Protein AF-A0A7S3D111-F1 (afdb_monomer)

Sequence (370 aa):
FILSTRIRVGRNLKGMPLAPLISKAQRKEVESKVTESLSTFEGDLSGKYYSLESLSEDERSQLIADHFLFKEGDRFLAAAGANRDWPSGRGIFHNDEKTFLVWVNEEDQLRIISMEKGGDIKSVFSRLCRAIEEMERRMEFAFNSHLGNISSCPTNLGTAMRASVHIKLPLLGSHKEEFQSIADAHQVQIRGIHGEHSSTDGGIFDISNRRRLGLSEVECVESMYRGVAAMIARERELRDQSASSGEVEGSSSGEAKEAEKVEAAPEVSGQPEVNESAMEGEGAGAGKGAEEGVSKGEDESTAPREAKPEPEKEAEAEKAVLEVEKTTTEPEAEVATEEEENKKVENETTAAESTAVEEGKAGLDEQKEA

Radius of gyration: 28.61 Å; Cα contacts (8 Å, |Δi|>4): 466; chains: 1; bounding box: 79×84×81 Å

Solvent-accessible surface area (backbone atoms only — not comparable to full-atom values): 22147 Å² total; per-residue (Å²): 96,55,57,25,28,37,36,33,32,50,43,27,53,53,96,56,65,50,39,59,69,44,48,75,68,57,35,36,50,51,40,52,57,50,52,58,46,55,70,70,39,57,79,89,55,24,59,53,77,45,48,56,75,75,58,48,71,67,57,49,52,50,29,51,77,70,70,67,61,80,73,84,59,55,76,64,38,45,74,51,37,33,47,63,68,69,53,60,40,24,33,41,33,35,18,76,82,70,40,36,38,34,40,32,47,60,66,35,51,27,41,43,35,15,33,48,75,29,71,62,55,64,61,34,48,53,54,42,50,54,53,51,57,59,38,54,78,78,46,60,64,31,68,42,96,88,50,30,33,48,50,69,49,78,90,35,24,16,44,19,45,42,46,37,33,37,31,52,38,55,68,39,60,72,39,54,69,63,45,50,49,50,26,59,76,31,47,32,42,84,32,17,75,80,41,96,83,34,70,58,72,89,25,33,32,31,39,27,37,64,61,28,59,96,57,52,65,66,57,38,51,49,32,40,53,54,30,53,51,53,52,53,53,49,32,50,52,52,51,52,48,57,65,72,67,58,84,79,80,78,82,86,87,82,85,91,79,85,90,87,83,89,81,87,84,79,87,85,81,85,81,80,90,79,86,84,79,87,84,88,82,88,83,88,86,88,88,89,82,89,83,90,88,90,85,91,85,88,83,88,87,79,88,82,90,82,82,87,85,81,94,76,69,70,73,63,58,65,60,61,65,71,66,63,83,77,74,88,87,84,76,91,72,69,67,64,60,57,60,56,52,53,56,51,54,54,54,54,52,56,53,55,53,53,53,54,54,53,57,56,52,58,61,57,57,63,66,72,78,114

InterPro domains:
  IPR000749 ATP:guanido phosphotransferase [PTHR11547] (1-241)
  IPR014746 Glutamine synthetase/guanido kinase, catalytic domain [SSF55931] (1-241)
  IPR022414 ATP:guanido phosphotransferase, catalytic domain [PF00217] (29-237)
  IPR022414 ATP:guanido phosphotransferase, catalytic domain [PS51510] (1-238)
  IPR022415 ATP:guanido phosphotransferase active site [PS00112] (153-159)

Mean predicted aligned error: 16.35 Å

pLDDT: mean 76.15, std 28.47, range [24.72, 98.81]

Structure (mmCIF, N/CA/C/O backbone):
data_AF-A0A7S3D111-F1
#
_entry.id   AF-A0A7S3D111-F1
#
loop_
_atom_site.group_PDB
_atom_site.id
_atom_site.type_symbol
_atom_site.label_atom_id
_atom_site.label_alt_id
_atom_site.label_comp_id
_atom_site.label_asym_id
_atom_site.label_entity_id
_atom_site.label_seq_id
_atom_site.pdbx_PDB_ins_code
_atom_site.Cartn_x
_atom_site.Cartn_y
_atom_site.Cartn_z
_atom_site.occupancy
_atom_site.B_iso_or_equiv
_atom_site.auth_seq_id
_atom_site.auth_comp_id
_atom_site.auth_asym_id
_atom_site.auth_atom_id
_atom_site.pdbx_PDB_model_num
ATOM 1 N N . PHE A 1 1 ? 17.320 -2.242 -13.806 1.00 94.75 1 PHE A N 1
ATOM 2 C CA . PHE A 1 1 ? 16.222 -1.310 -14.129 1.00 94.75 1 PHE A CA 1
ATOM 3 C C . PHE A 1 1 ? 15.362 -1.063 -12.900 1.00 94.75 1 PHE A C 1
ATOM 5 O O . PHE A 1 1 ? 15.381 0.054 -12.404 1.00 94.75 1 PHE A O 1
ATOM 12 N N . ILE A 1 2 ? 14.647 -2.074 -12.389 1.00 98.00 2 ILE A N 1
ATOM 13 C CA . ILE A 1 2 ? 13.764 -1.929 -11.218 1.00 98.00 2 ILE A CA 1
ATOM 14 C C . ILE A 1 2 ? 14.588 -1.789 -9.931 1.00 98.00 2 ILE A C 1
ATOM 16 O O . ILE A 1 2 ? 15.533 -2.548 -9.722 1.00 98.00 2 ILE A O 1
ATOM 20 N N . LEU A 1 3 ? 14.222 -0.818 -9.096 1.00 97.12 3 LEU A N 1
ATOM 21 C CA . LEU A 1 3 ? 14.843 -0.497 -7.809 1.00 97.12 3 LEU A CA 1
ATOM 22 C C . LEU A 1 3 ? 14.049 -1.086 -6.637 1.00 97.12 3 LEU A C 1
ATOM 24 O O . LEU A 1 3 ? 14.632 -1.612 -5.688 1.00 97.12 3 LEU A O 1
ATOM 28 N N . SER A 1 4 ? 12.722 -1.013 -6.705 1.00 97.56 4 SER A N 1
ATOM 29 C CA . SER A 1 4 ? 11.819 -1.547 -5.685 1.00 97.56 4 SER A CA 1
ATOM 30 C C . SER A 1 4 ? 10.440 -1.821 -6.257 1.00 97.56 4 SER A C 1
ATOM 32 O O . SER A 1 4 ? 10.005 -1.140 -7.189 1.00 97.56 4 SER A O 1
ATOM 34 N N . THR A 1 5 ? 9.739 -2.758 -5.631 1.00 98.50 5 THR A N 1
ATOM 35 C CA . THR A 1 5 ? 8.357 -3.120 -5.938 1.00 98.50 5 THR A CA 1
ATOM 36 C C . THR A 1 5 ? 7.509 -2.959 -4.687 1.00 98.50 5 THR A C 1
ATOM 38 O O . THR A 1 5 ? 7.940 -3.290 -3.584 1.00 98.50 5 THR A O 1
ATOM 41 N N . ARG A 1 6 ? 6.302 -2.421 -4.850 1.00 98.44 6 ARG A N 1
ATOM 42 C CA . ARG A 1 6 ? 5.378 -2.141 -3.752 1.00 98.44 6 ARG A CA 1
ATOM 43 C C . ARG A 1 6 ? 3.946 -2.347 -4.210 1.00 98.44 6 ARG A C 1
ATOM 45 O O . ARG A 1 6 ? 3.541 -1.762 -5.210 1.00 98.44 6 ARG A O 1
ATOM 52 N N . ILE A 1 7 ? 3.163 -3.096 -3.446 1.00 98.69 7 ILE A N 1
ATOM 53 C CA . ILE A 1 7 ? 1.724 -3.257 -3.658 1.00 98.69 7 ILE A CA 1
ATOM 54 C C . ILE A 1 7 ? 1.010 -2.811 -2.391 1.00 98.69 7 ILE A C 1
ATOM 56 O O . ILE A 1 7 ? 1.346 -3.257 -1.297 1.00 98.69 7 ILE A O 1
ATOM 60 N N . ARG A 1 8 ? 0.032 -1.915 -2.537 1.00 98.31 8 ARG A N 1
ATOM 61 C CA . ARG A 1 8 ? -0.889 -1.55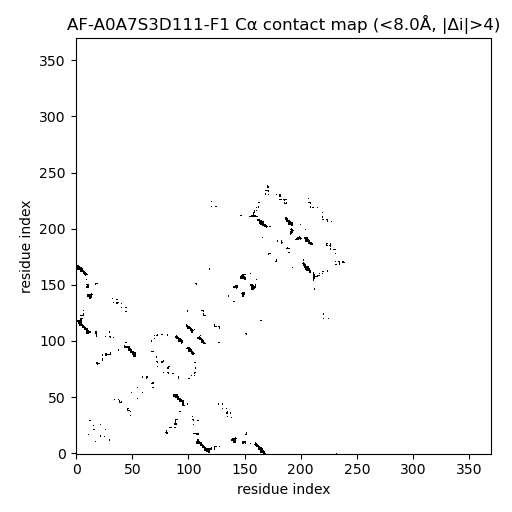1 -1.456 1.00 98.31 8 ARG A CA 1
ATOM 62 C C . ARG A 1 8 ? -2.326 -1.877 -1.817 1.00 98.31 8 ARG A C 1
ATOM 64 O O . ARG A 1 8 ? -2.687 -1.736 -2.985 1.00 98.31 8 ARG A O 1
ATOM 71 N N . VAL A 1 9 ? -3.135 -2.193 -0.814 1.00 98.69 9 VAL A N 1
ATOM 72 C CA . VAL A 1 9 ? -4.599 -2.242 -0.906 1.00 98.69 9 VAL A CA 1
ATOM 73 C C . VAL A 1 9 ? -5.243 -1.480 0.250 1.00 98.69 9 VAL A C 1
ATOM 75 O O . VAL A 1 9 ? -4.666 -1.382 1.335 1.00 98.69 9 VAL A O 1
ATOM 78 N N . GLY A 1 10 ? -6.432 -0.932 0.007 1.00 98.38 10 GLY A N 1
ATOM 79 C CA . GLY A 1 10 ? -7.334 -0.444 1.050 1.00 98.38 10 GLY A CA 1
ATOM 80 C C . GLY A 1 10 ? -8.340 -1.523 1.452 1.00 98.38 10 GLY A C 1
ATOM 81 O O . GLY A 1 10 ? -8.834 -2.259 0.591 1.00 98.38 10 GLY A O 1
ATOM 82 N N . ARG A 1 11 ? -8.650 -1.630 2.745 1.00 98.44 11 ARG A N 1
ATOM 83 C CA . ARG A 1 11 ? -9.751 -2.455 3.262 1.00 98.44 11 ARG A CA 1
ATOM 84 C C . ARG A 1 11 ? -10.478 -1.711 4.381 1.00 98.44 11 ARG A C 1
ATOM 86 O O . ARG A 1 11 ? -9.869 -0.991 5.167 1.00 98.44 11 ARG A O 1
ATOM 93 N N . ASN A 1 12 ? -11.788 -1.912 4.460 1.00 98.62 12 ASN A N 1
ATOM 94 C CA . ASN A 1 12 ? -12.620 -1.445 5.564 1.00 98.62 12 ASN A CA 1
ATOM 95 C C . ASN A 1 12 ? -13.425 -2.618 6.108 1.00 98.62 12 ASN A C 1
ATOM 97 O O . ASN A 1 12 ? -13.803 -3.507 5.351 1.00 98.62 12 ASN A O 1
ATOM 101 N N . LEU A 1 13 ? -13.678 -2.639 7.409 1.00 98.44 13 LEU A N 1
ATOM 102 C CA . LEU A 1 13 ? -14.443 -3.678 8.079 1.00 98.44 13 LEU A CA 1
ATOM 103 C C . LEU A 1 13 ? -15.929 -3.559 7.745 1.00 98.44 13 LEU A C 1
ATOM 105 O O . LEU A 1 13 ? -16.519 -2.474 7.761 1.00 98.44 13 LEU A O 1
ATOM 109 N N . LYS A 1 14 ? -16.560 -4.702 7.493 1.00 98.19 14 LYS A N 1
ATOM 110 C CA . LYS A 1 14 ? -18.008 -4.794 7.318 1.00 98.19 14 LYS A CA 1
ATOM 111 C C . LYS A 1 14 ? -18.723 -4.369 8.603 1.00 98.19 14 LYS A C 1
ATOM 113 O O . LYS A 1 14 ? -18.342 -4.763 9.701 1.00 98.19 14 LYS A O 1
ATOM 118 N N . GLY A 1 15 ? -19.783 -3.575 8.452 1.00 96.38 15 GLY A N 1
ATOM 119 C CA . GLY A 1 15 ? -20.589 -3.084 9.575 1.00 96.38 15 GLY A CA 1
ATOM 120 C C . GLY A 1 15 ? -20.005 -1.872 10.308 1.00 96.38 15 GLY A C 1
ATOM 121 O O . GLY A 1 15 ? -20.654 -1.362 11.218 1.00 96.38 15 GLY A O 1
ATOM 122 N N . MET A 1 16 ? -18.836 -1.370 9.898 1.00 97.19 16 MET A N 1
ATOM 123 C CA . MET A 1 16 ? -18.241 -0.154 10.453 1.00 97.19 16 MET A CA 1
ATOM 124 C C . MET A 1 16 ? -18.435 1.043 9.512 1.00 97.19 16 MET A C 1
ATOM 126 O O . MET A 1 16 ? -18.254 0.895 8.301 1.00 97.19 16 MET A O 1
ATOM 130 N N . PRO A 1 17 ? -18.753 2.247 10.027 1.00 97.69 17 PRO A N 1
ATOM 131 C CA . PRO A 1 17 ? -18.721 3.457 9.214 1.00 97.69 17 PRO A CA 1
ATOM 132 C C . PRO A 1 17 ? -17.311 3.735 8.671 1.00 97.69 17 PRO A C 1
ATOM 134 O O . PRO A 1 17 ? -16.310 3.484 9.346 1.00 97.69 17 PRO A O 1
ATOM 137 N N . LEU A 1 18 ? -17.234 4.306 7.467 1.00 97.62 18 LEU A N 1
ATOM 138 C CA . LEU A 1 18 ? -15.974 4.781 6.884 1.00 97.62 18 LEU A CA 1
ATOM 139 C C . LEU A 1 18 ? -15.404 5.961 7.689 1.00 97.62 18 LEU A C 1
ATOM 141 O O . LEU A 1 18 ? -16.107 6.570 8.505 1.00 97.62 18 LEU A O 1
ATOM 145 N N . ALA A 1 19 ? -14.140 6.314 7.439 1.00 93.12 19 ALA A N 1
ATOM 146 C CA . ALA A 1 19 ? -13.416 7.333 8.206 1.00 93.12 19 ALA A CA 1
ATOM 147 C C . ALA A 1 19 ? -14.183 8.664 8.401 1.00 93.12 19 ALA A C 1
ATOM 149 O O . ALA A 1 19 ? -14.168 9.181 9.524 1.00 93.12 19 ALA A O 1
ATOM 150 N N . PRO A 1 20 ? -14.940 9.186 7.407 1.00 92.12 20 PRO A N 1
ATOM 151 C CA . PRO A 1 20 ? -15.740 10.401 7.570 1.00 92.12 20 PRO A CA 1
ATOM 152 C C . PRO A 1 20 ? -16.840 10.334 8.629 1.00 92.12 20 PRO A C 1
ATOM 154 O O . PRO A 1 20 ? -17.248 11.371 9.141 1.00 92.12 20 PRO A O 1
ATOM 157 N N . LEU A 1 21 ? -17.350 9.155 8.994 1.00 95.69 21 LEU A N 1
ATOM 158 C CA . LEU A 1 21 ? -18.511 9.009 9.891 1.00 95.69 21 LEU A CA 1
ATOM 159 C C . LEU A 1 21 ? -18.251 8.112 11.101 1.00 95.69 21 LEU A C 1
ATOM 161 O O . LEU A 1 21 ? -19.094 8.037 11.992 1.00 95.69 21 LEU A O 1
ATOM 165 N N . ILE A 1 22 ? -17.085 7.472 11.177 1.00 97.69 22 ILE A N 1
ATOM 166 C CA . ILE A 1 22 ? -16.731 6.646 12.327 1.00 97.69 22 ILE A CA 1
ATOM 167 C C . ILE A 1 22 ? -16.651 7.496 13.605 1.00 97.69 22 ILE A C 1
ATOM 169 O O . ILE A 1 22 ? -16.104 8.610 13.608 1.00 97.69 22 ILE A O 1
ATOM 173 N N . SER A 1 23 ? -17.226 6.981 14.692 1.00 98.00 23 SER A N 1
ATOM 174 C CA . SER A 1 23 ? -17.088 7.569 16.028 1.00 98.00 23 SER A CA 1
ATOM 175 C C . SER A 1 23 ? -15.739 7.207 16.655 1.00 98.00 23 SER A C 1
ATOM 177 O O . SER A 1 23 ? -15.098 6.233 16.261 1.00 98.00 23 SER A O 1
ATOM 179 N N . LYS A 1 24 ? -15.316 7.947 17.688 1.00 97.81 24 LYS A N 1
ATOM 180 C CA . LYS A 1 24 ? -14.082 7.642 18.431 1.00 97.81 24 LYS A CA 1
ATOM 181 C C . LYS A 1 24 ? -14.070 6.218 19.005 1.00 97.81 24 LYS A C 1
ATOM 183 O O . LYS A 1 24 ? -13.053 5.539 18.919 1.00 97.81 24 LYS A O 1
ATOM 188 N N . ALA A 1 25 ? -15.198 5.767 19.561 1.00 98.38 25 ALA A N 1
ATOM 189 C CA . ALA A 1 25 ? -15.327 4.428 20.136 1.00 98.38 25 ALA A CA 1
ATOM 190 C C . ALA A 1 25 ? -15.201 3.335 19.064 1.00 98.38 25 ALA A C 1
ATOM 192 O O . ALA A 1 25 ? -14.386 2.432 19.215 1.00 98.38 25 ALA A O 1
ATOM 193 N N . GLN A 1 26 ? -15.918 3.474 17.944 1.00 98.44 26 GLN A N 1
ATOM 194 C CA . GLN A 1 26 ? -15.814 2.539 16.816 1.00 98.44 26 GLN A CA 1
ATOM 195 C C . GLN A 1 26 ? -14.412 2.538 16.200 1.00 98.44 26 GLN A C 1
ATOM 197 O O . GLN A 1 26 ? -13.913 1.488 15.817 1.00 98.44 26 GLN A O 1
ATOM 202 N N . ARG A 1 27 ? -13.732 3.691 16.138 1.00 98.44 27 ARG A N 1
ATOM 203 C CA . ARG A 1 27 ? -12.347 3.760 15.648 1.00 98.44 27 ARG A CA 1
ATOM 204 C C . ARG A 1 27 ? -11.396 2.946 16.530 1.00 98.44 27 ARG A C 1
ATOM 206 O O . ARG A 1 27 ? -10.564 2.216 16.000 1.00 98.44 27 ARG A O 1
ATOM 213 N N . LYS A 1 28 ? -11.549 3.020 17.858 1.00 98.38 28 LYS A N 1
ATOM 214 C CA . LYS A 1 28 ? -10.797 2.169 18.798 1.00 98.38 28 LYS A CA 1
ATOM 215 C C . LYS A 1 28 ? -11.187 0.692 18.701 1.00 98.38 28 LYS A C 1
ATOM 217 O O . LYS A 1 28 ? -10.330 -0.166 18.861 1.00 98.38 28 LYS A O 1
ATOM 222 N N . GLU A 1 29 ? -12.447 0.386 18.406 1.00 98.44 29 GLU A N 1
ATOM 223 C CA . GLU A 1 29 ? -12.891 -0.990 18.155 1.00 98.44 29 GLU A CA 1
ATOM 224 C C . GLU A 1 29 ? -12.233 -1.577 16.896 1.00 98.44 29 GLU A C 1
ATOM 226 O O . GLU A 1 29 ? -11.720 -2.694 16.937 1.00 98.44 29 GLU A O 1
ATOM 231 N N . VAL A 1 30 ? -12.167 -0.800 15.806 1.00 98.50 30 VAL A N 1
ATOM 232 C CA . VAL A 1 30 ? -11.415 -1.163 14.594 1.00 98.50 30 VAL A CA 1
ATOM 233 C C . VAL A 1 30 ? -9.946 -1.408 14.934 1.00 98.50 30 VAL A C 1
ATOM 235 O O . VAL A 1 30 ? -9.418 -2.454 14.571 1.00 98.50 30 VAL A O 1
ATOM 238 N N . GLU A 1 31 ? -9.296 -0.487 15.655 1.00 98.56 31 GLU A N 1
ATOM 239 C CA . GLU A 1 31 ? -7.902 -0.654 16.091 1.00 98.56 31 GLU A CA 1
ATOM 240 C C . GLU A 1 31 ? -7.716 -1.960 16.876 1.00 98.56 31 GLU A C 1
ATOM 242 O O . GLU A 1 31 ? -6.851 -2.765 16.535 1.00 98.56 31 GLU A O 1
ATOM 247 N N . SER A 1 32 ? -8.557 -2.214 17.880 1.00 98.25 32 SER A N 1
ATOM 248 C CA . SER A 1 32 ? -8.489 -3.422 18.710 1.00 98.25 32 SER A CA 1
ATOM 249 C C . SER A 1 32 ? -8.645 -4.704 17.891 1.00 98.25 32 SER A C 1
ATOM 251 O O . SER A 1 32 ? -7.851 -5.627 18.043 1.00 98.25 32 SER A O 1
ATOM 253 N N . LYS A 1 33 ? -9.636 -4.771 16.997 1.00 98.19 33 LYS A N 1
ATOM 254 C CA . LYS A 1 33 ? -9.876 -5.966 16.174 1.00 98.19 33 LYS A CA 1
ATOM 255 C C . LYS A 1 33 ? -8.745 -6.217 15.177 1.00 98.19 33 LYS A C 1
ATOM 257 O O . LYS A 1 33 ? -8.351 -7.358 14.938 1.00 98.19 33 LYS A O 1
ATOM 262 N N . VAL A 1 34 ? -8.217 -5.146 14.588 1.00 98.44 34 VAL A N 1
ATOM 263 C CA . VAL A 1 34 ? -7.092 -5.221 13.652 1.00 98.44 34 VAL A CA 1
ATOM 264 C C . VAL A 1 34 ? -5.837 -5.692 14.376 1.00 98.44 34 VAL A C 1
ATOM 266 O O . VAL A 1 34 ? -5.193 -6.631 13.925 1.00 98.44 34 VAL A O 1
ATOM 269 N N . THR A 1 35 ? -5.509 -5.085 15.513 1.00 98.00 35 THR A N 1
ATOM 270 C CA . THR A 1 35 ? -4.325 -5.443 16.310 1.00 98.00 35 THR A CA 1
ATOM 271 C C . THR A 1 35 ? -4.378 -6.864 16.856 1.00 98.00 35 THR A C 1
ATOM 273 O O . THR A 1 35 ? -3.366 -7.559 16.793 1.00 98.00 35 THR A O 1
ATOM 276 N N . GLU A 1 36 ? -5.545 -7.336 17.299 1.00 98.00 36 GLU A N 1
ATOM 277 C CA . GLU A 1 36 ? -5.750 -8.739 17.670 1.00 98.00 36 GLU A CA 1
ATOM 278 C C . GLU A 1 36 ? -5.412 -9.670 16.501 1.00 98.00 36 GLU A C 1
ATOM 280 O O . GLU A 1 36 ? -4.637 -10.609 16.664 1.00 98.00 36 GLU A O 1
ATOM 285 N N . SER A 1 37 ? -5.903 -9.375 15.296 1.00 98.19 37 SER A N 1
ATOM 286 C CA . SER A 1 37 ? -5.576 -10.178 14.117 1.00 98.19 37 SER A CA 1
ATOM 287 C C . SER A 1 37 ? -4.103 -10.100 13.716 1.00 98.19 37 SER A C 1
ATOM 289 O O . SER A 1 37 ? -3.540 -11.105 13.301 1.00 98.19 37 SER A O 1
ATOM 291 N N . LEU A 1 38 ? -3.472 -8.930 13.814 1.00 98.31 38 LEU A N 1
ATOM 292 C CA . LEU A 1 38 ? -2.053 -8.767 13.486 1.00 98.31 38 LEU A CA 1
ATOM 293 C C . LEU A 1 38 ? -1.155 -9.506 14.485 1.00 98.31 38 LEU A C 1
ATOM 295 O O . LEU A 1 38 ? -0.093 -9.990 14.111 1.00 98.31 38 LEU A O 1
ATOM 299 N N . SER A 1 39 ? -1.592 -9.644 15.740 1.00 97.88 39 SER A N 1
ATOM 300 C CA . SER A 1 39 ? -0.854 -10.387 16.767 1.00 97.88 39 SER A CA 1
ATOM 301 C C . SER A 1 39 ? -0.755 -11.892 16.493 1.00 97.88 39 SER A C 1
ATOM 303 O O . SER A 1 39 ? 0.083 -12.561 17.093 1.00 97.88 39 SER A O 1
ATOM 305 N N . THR A 1 40 ? -1.579 -12.430 15.584 1.00 97.38 40 THR A N 1
ATOM 306 C CA . THR A 1 40 ? -1.538 -13.847 15.194 1.00 97.38 40 THR A CA 1
ATOM 307 C C . THR A 1 40 ? -0.674 -14.102 13.966 1.00 97.38 40 THR A C 1
ATOM 309 O O . THR A 1 40 ? -0.637 -15.229 13.479 1.00 97.38 40 THR A O 1
ATOM 312 N N . PHE A 1 41 ? -0.022 -13.073 13.422 1.00 98.38 41 PHE A N 1
ATOM 313 C CA . PHE A 1 41 ? 0.872 -13.236 12.285 1.00 98.38 41 PHE A CA 1
ATOM 314 C C . PHE A 1 41 ? 2.143 -13.975 12.708 1.00 98.38 41 PHE A C 1
ATOM 316 O O . PHE A 1 41 ? 2.808 -13.610 13.674 1.00 98.38 41 PHE A O 1
ATOM 323 N N . GLU A 1 42 ? 2.490 -15.005 11.943 1.00 97.44 42 GLU A N 1
ATOM 324 C CA . GLU A 1 42 ? 3.661 -15.851 12.168 1.00 97.44 42 GLU A CA 1
ATOM 325 C C . GLU A 1 42 ? 4.634 -15.768 10.981 1.00 97.44 42 GLU A C 1
ATOM 327 O O . GLU A 1 42 ? 4.322 -15.224 9.917 1.00 97.44 42 GLU A O 1
ATOM 332 N N . GLY A 1 43 ? 5.831 -16.337 11.151 1.00 97.69 43 GLY A N 1
ATOM 333 C CA . GLY A 1 43 ? 6.830 -16.427 10.087 1.00 97.69 43 GLY A CA 1
ATOM 334 C C . GLY A 1 43 ? 7.247 -15.054 9.561 1.00 97.69 43 GLY A C 1
ATOM 335 O O . GLY A 1 43 ? 7.540 -14.152 10.341 1.00 97.69 43 GLY A O 1
ATOM 336 N N . ASP A 1 44 ? 7.251 -14.886 8.238 1.00 97.62 44 ASP A N 1
ATOM 337 C CA . ASP A 1 44 ? 7.657 -13.636 7.585 1.00 97.62 44 ASP A CA 1
ATOM 338 C C . ASP A 1 44 ? 6.652 -12.484 7.759 1.00 97.62 44 ASP A C 1
ATOM 340 O O . ASP A 1 44 ? 6.945 -11.352 7.377 1.00 97.62 44 ASP A O 1
ATOM 344 N N . LEU A 1 45 ? 5.479 -12.738 8.347 1.00 98.50 45 LEU A N 1
ATOM 345 C CA . LEU A 1 45 ? 4.495 -11.707 8.686 1.00 98.50 45 LEU A CA 1
ATOM 346 C C . LEU A 1 45 ? 4.568 -11.259 10.154 1.00 98.50 45 LEU A C 1
ATOM 348 O O . LEU A 1 45 ? 3.956 -10.243 10.484 1.00 98.50 45 LEU A O 1
ATOM 352 N N . SER A 1 46 ? 5.307 -11.975 11.012 1.00 98.56 46 SER A N 1
ATOM 353 C CA . SER A 1 46 ? 5.519 -11.606 12.420 1.00 98.56 46 SER A CA 1
ATOM 354 C C . SER A 1 46 ? 6.067 -10.186 12.536 1.00 98.56 46 SER A C 1
ATOM 356 O O . SER A 1 46 ? 6.924 -9.776 11.749 1.00 98.56 46 SER A O 1
ATOM 358 N N . GLY A 1 47 ? 5.568 -9.426 13.507 1.00 98.06 47 GLY A N 1
ATOM 359 C CA . GLY A 1 47 ? 5.931 -8.026 13.651 1.00 98.06 47 GLY A CA 1
ATOM 360 C C . GLY A 1 47 ? 5.377 -7.355 14.892 1.00 98.06 47 GLY A C 1
ATOM 361 O O . GLY A 1 47 ? 4.857 -7.994 15.809 1.00 98.06 47 GLY A O 1
ATOM 362 N N . LYS A 1 48 ? 5.463 -6.025 14.897 1.00 98.25 48 LYS A N 1
ATOM 363 C CA . LYS A 1 48 ? 5.044 -5.182 16.017 1.00 98.25 48 LYS A CA 1
ATOM 364 C C . LYS A 1 48 ? 4.064 -4.105 15.565 1.00 98.25 48 LYS A C 1
ATOM 366 O O . LYS A 1 48 ? 4.251 -3.466 14.531 1.00 98.25 48 LYS A O 1
ATOM 371 N N . TYR A 1 49 ? 3.037 -3.887 16.386 1.00 98.56 49 TYR A N 1
ATOM 372 C CA . TYR A 1 49 ? 2.128 -2.748 16.278 1.00 98.56 49 TYR A CA 1
ATOM 373 C C . TYR A 1 49 ? 2.579 -1.585 17.170 1.00 98.56 49 TYR A C 1
ATOM 375 O O . TYR A 1 49 ? 3.031 -1.779 18.299 1.00 98.56 49 TYR A O 1
ATOM 383 N N . TYR A 1 50 ? 2.395 -0.374 16.661 1.00 98.38 50 TYR A N 1
ATOM 384 C CA . TYR A 1 50 ? 2.747 0.897 17.271 1.00 98.38 50 TYR A CA 1
ATOM 385 C C . TYR A 1 50 ? 1.517 1.809 17.230 1.00 98.38 50 TYR A C 1
ATOM 387 O O . TYR A 1 50 ? 1.153 2.322 16.169 1.00 98.38 50 TYR A O 1
ATOM 395 N N . SER A 1 51 ? 0.867 2.019 18.377 1.00 97.94 51 SER A N 1
ATOM 396 C CA . SER A 1 51 ? -0.225 2.994 18.476 1.00 97.94 51 SER A CA 1
ATOM 397 C C . SER A 1 51 ? 0.340 4.412 18.439 1.00 97.94 51 SER A C 1
ATOM 399 O O . SER A 1 51 ? 1.300 4.720 19.147 1.00 97.94 51 SER A O 1
ATOM 401 N N . LEU A 1 52 ? -0.272 5.299 17.653 1.00 97.62 52 LEU A N 1
ATOM 402 C CA . LEU A 1 52 ? 0.127 6.706 17.592 1.00 97.62 52 LEU A CA 1
ATOM 403 C C . LEU A 1 52 ? -0.212 7.468 18.884 1.00 97.62 52 LEU A C 1
ATOM 405 O O . LEU A 1 52 ? 0.402 8.503 19.136 1.00 97.62 52 LEU A O 1
ATOM 409 N N . GLU A 1 53 ? -1.157 6.979 19.702 1.00 95.31 53 GLU A N 1
ATOM 410 C CA . GLU A 1 53 ? -1.481 7.579 21.011 1.00 95.31 53 GLU A CA 1
ATOM 411 C C . GLU A 1 53 ? -0.340 7.426 22.026 1.00 95.31 53 GLU A C 1
ATOM 413 O O . GLU A 1 53 ? -0.173 8.286 22.888 1.00 95.31 53 GLU A O 1
ATOM 418 N N . SER A 1 54 ? 0.426 6.337 21.941 1.00 95.62 54 SER A N 1
ATOM 419 C CA . SER A 1 54 ? 1.436 5.956 22.935 1.00 95.62 54 SER A CA 1
ATOM 420 C C . SER A 1 54 ? 2.831 5.776 22.334 1.00 95.62 54 SER A C 1
ATOM 422 O O . SER A 1 54 ? 3.655 5.061 22.902 1.00 95.62 54 SER A O 1
ATOM 424 N N . LEU A 1 55 ? 3.080 6.374 21.166 1.00 94.94 55 LEU A N 1
ATOM 425 C CA . LEU A 1 55 ? 4.345 6.254 20.450 1.00 94.94 55 LEU A CA 1
ATOM 426 C C . LEU A 1 55 ? 5.448 7.015 21.192 1.00 94.94 55 LEU A C 1
ATOM 428 O O . LEU A 1 55 ? 5.316 8.221 21.412 1.00 94.94 55 LEU A O 1
ATOM 432 N N . SER A 1 56 ? 6.536 6.335 21.555 1.00 96.25 56 SER A N 1
ATOM 433 C CA . SER A 1 56 ? 7.707 7.017 22.121 1.00 96.25 56 SER A CA 1
ATOM 434 C C . SER A 1 56 ? 8.434 7.858 21.064 1.00 96.25 56 SER A C 1
ATOM 436 O O . SER A 1 56 ? 8.309 7.612 19.864 1.00 96.25 56 SER A O 1
ATOM 438 N N . GLU A 1 57 ? 9.223 8.844 21.493 1.00 95.00 57 GLU A N 1
ATOM 439 C CA . GLU A 1 57 ? 9.990 9.693 20.566 1.00 95.00 57 GLU A CA 1
ATOM 440 C C . GLU A 1 57 ? 11.056 8.911 19.781 1.00 95.00 57 GLU A C 1
ATOM 442 O O . GLU A 1 57 ? 11.285 9.192 18.602 1.00 95.00 57 GLU A O 1
ATOM 447 N N . ASP A 1 58 ? 11.643 7.873 20.383 1.00 96.25 58 ASP A N 1
ATOM 448 C CA . ASP A 1 58 ? 12.595 6.988 19.704 1.00 96.25 58 ASP A CA 1
ATOM 449 C C . ASP A 1 58 ? 11.895 6.153 18.621 1.00 96.25 58 ASP A C 1
ATOM 451 O O . ASP A 1 58 ? 12.351 6.097 17.478 1.00 96.25 58 ASP A O 1
ATOM 455 N N . GLU A 1 59 ? 10.739 5.557 18.939 1.00 96.12 59 GLU A N 1
ATOM 456 C CA . GLU A 1 59 ? 9.935 4.816 17.958 1.00 96.12 59 GLU A CA 1
ATOM 457 C C . GLU A 1 59 ? 9.431 5.731 16.841 1.00 96.12 59 GLU A C 1
ATOM 459 O O . GLU A 1 59 ? 9.471 5.357 15.669 1.00 96.12 59 GLU A O 1
ATOM 464 N N . ARG A 1 60 ? 9.003 6.951 17.180 1.00 94.75 60 ARG A N 1
ATOM 465 C CA . ARG A 1 60 ? 8.608 7.972 16.206 1.00 94.75 60 ARG A CA 1
ATOM 466 C C . ARG A 1 60 ? 9.754 8.285 15.254 1.00 94.75 60 ARG A C 1
ATOM 468 O O . ARG A 1 60 ? 9.555 8.248 14.041 1.00 94.75 60 ARG A O 1
ATOM 475 N N . SER A 1 61 ? 10.934 8.575 15.792 1.00 94.94 61 SER A N 1
ATOM 476 C CA . SER A 1 61 ? 12.123 8.912 15.005 1.00 94.94 61 SER A CA 1
ATOM 477 C C . SER A 1 61 ? 12.517 7.764 14.078 1.00 94.94 61 SER A C 1
ATOM 479 O O . SER A 1 61 ? 12.768 7.987 12.893 1.00 94.94 61 SER A O 1
ATOM 481 N N . GLN A 1 62 ? 12.477 6.528 14.579 1.00 95.12 62 GLN A N 1
ATOM 482 C CA . GLN A 1 62 ? 12.763 5.335 13.786 1.00 95.12 62 GLN A CA 1
ATOM 483 C C . GLN A 1 62 ? 11.743 5.135 12.655 1.00 95.12 62 GLN A C 1
ATOM 485 O O . GLN A 1 62 ? 12.133 4.945 11.505 1.00 95.12 62 GLN A O 1
ATOM 490 N N . LEU A 1 63 ? 10.441 5.246 12.939 1.00 95.69 63 LEU A N 1
ATOM 491 C CA . LEU A 1 63 ? 9.392 5.102 11.922 1.00 95.69 63 LEU A CA 1
ATOM 492 C C . LEU A 1 63 ? 9.434 6.218 10.866 1.00 95.69 63 LEU A C 1
ATOM 494 O O . LEU A 1 63 ? 9.033 5.986 9.725 1.00 95.69 63 LEU A O 1
ATOM 498 N N . ILE A 1 64 ? 9.904 7.419 11.215 1.00 93.00 64 ILE A N 1
ATOM 499 C CA . ILE A 1 64 ? 10.162 8.493 10.243 1.00 93.00 64 ILE A CA 1
ATOM 500 C C . ILE A 1 64 ? 11.346 8.121 9.349 1.00 93.00 64 ILE A C 1
ATOM 502 O O . ILE A 1 64 ? 11.227 8.230 8.129 1.00 93.00 64 ILE A O 1
ATOM 506 N N . ALA A 1 65 ? 12.455 7.665 9.937 1.00 92.50 65 ALA A N 1
ATOM 507 C CA . ALA A 1 65 ? 13.652 7.266 9.197 1.00 92.50 65 ALA A CA 1
ATOM 508 C C . ALA A 1 65 ? 13.379 6.099 8.233 1.00 92.50 65 ALA A C 1
ATOM 510 O O . ALA A 1 65 ? 13.884 6.084 7.114 1.00 92.50 65 ALA A O 1
ATOM 511 N N . ASP A 1 66 ? 12.515 5.164 8.631 1.00 92.19 66 ASP A N 1
ATOM 512 C CA . ASP A 1 66 ? 12.070 4.051 7.786 1.00 92.19 66 ASP A CA 1
ATOM 513 C C . ASP A 1 66 ? 11.003 4.453 6.749 1.00 92.19 66 ASP A C 1
ATOM 515 O O . ASP A 1 66 ? 10.592 3.632 5.930 1.00 92.19 66 ASP A O 1
ATOM 519 N N . HIS A 1 67 ? 10.538 5.709 6.767 1.00 91.19 67 HIS A N 1
ATOM 520 C CA . HIS A 1 67 ? 9.429 6.220 5.952 1.00 91.19 67 HIS A CA 1
ATOM 521 C C . HIS A 1 67 ? 8.095 5.475 6.166 1.00 91.19 67 HIS A C 1
ATOM 523 O O . HIS A 1 67 ? 7.275 5.357 5.252 1.00 91.19 67 HIS A O 1
ATOM 529 N N . PHE A 1 68 ? 7.866 4.962 7.376 1.00 94.38 68 PHE A N 1
ATOM 530 C CA . PHE A 1 68 ? 6.666 4.206 7.751 1.00 94.38 68 PHE A CA 1
ATOM 531 C C . PHE A 1 68 ? 5.614 5.058 8.450 1.00 94.38 68 PHE A C 1
ATOM 533 O O . PHE A 1 68 ? 4.425 4.746 8.345 1.00 94.38 68 PHE A O 1
ATOM 540 N N . LEU A 1 69 ? 6.031 6.123 9.143 1.00 93.81 69 LEU A N 1
ATOM 541 C CA . LEU A 1 69 ? 5.122 7.001 9.873 1.00 93.81 69 LEU A CA 1
ATOM 542 C C . LEU A 1 69 ? 4.270 7.850 8.924 1.00 93.81 69 LEU A C 1
ATOM 544 O O . LEU A 1 69 ? 4.799 8.648 8.150 1.00 93.81 69 LEU A O 1
ATOM 548 N N . PHE A 1 70 ? 2.946 7.735 9.040 1.00 93.75 70 PHE A N 1
ATOM 549 C CA . PHE A 1 70 ? 2.023 8.709 8.464 1.00 93.75 70 PHE A CA 1
ATOM 550 C C . PHE A 1 70 ? 1.740 9.843 9.455 1.00 93.75 70 PHE A C 1
ATOM 552 O O . PHE A 1 70 ? 1.818 9.675 10.674 1.00 93.75 70 PHE A O 1
ATOM 559 N N . LYS A 1 71 ? 1.435 11.022 8.913 1.00 91.62 71 LYS A N 1
ATOM 560 C CA . LYS A 1 71 ? 1.091 12.224 9.682 1.00 91.62 71 LYS A CA 1
ATOM 561 C C . LYS A 1 71 ? -0.423 12.410 9.700 1.00 91.62 71 LYS A C 1
ATOM 563 O O . LYS A 1 71 ? -1.148 11.660 9.050 1.00 91.62 71 LYS A O 1
ATOM 568 N N . GLU A 1 72 ? -0.884 13.410 10.446 1.00 92.31 72 GLU A N 1
ATOM 569 C CA . GLU A 1 72 ? -2.275 13.844 10.351 1.00 92.31 72 GLU A CA 1
ATOM 570 C C . GLU A 1 72 ? -2.627 14.139 8.884 1.00 92.31 72 GLU A C 1
ATOM 572 O O . GLU A 1 72 ? -1.797 14.661 8.132 1.00 92.31 72 GLU A O 1
ATOM 577 N N . GLY A 1 73 ? -3.833 13.737 8.476 1.00 91.19 73 GLY A N 1
ATOM 578 C CA . GLY A 1 73 ? -4.262 13.818 7.088 1.00 91.19 73 GLY A CA 1
ATOM 579 C C . GLY A 1 73 ? -4.257 15.249 6.558 1.00 91.19 73 GLY A C 1
ATOM 580 O O . GLY A 1 73 ? -4.378 16.215 7.313 1.00 91.19 73 GLY A O 1
ATOM 581 N N . ASP A 1 74 ? -4.137 15.388 5.242 1.00 94.31 74 ASP A N 1
ATOM 582 C CA . ASP A 1 74 ? -4.099 16.690 4.584 1.00 94.31 74 ASP A CA 1
ATOM 583 C C . ASP A 1 74 ? -5.423 17.477 4.705 1.00 94.31 74 ASP A C 1
ATOM 585 O O . ASP A 1 74 ? -6.405 17.051 5.319 1.00 94.31 74 ASP A O 1
ATOM 589 N N . ARG A 1 75 ? -5.477 18.655 4.072 1.00 96.50 75 ARG A N 1
ATOM 590 C CA . ARG A 1 75 ? -6.672 19.513 4.079 1.00 96.50 75 ARG A CA 1
ATOM 591 C C .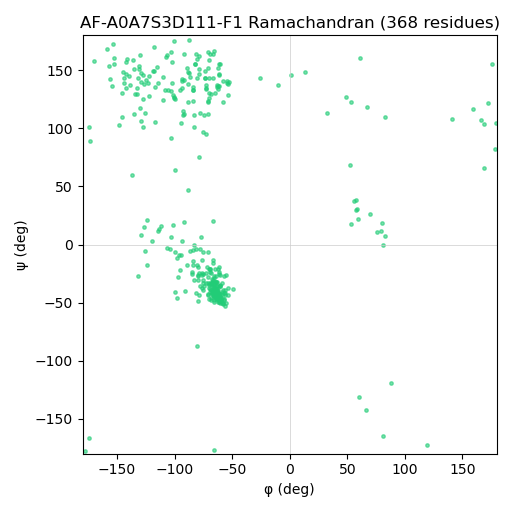 ARG A 1 75 ? -7.937 18.832 3.536 1.00 96.50 75 ARG A C 1
ATOM 593 O O . ARG A 1 75 ? -9.034 19.235 3.918 1.00 96.50 75 ARG A O 1
ATOM 600 N N . PHE A 1 76 ? -7.814 17.850 2.642 1.00 96.12 76 PHE A N 1
ATOM 601 C CA . PHE A 1 76 ? -8.956 17.129 2.081 1.00 96.12 76 PHE A CA 1
ATOM 602 C C . PHE A 1 76 ? -9.464 16.082 3.070 1.00 96.12 76 PHE A C 1
ATOM 604 O O . PHE A 1 76 ? -10.668 16.016 3.317 1.00 96.12 76 PHE A O 1
ATOM 611 N N . LEU A 1 77 ? -8.556 15.335 3.701 1.00 95.75 77 LEU A N 1
ATOM 612 C CA . LEU A 1 77 ? -8.890 14.393 4.773 1.00 95.75 77 LEU A CA 1
ATOM 613 C C . LEU A 1 77 ? -9.491 15.111 5.989 1.00 95.75 77 LEU A C 1
ATOM 615 O O . LEU A 1 77 ? -10.486 14.649 6.557 1.00 95.75 77 LEU A O 1
ATOM 619 N N . ALA A 1 78 ? -8.962 16.285 6.338 1.00 95.62 78 ALA A N 1
ATOM 620 C CA . ALA A 1 78 ? -9.521 17.146 7.373 1.00 95.62 78 ALA A CA 1
ATOM 621 C C . ALA A 1 78 ? -10.955 17.585 7.034 1.00 95.62 78 ALA A C 1
ATOM 623 O O . ALA A 1 78 ? -11.861 17.405 7.849 1.00 95.62 78 ALA A O 1
ATOM 624 N N . ALA A 1 79 ? -11.183 18.098 5.819 1.00 97.25 79 ALA A N 1
ATOM 625 C CA . ALA A 1 79 ? -12.503 18.538 5.364 1.00 97.25 79 ALA A CA 1
ATOM 626 C C . ALA A 1 79 ? -13.519 17.385 5.267 1.00 97.25 79 ALA A C 1
ATOM 628 O O . ALA A 1 79 ? -14.700 17.583 5.545 1.00 97.25 79 ALA A O 1
ATOM 629 N N . ALA A 1 80 ? -13.063 16.174 4.934 1.00 96.38 80 ALA A N 1
ATOM 630 C CA . ALA A 1 80 ? -13.880 14.962 4.940 1.00 96.38 80 ALA A CA 1
ATOM 631 C C . ALA A 1 80 ? -14.164 14.425 6.358 1.00 96.38 80 ALA A C 1
ATOM 633 O O . ALA A 1 80 ? -14.932 13.480 6.519 1.00 96.38 80 ALA A O 1
ATOM 634 N N . GLY A 1 81 ? -13.554 14.997 7.402 1.00 95.38 81 GLY A N 1
ATOM 635 C CA . GLY A 1 81 ? -13.722 14.555 8.786 1.00 95.38 81 GLY A CA 1
ATOM 636 C C . GLY A 1 81 ? -12.907 13.313 9.163 1.00 95.38 81 GLY A C 1
ATOM 637 O O . GLY A 1 81 ? -13.121 12.763 10.244 1.00 95.38 81 GLY A O 1
ATOM 638 N N . ALA A 1 82 ? -11.958 12.884 8.326 1.00 95.62 82 ALA A N 1
ATOM 639 C CA . ALA A 1 82 ? -11.098 11.731 8.602 1.00 95.62 82 ALA A CA 1
ATOM 640 C C . ALA A 1 82 ? -10.098 11.999 9.745 1.00 95.62 82 ALA A C 1
ATOM 642 O O . ALA A 1 82 ? -9.710 11.067 10.445 1.00 95.62 82 ALA A O 1
ATOM 643 N N . ASN A 1 83 ? -9.758 13.266 10.017 1.00 96.56 83 ASN A N 1
ATOM 644 C CA . ASN A 1 83 ? -8.818 13.654 11.083 1.00 96.56 83 ASN A CA 1
ATOM 645 C C . ASN A 1 83 ? -9.446 13.751 12.485 1.00 96.56 83 ASN A C 1
ATOM 647 O O . ASN A 1 83 ? -8.749 14.031 13.458 1.00 96.56 83 ASN A O 1
ATOM 651 N N . ARG A 1 84 ? -10.755 13.501 12.644 1.00 96.19 84 ARG A N 1
ATOM 652 C CA . ARG A 1 84 ? -11.403 13.608 13.963 1.00 96.19 84 ARG A CA 1
ATOM 653 C C . ARG A 1 84 ? -10.703 12.748 15.018 1.00 96.19 84 ARG A C 1
ATOM 655 O O . ARG A 1 84 ? -10.299 11.614 14.749 1.00 96.19 84 ARG A O 1
ATOM 662 N N . ASP A 1 85 ? -10.601 13.294 16.226 1.00 96.56 85 ASP A N 1
ATOM 663 C CA . ASP A 1 85 ? -9.992 12.660 17.400 1.00 96.56 85 ASP A CA 1
ATOM 664 C C . ASP A 1 85 ? -8.514 12.270 17.231 1.00 96.56 85 ASP A C 1
ATOM 666 O O . ASP A 1 85 ? -8.061 11.363 17.920 1.00 96.56 85 ASP A O 1
ATOM 670 N N . TRP A 1 86 ? -7.763 12.876 16.307 1.00 96.62 86 TRP A N 1
ATOM 671 C CA . TRP A 1 86 ? -6.338 12.573 16.124 1.00 96.62 86 TRP A CA 1
ATOM 672 C C . TRP A 1 86 ? -5.530 12.700 17.438 1.00 96.62 86 TRP A C 1
ATOM 674 O O . TRP A 1 86 ? -5.769 13.649 18.188 1.00 96.62 86 TRP A O 1
ATOM 684 N N . PRO A 1 87 ? -4.589 11.777 17.755 1.00 96.88 87 PRO A N 1
ATOM 685 C CA . PRO A 1 87 ? -4.181 10.567 17.019 1.00 96.88 87 PRO A CA 1
ATOM 686 C C . PRO A 1 87 ? -4.946 9.293 17.439 1.00 96.88 87 PRO A C 1
ATOM 688 O O . PRO A 1 87 ? -4.497 8.178 17.197 1.00 96.88 87 PRO A O 1
ATOM 691 N N . SER A 1 88 ? -6.105 9.430 18.080 1.00 97.50 88 SER A N 1
ATOM 692 C CA . SER A 1 88 ? -6.832 8.319 18.693 1.00 97.50 88 SER A CA 1
ATOM 693 C C . SER A 1 88 ? -7.260 7.243 17.707 1.00 97.50 88 SER A C 1
ATOM 695 O O . SER A 1 88 ? -7.786 7.570 16.638 1.00 97.50 88 SER A O 1
ATOM 697 N N . GLY A 1 89 ? -7.084 5.974 18.086 1.00 97.88 89 GLY A N 1
ATOM 698 C CA . GLY A 1 89 ? -7.498 4.831 17.275 1.00 97.88 89 GLY A CA 1
ATOM 699 C C . GLY A 1 89 ? -6.583 4.536 16.086 1.00 97.88 89 GLY A C 1
ATOM 700 O O . GLY A 1 89 ? -7.006 3.816 15.189 1.00 97.88 89 GLY A O 1
ATOM 701 N N . ARG A 1 90 ? -5.400 5.155 16.000 1.00 98.62 90 ARG A N 1
ATOM 702 C CA . ARG A 1 90 ? -4.504 5.069 14.839 1.00 98.62 90 ARG A CA 1
ATOM 703 C C . ARG A 1 90 ? -3.180 4.445 15.214 1.00 98.62 90 ARG A C 1
ATOM 705 O O . ARG A 1 90 ? -2.669 4.668 16.309 1.00 98.62 90 ARG A O 1
ATOM 712 N N . GLY A 1 91 ? -2.582 3.760 14.255 1.00 98.38 91 GLY A N 1
ATOM 713 C CA . GLY A 1 91 ? -1.280 3.152 14.451 1.00 98.38 91 GLY A CA 1
ATOM 714 C C . GLY A 1 91 ? -0.753 2.463 13.219 1.00 98.38 91 GLY A C 1
ATOM 715 O O . GLY A 1 91 ? -1.337 2.506 12.132 1.00 98.38 91 GLY A O 1
ATOM 716 N N . ILE A 1 92 ? 0.411 1.869 13.411 1.00 98.56 92 ILE A N 1
ATOM 717 C CA . ILE A 1 92 ? 1.216 1.277 12.360 1.00 98.56 92 ILE A CA 1
ATOM 718 C C . ILE A 1 92 ? 1.653 -0.096 12.826 1.00 98.56 92 ILE A C 1
ATOM 720 O O . ILE A 1 92 ? 2.123 -0.250 13.945 1.00 98.56 92 ILE A O 1
ATOM 724 N N . PHE A 1 93 ? 1.546 -1.084 11.956 1.00 98.75 93 PHE A N 1
ATOM 725 C CA . PHE A 1 93 ? 2.206 -2.368 12.126 1.00 98.75 93 PHE A CA 1
ATOM 726 C C . PHE A 1 93 ? 3.243 -2.546 11.038 1.00 98.75 93 PHE A C 1
ATOM 728 O O . PHE A 1 93 ? 2.934 -2.264 9.884 1.00 98.75 93 PHE A O 1
ATOM 735 N N . HIS A 1 94 ? 4.414 -3.077 11.363 1.00 98.69 94 HIS A N 1
ATOM 736 C CA . HIS A 1 94 ? 5.297 -3.641 10.349 1.00 98.69 94 HIS A CA 1
ATOM 737 C C . HIS A 1 94 ? 5.859 -4.983 10.807 1.00 98.69 94 HIS A C 1
ATOM 739 O O . HIS A 1 94 ? 6.032 -5.212 12.007 1.00 98.69 94 HIS A O 1
ATOM 745 N N . ASN A 1 95 ? 6.152 -5.853 9.841 1.00 98.62 95 ASN A N 1
ATOM 746 C CA . ASN A 1 95 ? 6.852 -7.103 10.111 1.00 98.62 95 ASN A CA 1
ATOM 747 C C . ASN A 1 95 ? 8.327 -6.855 10.473 1.00 98.62 95 ASN A C 1
ATOM 749 O O . ASN A 1 95 ? 8.870 -5.767 10.237 1.00 98.62 95 ASN A O 1
ATOM 753 N N . ASP A 1 96 ? 8.981 -7.873 11.022 1.00 98.19 96 ASP A N 1
ATOM 754 C CA . ASP A 1 96 ? 10.373 -7.798 11.479 1.00 98.19 96 ASP A CA 1
ATOM 755 C C . ASP A 1 96 ? 11.347 -7.461 10.333 1.00 98.19 96 ASP A C 1
ATOM 757 O O . ASP A 1 96 ? 12.297 -6.699 10.511 1.00 98.19 96 ASP A O 1
ATOM 761 N N . GLU A 1 97 ? 11.067 -7.955 9.122 1.00 97.81 97 GLU A N 1
ATOM 762 C CA . GLU A 1 97 ? 11.879 -7.700 7.924 1.00 97.81 97 GLU A CA 1
ATOM 763 C C . GLU A 1 97 ? 11.594 -6.351 7.245 1.00 97.81 97 GLU A C 1
ATOM 765 O O . GLU A 1 97 ? 12.259 -6.005 6.267 1.00 97.81 97 GLU A O 1
ATOM 770 N N . LYS A 1 98 ? 10.616 -5.574 7.733 1.00 97.88 98 LYS A N 1
ATOM 771 C CA . LYS A 1 98 ? 10.204 -4.287 7.142 1.00 97.88 98 LYS A CA 1
ATOM 772 C C . LYS A 1 98 ? 9.771 -4.396 5.665 1.00 97.88 98 LYS A C 1
ATOM 774 O O . LYS A 1 98 ? 9.890 -3.444 4.892 1.00 97.88 98 LYS A O 1
ATOM 779 N N . THR A 1 99 ? 9.239 -5.551 5.273 1.00 98.38 99 THR A N 1
ATOM 780 C CA . THR A 1 99 ? 8.728 -5.875 3.927 1.00 98.38 99 THR A CA 1
ATOM 781 C C . THR A 1 99 ? 7.197 -5.932 3.855 1.00 98.38 99 THR A C 1
ATOM 783 O O . THR A 1 99 ? 6.622 -6.115 2.774 1.00 98.38 99 THR A O 1
ATOM 786 N N . PHE A 1 100 ? 6.525 -5.758 4.993 1.00 98.81 100 PHE A N 1
ATOM 787 C CA . PHE A 1 100 ? 5.077 -5.692 5.134 1.00 98.81 100 PHE A CA 1
ATOM 788 C C . PHE A 1 100 ? 4.692 -4.653 6.196 1.00 98.81 10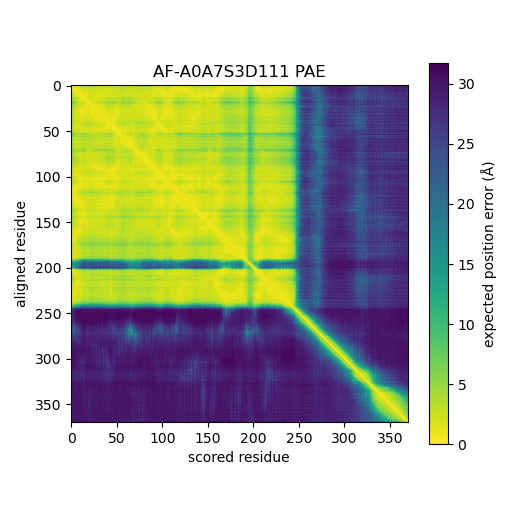0 PHE A C 1
ATOM 790 O O . PHE A 1 100 ? 5.294 -4.597 7.267 1.00 98.81 100 PHE A O 1
ATOM 797 N N . LEU A 1 101 ? 3.701 -3.818 5.889 1.00 98.50 101 LEU A N 1
ATOM 798 C CA . LEU A 1 101 ? 3.297 -2.651 6.673 1.00 98.50 101 LEU A CA 1
ATOM 799 C C . LEU A 1 101 ? 1.774 -2.488 6.613 1.00 98.50 101 LEU A C 1
ATOM 801 O O . LEU A 1 101 ? 1.173 -2.605 5.545 1.00 98.50 101 LEU A O 1
ATOM 805 N N . VAL A 1 102 ? 1.146 -2.155 7.736 1.00 98.75 102 VAL A N 1
ATOM 806 C CA . VAL A 1 102 ? -0.281 -1.821 7.814 1.00 98.75 102 VAL A CA 1
ATOM 807 C C . VAL A 1 102 ? -0.435 -0.480 8.505 1.00 98.75 102 VAL A C 1
ATOM 809 O O . VAL A 1 102 ? 0.040 -0.297 9.624 1.00 98.75 102 VAL A O 1
ATOM 812 N N . TRP A 1 103 ? -1.115 0.458 7.853 1.00 98.75 103 TRP A N 1
ATOM 813 C CA . TRP A 1 103 ? -1.613 1.662 8.513 1.00 98.75 103 TRP A CA 1
ATOM 814 C C . TRP A 1 103 ? -3.054 1.446 8.941 1.00 98.75 103 TRP A C 1
ATOM 816 O O . TRP A 1 103 ? -3.876 0.975 8.149 1.00 98.75 103 TRP A O 1
ATOM 826 N N . VAL A 1 104 ? -3.341 1.810 10.186 1.00 98.69 104 VAL A N 1
ATOM 827 C CA . VAL A 1 104 ? -4.647 1.639 10.817 1.00 98.69 104 VAL A CA 1
ATOM 828 C C . VAL A 1 104 ? -5.295 3.007 11.014 1.00 98.69 104 VAL A C 1
ATOM 830 O O . VAL A 1 104 ? -4.715 3.884 11.660 1.00 98.69 104 VAL A O 1
ATOM 833 N N . ASN A 1 105 ? -6.508 3.167 10.478 1.00 98.38 105 ASN A N 1
ATOM 834 C CA . ASN A 1 105 ? -7.370 4.351 10.608 1.00 98.38 105 ASN A CA 1
ATOM 835 C C . ASN A 1 105 ? -6.762 5.688 10.122 1.00 98.38 105 ASN A C 1
ATOM 837 O O . ASN A 1 105 ? -7.004 6.739 10.725 1.00 98.38 105 ASN A O 1
ATOM 841 N N . GLU A 1 106 ? -5.998 5.663 9.027 1.00 96.25 106 GLU A N 1
ATOM 842 C CA . GLU A 1 106 ? -5.478 6.873 8.370 1.00 96.25 106 GLU A CA 1
ATOM 843 C C . GLU A 1 106 ? -6.556 7.525 7.476 1.00 96.25 106 GLU A C 1
ATOM 845 O O . GLU A 1 106 ? -7.307 8.373 7.954 1.00 96.25 106 GLU A O 1
ATOM 850 N N . GLU A 1 107 ? -6.679 7.113 6.211 1.00 96.12 107 GLU A N 1
ATOM 851 C CA . GLU A 1 107 ? -7.771 7.496 5.290 1.00 96.12 107 GLU A CA 1
ATOM 852 C C . GLU A 1 107 ? -8.871 6.420 5.214 1.00 96.12 107 GLU A C 1
ATOM 854 O O . GLU A 1 107 ? -10.071 6.705 5.281 1.00 96.12 107 GLU A O 1
ATOM 859 N N . ASP A 1 108 ? -8.446 5.165 5.078 1.00 97.88 108 ASP A N 1
ATOM 860 C CA . ASP A 1 108 ? -9.264 3.968 5.256 1.00 97.88 108 ASP A CA 1
ATOM 861 C C . ASP A 1 108 ? -8.941 3.342 6.619 1.00 97.88 108 ASP A C 1
ATOM 863 O O . ASP A 1 108 ? -7.920 3.649 7.244 1.00 97.88 108 ASP A O 1
ATOM 867 N N . GLN A 1 109 ? -9.790 2.426 7.078 1.00 98.50 109 GLN A N 1
ATOM 868 C CA . GLN A 1 109 ? -9.527 1.669 8.303 1.00 98.50 109 GLN A CA 1
ATOM 869 C C . GLN A 1 109 ? -8.238 0.848 8.192 1.00 98.50 109 GLN A C 1
ATOM 871 O O . GLN A 1 109 ? -7.498 0.749 9.170 1.00 98.50 109 GLN A O 1
ATOM 876 N N . LEU A 1 110 ? -7.943 0.311 7.004 1.00 98.69 110 LEU A N 1
ATOM 877 C CA . LEU A 1 110 ? -6.713 -0.412 6.709 1.00 98.69 110 LEU A CA 1
ATOM 878 C C . LEU A 1 110 ? -6.115 0.036 5.381 1.00 98.69 110 LEU A C 1
ATOM 880 O O . LEU A 1 110 ? -6.761 -0.029 4.333 1.00 98.69 110 LEU A O 1
ATOM 884 N N . ARG A 1 111 ? -4.827 0.370 5.412 1.00 98.69 111 ARG A N 1
ATOM 885 C CA . ARG A 1 111 ? -3.968 0.413 4.227 1.00 98.69 111 ARG A CA 1
ATOM 886 C C . ARG A 1 111 ? -2.864 -0.619 4.410 1.00 98.69 111 ARG A C 1
ATOM 888 O O . ARG A 1 111 ? -1.943 -0.414 5.195 1.00 98.69 111 ARG A O 1
ATOM 895 N N . ILE A 1 112 ? -2.982 -1.723 3.683 1.00 98.81 112 ILE A N 1
ATOM 896 C CA . ILE A 1 112 ? -2.114 -2.899 3.788 1.00 98.81 112 ILE A CA 1
ATOM 897 C C . ILE A 1 112 ? -1.101 -2.836 2.654 1.00 98.81 112 ILE A C 1
ATOM 899 O O . ILE A 1 112 ? -1.474 -2.641 1.495 1.00 98.81 112 ILE A O 1
ATOM 903 N N . ILE A 1 113 ? 0.180 -2.942 2.978 1.00 98.81 113 ILE A N 1
ATOM 904 C CA . ILE A 1 113 ? 1.282 -2.668 2.066 1.00 98.81 113 ILE A CA 1
ATOM 905 C C . ILE A 1 113 ? 2.285 -3.814 2.157 1.00 98.81 113 ILE A C 1
ATOM 907 O O . ILE A 1 113 ? 2.751 -4.163 3.234 1.00 98.81 113 ILE A O 1
ATOM 911 N N . SER A 1 114 ? 2.661 -4.355 1.007 1.00 98.81 114 SER A N 1
ATOM 912 C CA . SER A 1 114 ? 3.797 -5.257 0.854 1.00 98.81 114 SER A CA 1
ATOM 913 C C . SER A 1 114 ? 4.816 -4.594 -0.066 1.00 98.81 114 SER A C 1
ATOM 915 O O . SER A 1 114 ? 4.445 -4.007 -1.090 1.00 98.81 114 SER A O 1
ATOM 917 N N . MET A 1 115 ? 6.096 -4.644 0.289 1.00 98.44 115 MET A N 1
ATOM 918 C CA . MET A 1 115 ? 7.167 -4.064 -0.521 1.00 98.44 115 MET A CA 1
ATOM 919 C C . MET A 1 115 ? 8.504 -4.765 -0.323 1.00 98.44 115 MET A C 1
ATOM 921 O O . MET A 1 115 ? 8.764 -5.326 0.735 1.00 98.44 115 MET A O 1
ATOM 925 N N . GLU A 1 116 ? 9.369 -4.681 -1.330 1.00 97.94 116 GLU A N 1
ATOM 926 C CA . GLU A 1 116 ? 10.779 -5.065 -1.230 1.00 97.94 116 GLU A CA 1
ATOM 927 C C . GLU A 1 116 ? 11.625 -4.385 -2.318 1.00 97.94 116 GLU A C 1
ATOM 929 O O . GLU A 1 116 ? 11.114 -3.758 -3.256 1.00 97.94 116 GLU A O 1
ATOM 934 N N . LYS A 1 117 ? 12.950 -4.476 -2.179 1.00 97.44 117 LYS A N 1
ATOM 935 C CA . LYS A 1 117 ? 13.888 -4.044 -3.222 1.00 97.44 117 LYS A CA 1
ATOM 936 C C . LYS A 1 117 ? 13.837 -5.007 -4.411 1.00 97.44 117 LYS A C 1
ATOM 938 O O . LYS A 1 117 ? 13.571 -6.191 -4.257 1.00 97.44 117 LYS A O 1
ATOM 943 N N . GLY A 1 118 ? 14.147 -4.504 -5.602 1.00 97.69 118 GLY A N 1
ATOM 944 C CA . GLY A 1 118 ? 14.103 -5.297 -6.831 1.00 97.69 118 GLY A CA 1
ATOM 945 C C . GLY A 1 118 ? 12.697 -5.447 -7.420 1.00 97.69 118 GLY A C 1
ATOM 946 O O . GLY A 1 118 ? 11.795 -4.661 -7.130 1.00 97.69 118 GLY A O 1
ATOM 947 N N . GLY A 1 119 ? 12.553 -6.407 -8.336 1.00 97.12 119 GLY A N 1
ATOM 948 C CA . GLY A 1 119 ? 11.406 -6.535 -9.243 1.00 97.12 119 GLY A CA 1
ATOM 949 C C . GLY A 1 119 ? 10.520 -7.762 -9.037 1.00 97.12 119 GLY A C 1
ATOM 950 O O . GLY A 1 119 ? 9.739 -8.071 -9.935 1.00 97.12 119 GLY A O 1
ATOM 951 N N . ASP A 1 120 ? 10.657 -8.491 -7.924 1.00 97.88 120 ASP A N 1
ATOM 952 C CA . ASP A 1 120 ? 9.877 -9.711 -7.679 1.00 97.88 120 ASP A CA 1
ATOM 953 C C . ASP A 1 120 ? 8.452 -9.382 -7.205 1.00 97.88 120 ASP A C 1
ATOM 955 O O . ASP A 1 120 ? 8.076 -9.501 -6.040 1.00 97.88 120 ASP A O 1
ATOM 959 N N . ILE A 1 121 ? 7.623 -8.943 -8.152 1.00 97.44 121 ILE A N 1
ATOM 960 C CA . ILE A 1 121 ? 6.219 -8.616 -7.889 1.00 97.44 121 ILE A CA 1
ATOM 961 C C . ILE A 1 121 ? 5.419 -9.825 -7.389 1.00 97.44 121 ILE A C 1
ATOM 963 O O . ILE A 1 121 ? 4.441 -9.645 -6.667 1.00 97.44 121 ILE A O 1
ATOM 967 N N . LYS A 1 122 ? 5.841 -11.051 -7.728 1.00 97.75 122 LYS A N 1
ATOM 968 C CA . LYS A 1 122 ? 5.171 -12.277 -7.290 1.00 97.75 122 LYS A CA 1
ATOM 969 C C . LYS A 1 122 ? 5.380 -12.493 -5.797 1.00 97.75 122 LYS A C 1
ATOM 971 O O . LYS A 1 122 ? 4.400 -12.756 -5.103 1.00 97.75 122 LYS A O 1
ATOM 976 N N . SER A 1 123 ? 6.610 -12.353 -5.306 1.00 98.31 123 SER A N 1
ATOM 977 C CA . SER A 1 123 ? 6.931 -12.394 -3.872 1.00 98.31 123 SER A CA 1
ATOM 978 C C . SER A 1 123 ? 6.113 -11.354 -3.097 1.00 98.31 123 SER A C 1
ATOM 980 O O . SER A 1 123 ? 5.350 -11.705 -2.190 1.00 98.31 123 SER A O 1
ATOM 982 N N . VAL A 1 124 ? 6.163 -10.091 -3.540 1.00 98.75 124 VAL A N 1
ATOM 983 C CA . VAL A 1 124 ? 5.426 -8.975 -2.920 1.00 98.75 124 VAL A CA 1
ATOM 984 C C . VAL A 1 124 ? 3.922 -9.244 -2.871 1.00 98.75 124 VAL A C 1
ATOM 986 O O . VAL A 1 124 ? 3.299 -9.068 -1.819 1.00 98.75 124 VAL A O 1
ATOM 989 N N . PHE A 1 125 ? 3.331 -9.685 -3.984 1.00 98.69 125 PHE A N 1
ATOM 990 C CA . PHE A 1 125 ? 1.901 -9.974 -4.067 1.00 98.69 125 PHE A CA 1
ATOM 991 C C . PHE A 1 125 ? 1.505 -11.185 -3.218 1.00 98.69 125 PHE A C 1
ATOM 993 O O . PHE A 1 125 ? 0.528 -11.116 -2.481 1.00 98.69 125 PHE A O 1
ATOM 1000 N N . SER A 1 126 ? 2.305 -12.253 -3.229 1.00 98.62 126 SER A N 1
ATOM 1001 C CA . SER A 1 126 ? 2.034 -13.467 -2.444 1.00 98.62 126 SER A CA 1
ATOM 1002 C C . SER A 1 126 ? 2.074 -13.197 -0.938 1.00 98.62 126 SER A C 1
ATOM 1004 O O . SER A 1 126 ? 1.254 -13.727 -0.189 1.00 98.62 126 SER A O 1
ATOM 1006 N N . ARG A 1 127 ? 3.004 -12.351 -0.471 1.00 98.81 127 ARG A N 1
ATOM 1007 C CA . ARG A 1 127 ? 3.042 -11.893 0.928 1.00 98.81 127 ARG A CA 1
ATOM 1008 C C . ARG A 1 127 ? 1.798 -11.079 1.290 1.00 98.81 127 ARG A C 1
ATOM 1010 O O . ARG A 1 127 ? 1.224 -11.301 2.350 1.00 98.81 127 ARG A O 1
ATOM 1017 N N . LEU A 1 128 ? 1.347 -10.199 0.392 1.00 98.81 128 LEU A N 1
ATOM 1018 C CA . LEU A 1 128 ? 0.125 -9.417 0.591 1.00 98.81 128 LEU A CA 1
ATOM 1019 C C . LEU A 1 128 ? -1.122 -10.311 0.693 1.00 98.81 128 LEU A C 1
ATOM 1021 O O . LEU A 1 128 ? -1.907 -10.135 1.621 1.00 98.81 128 LEU A O 1
ATOM 1025 N N . CYS A 1 129 ? -1.287 -11.272 -0.221 1.00 98.56 129 CYS A N 1
ATOM 1026 C CA . CYS A 1 129 ? -2.415 -12.209 -0.214 1.00 98.56 129 CYS A CA 1
ATOM 1027 C C . CYS A 1 129 ? -2.465 -13.026 1.079 1.00 98.56 129 CYS A C 1
ATOM 1029 O O . CYS A 1 129 ? -3.497 -13.029 1.739 1.00 98.56 129 CYS A O 1
ATOM 1031 N N . ARG A 1 130 ? -1.339 -13.623 1.505 1.00 98.50 130 ARG A N 1
ATOM 1032 C CA . ARG A 1 130 ? -1.274 -14.390 2.763 1.00 98.50 130 ARG A CA 1
ATOM 1033 C C . ARG A 1 130 ? -1.689 -13.564 3.980 1.00 98.50 130 ARG A C 1
ATOM 1035 O O . ARG A 1 130 ? -2.404 -14.066 4.840 1.00 98.50 130 ARG A O 1
ATOM 1042 N N . ALA A 1 131 ? -1.261 -12.303 4.048 1.00 98.62 131 ALA A N 1
ATOM 1043 C CA . ALA A 1 131 ? -1.641 -11.422 5.145 1.00 98.62 131 ALA A CA 1
ATOM 1044 C C . ALA A 1 131 ? -3.144 -11.106 5.139 1.00 98.62 131 ALA A C 1
ATOM 1046 O O . ALA A 1 131 ? -3.778 -11.144 6.189 1.00 98.62 131 ALA A O 1
ATOM 1047 N N . ILE A 1 132 ? -3.725 -10.827 3.967 1.00 98.44 132 ILE A N 1
ATOM 1048 C CA . ILE A 1 132 ? -5.168 -10.575 3.827 1.00 98.44 132 ILE A CA 1
ATOM 1049 C C . ILE A 1 132 ? -5.969 -11.824 4.205 1.00 98.44 132 ILE A C 1
ATOM 1051 O O . ILE A 1 132 ? -6.891 -11.715 5.006 1.00 98.44 132 ILE A O 1
ATOM 1055 N N . GLU A 1 133 ? -5.579 -13.002 3.714 1.00 98.06 133 GLU A N 1
ATOM 1056 C CA . GLU A 1 133 ? -6.219 -14.280 4.051 1.00 98.06 133 GLU A CA 1
ATOM 1057 C C . GLU A 1 133 ? -6.180 -14.564 5.560 1.00 98.06 133 GLU A C 1
ATOM 1059 O O . GLU A 1 133 ? -7.168 -15.021 6.134 1.00 98.06 133 GLU A O 1
ATOM 1064 N N . GLU A 1 134 ? -5.060 -14.277 6.234 1.00 97.94 134 GLU A N 1
ATOM 1065 C CA . GLU A 1 134 ? -4.955 -14.439 7.690 1.00 97.94 134 GLU A CA 1
ATOM 1066 C C . GLU A 1 134 ? -5.863 -13.457 8.446 1.00 97.94 134 GLU A C 1
ATOM 1068 O O . GLU A 1 134 ? -6.478 -13.833 9.448 1.00 97.94 134 GLU A O 1
ATOM 1073 N N . MET A 1 135 ? -6.006 -12.224 7.949 1.00 98.38 135 MET A N 1
ATOM 1074 C CA . MET A 1 135 ? -6.941 -11.248 8.516 1.00 98.38 135 MET A CA 1
ATOM 1075 C C . MET A 1 135 ? -8.399 -11.668 8.311 1.00 98.38 135 MET A C 1
ATOM 1077 O O . MET A 1 135 ? -9.197 -11.596 9.249 1.00 98.38 135 MET A O 1
ATOM 1081 N N . GLU A 1 136 ? -8.753 -12.169 7.127 1.00 97.81 136 GLU A N 1
ATOM 1082 C CA . GLU A 1 136 ? -10.117 -12.597 6.783 1.00 97.81 136 GLU A CA 1
ATOM 1083 C C . GLU A 1 136 ? -10.630 -13.754 7.652 1.00 97.81 136 GLU A C 1
ATOM 1085 O O . GLU A 1 136 ? -11.836 -13.899 7.849 1.00 97.81 136 GLU A O 1
ATOM 1090 N N . ARG A 1 137 ? -9.732 -14.527 8.279 1.00 97.12 137 ARG A N 1
ATOM 1091 C CA . ARG A 1 137 ? -10.103 -15.541 9.284 1.00 97.12 137 ARG A CA 1
ATOM 1092 C C . ARG A 1 137 ? -10.732 -14.947 10.551 1.00 97.12 137 ARG A C 1
ATOM 1094 O O . ARG A 1 137 ? -11.394 -15.673 11.288 1.00 97.12 137 ARG A O 1
ATOM 1101 N N . ARG A 1 138 ? -10.511 -13.658 10.837 1.00 95.50 138 ARG A N 1
ATOM 1102 C CA . ARG A 1 138 ? -10.929 -12.977 12.085 1.00 95.50 138 ARG A CA 1
ATOM 1103 C C . ARG A 1 138 ? -11.805 -11.751 11.854 1.00 95.50 138 ARG A C 1
ATOM 1105 O O . ARG A 1 138 ? -12.476 -11.279 12.776 1.00 95.50 138 ARG A O 1
ATOM 1112 N N . MET A 1 139 ? -11.820 -11.210 10.641 1.00 96.88 139 MET A N 1
ATOM 1113 C CA . MET A 1 139 ? -12.626 -10.044 10.304 1.00 96.88 139 MET A CA 1
ATOM 1114 C C . MET A 1 139 ? -13.179 -10.128 8.885 1.00 96.88 139 MET A C 1
ATOM 1116 O O . MET A 1 139 ? -12.506 -10.573 7.971 1.00 96.88 139 MET A O 1
ATOM 1120 N N . GLU A 1 140 ? -14.404 -9.645 8.696 1.00 98.00 140 GLU A N 1
ATOM 1121 C CA . GLU A 1 140 ? -14.996 -9.500 7.368 1.00 98.00 140 GLU A CA 1
ATOM 1122 C C . GLU A 1 140 ? -14.740 -8.092 6.829 1.00 98.00 140 GLU A C 1
ATOM 1124 O O . GLU A 1 140 ? -14.977 -7.099 7.529 1.00 98.00 140 GLU A O 1
ATOM 1129 N N . PHE A 1 141 ? -14.322 -7.999 5.568 1.00 98.56 141 PHE A N 1
ATOM 1130 C CA . PHE A 1 141 ? -14.193 -6.726 4.867 1.00 98.56 141 PHE A CA 1
ATOM 1131 C C . PHE A 1 141 ? -15.492 -6.318 4.161 1.00 98.56 141 PHE A C 1
ATOM 1133 O O . PHE A 1 141 ? -16.299 -7.142 3.730 1.00 98.56 141 PHE A O 1
ATOM 1140 N N . ALA A 1 142 ? -15.714 -5.009 4.069 1.00 98.38 142 ALA A N 1
ATOM 1141 C CA . ALA A 1 142 ? -16.831 -4.405 3.371 1.00 98.38 142 ALA A CA 1
ATOM 1142 C C . ALA A 1 142 ? -16.641 -4.564 1.857 1.00 98.38 142 ALA A C 1
ATOM 1144 O O . ALA A 1 142 ? -15.760 -3.947 1.254 1.00 98.38 142 ALA A O 1
ATOM 1145 N N . PHE A 1 143 ? -17.509 -5.372 1.256 1.00 98.25 143 PHE A N 1
ATOM 1146 C CA . PHE A 1 143 ? -17.494 -5.692 -0.163 1.00 98.25 143 PHE A CA 1
ATOM 1147 C C . PHE A 1 143 ? -18.890 -5.531 -0.768 1.00 98.25 143 PHE A C 1
ATOM 1149 O O . PHE A 1 143 ? -19.903 -5.846 -0.136 1.00 98.25 143 PHE A O 1
ATOM 1156 N N . ASN A 1 144 ? -18.942 -5.059 -2.007 1.00 98.00 144 ASN A N 1
ATOM 1157 C CA . ASN A 1 144 ? -20.145 -4.966 -2.820 1.00 98.00 144 ASN A CA 1
ATOM 1158 C C . ASN A 1 144 ? -19.891 -5.614 -4.188 1.00 98.00 144 ASN A C 1
ATOM 1160 O O . ASN A 1 144 ? -18.837 -5.412 -4.778 1.00 98.00 144 ASN A O 1
ATOM 1164 N N . SER A 1 145 ? -20.862 -6.354 -4.725 1.00 96.38 145 SER A N 1
ATOM 1165 C CA . SER A 1 145 ? -20.697 -7.071 -5.998 1.00 96.38 145 SER A CA 1
ATOM 1166 C C . SER A 1 145 ? -20.479 -6.162 -7.213 1.00 96.38 145 SER A C 1
ATOM 1168 O O . SER A 1 145 ? -19.851 -6.588 -8.174 1.00 96.38 145 SER A O 1
ATOM 1170 N N . HIS A 1 146 ? -20.970 -4.922 -7.177 1.00 96.44 146 HIS A N 1
ATOM 1171 C CA . HIS A 1 146 ? -20.780 -3.934 -8.238 1.00 96.44 146 HIS A CA 1
ATOM 1172 C C . HIS A 1 146 ? -19.528 -3.068 -8.016 1.00 96.44 146 HIS A C 1
ATOM 1174 O O . HIS A 1 146 ? -18.798 -2.782 -8.961 1.00 96.44 146 HIS A O 1
ATOM 1180 N N . LEU A 1 147 ? -19.259 -2.661 -6.769 1.00 97.81 147 LEU A N 1
ATOM 1181 C CA . LEU A 1 147 ? -18.189 -1.709 -6.429 1.00 97.81 147 LEU A CA 1
ATOM 1182 C C . LEU A 1 147 ? -16.897 -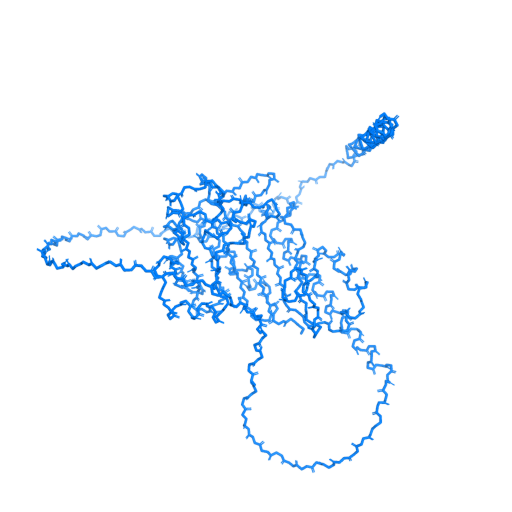2.358 -5.908 1.00 97.81 147 LEU A C 1
ATOM 1184 O O . LEU A 1 147 ? -15.911 -1.657 -5.697 1.00 97.81 147 LEU A O 1
ATOM 1188 N N . GLY A 1 148 ? -16.882 -3.668 -5.674 1.00 98.31 148 GLY A N 1
ATOM 1189 C CA . GLY A 1 148 ? -15.772 -4.381 -5.045 1.00 98.31 148 GLY A CA 1
ATOM 1190 C C . GLY A 1 148 ? -15.559 -3.988 -3.580 1.00 98.31 148 GLY A C 1
ATOM 1191 O O . GLY A 1 148 ? -16.517 -3.770 -2.833 1.00 98.31 148 GLY A O 1
ATOM 1192 N N . ASN A 1 149 ? -14.296 -3.905 -3.157 1.00 98.38 149 ASN A N 1
ATOM 1193 C CA . ASN A 1 149 ? -13.925 -3.440 -1.823 1.00 98.38 149 ASN A CA 1
ATOM 1194 C C . ASN A 1 149 ? -14.310 -1.969 -1.649 1.00 98.38 149 ASN A C 1
ATOM 1196 O O . ASN A 1 149 ? -13.979 -1.116 -2.477 1.00 98.38 149 ASN A O 1
ATOM 1200 N N . ILE A 1 150 ? -14.994 -1.673 -0.547 1.00 98.25 150 ILE A N 1
ATOM 1201 C CA . ILE A 1 150 ? -15.457 -0.321 -0.244 1.00 98.25 150 ILE A CA 1
ATOM 1202 C C . ILE A 1 150 ? -14.334 0.482 0.420 1.00 98.25 150 ILE A C 1
ATOM 1204 O O . ILE A 1 150 ? -13.703 0.015 1.370 1.00 98.25 150 ILE A O 1
ATOM 1208 N N . SER A 1 151 ? -14.122 1.709 -0.058 1.00 97.31 151 SER A N 1
ATOM 1209 C CA . SER A 1 151 ? -13.120 2.663 0.437 1.00 97.31 151 SER A CA 1
ATOM 1210 C C . SER A 1 151 ? -13.749 4.039 0.680 1.00 97.31 151 SER A C 1
ATOM 1212 O O . SER A 1 151 ? -14.759 4.379 0.057 1.00 97.31 151 SER A O 1
ATOM 1214 N N . SER A 1 152 ? -13.164 4.828 1.588 1.00 96.12 152 SER A N 1
ATOM 1215 C CA . SER A 1 152 ? -13.555 6.219 1.870 1.00 96.12 152 SER A CA 1
ATOM 1216 C C . SER A 1 152 ? -13.514 7.096 0.614 1.00 96.12 152 SER A C 1
ATOM 1218 O O . SER A 1 152 ? -14.391 7.937 0.415 1.00 96.12 152 SER A O 1
ATOM 1220 N N . CYS A 1 153 ? -12.506 6.901 -0.240 1.00 96.44 153 CYS A N 1
ATOM 1221 C CA . CYS A 1 153 ? -12.338 7.648 -1.480 1.00 96.44 153 CYS A CA 1
ATOM 1222 C C . CYS A 1 153 ? -12.828 6.813 -2.676 1.00 96.44 153 CYS A C 1
ATOM 1224 O O . CYS A 1 153 ? -12.303 5.717 -2.897 1.00 96.44 153 CYS A O 1
ATOM 1226 N N . PRO A 1 154 ? -13.750 7.324 -3.522 1.00 96.81 154 PRO A N 1
ATOM 1227 C CA . PRO A 1 154 ? -14.250 6.585 -4.686 1.00 96.81 154 PRO A CA 1
ATOM 1228 C C . PRO A 1 154 ? -13.153 6.107 -5.649 1.00 96.81 154 PRO A C 1
ATOM 1230 O O . PRO A 1 154 ? -13.308 5.093 -6.325 1.00 96.81 154 PRO A O 1
ATOM 1233 N N . THR A 1 155 ? -12.011 6.801 -5.687 1.00 95.00 155 THR A N 1
ATOM 1234 C CA . THR A 1 155 ? -10.868 6.430 -6.538 1.00 95.00 155 THR A CA 1
ATOM 1235 C C . THR A 1 155 ? -10.200 5.110 -6.139 1.00 95.00 155 THR A C 1
ATOM 1237 O O . THR A 1 155 ? -9.410 4.578 -6.923 1.00 95.00 155 THR A O 1
ATOM 1240 N N . ASN A 1 156 ? -10.503 4.582 -4.949 1.00 96.94 156 ASN A N 1
ATOM 1241 C CA . ASN A 1 156 ? -9.970 3.336 -4.401 1.00 96.94 156 ASN A CA 1
ATOM 1242 C C . ASN A 1 156 ? -11.034 2.227 -4.297 1.00 96.94 156 ASN A C 1
ATOM 1244 O O . ASN A 1 156 ? -10.799 1.234 -3.618 1.00 96.94 156 ASN A O 1
ATOM 1248 N N . LEU A 1 157 ? -12.183 2.354 -4.970 1.00 98.06 157 LEU A N 1
ATOM 1249 C CA . LEU A 1 157 ? -13.135 1.244 -5.104 1.00 98.06 157 LEU A CA 1
ATOM 1250 C C . LEU A 1 157 ? -12.554 0.090 -5.948 1.00 98.06 157 LEU A C 1
ATOM 1252 O O . LEU A 1 157 ? -11.565 0.252 -6.672 1.00 98.06 157 LEU A O 1
ATOM 1256 N N . GLY A 1 158 ? -13.184 -1.081 -5.868 1.00 98.38 158 GLY A N 1
ATOM 1257 C CA . GLY A 1 158 ? -12.813 -2.280 -6.618 1.00 98.38 158 GLY A CA 1
ATOM 1258 C C . GLY A 1 158 ? -11.777 -3.123 -5.883 1.00 98.38 158 GLY A C 1
ATOM 1259 O O . GLY A 1 158 ? -12.011 -3.600 -4.775 1.00 98.38 158 GLY A O 1
ATOM 1260 N N . THR A 1 159 ? -10.608 -3.310 -6.479 1.00 98.19 159 THR A N 1
ATOM 1261 C CA . THR A 1 159 ? -9.469 -3.981 -5.834 1.00 98.19 159 THR A CA 1
ATOM 1262 C C . THR A 1 159 ? -8.878 -3.145 -4.697 1.00 98.19 159 THR A C 1
ATOM 1264 O O . THR A 1 159 ? -8.165 -3.667 -3.835 1.00 98.19 159 THR A O 1
ATOM 1267 N N . ALA A 1 160 ? -9.129 -1.827 -4.713 1.00 97.50 160 ALA A N 1
ATOM 1268 C CA . ALA A 1 160 ? -8.421 -0.823 -3.919 1.00 97.50 160 ALA A CA 1
ATOM 1269 C C . ALA A 1 160 ? -6.891 -0.893 -4.085 1.00 97.50 160 ALA A C 1
ATOM 1271 O O . ALA A 1 160 ? -6.140 -0.372 -3.256 1.00 97.50 160 ALA A O 1
ATOM 1272 N N . MET A 1 161 ? -6.416 -1.555 -5.147 1.00 98.06 161 MET A N 1
ATOM 1273 C CA . MET A 1 161 ? -5.015 -1.891 -5.318 1.00 98.06 161 MET A CA 1
ATOM 1274 C C . MET A 1 161 ? -4.251 -0.774 -6.021 1.00 98.06 161 MET A C 1
ATOM 1276 O O . MET A 1 161 ? -4.664 -0.217 -7.043 1.00 98.06 161 MET A O 1
ATOM 1280 N N . ARG A 1 162 ? -3.049 -0.513 -5.518 1.00 97.88 162 ARG A N 1
ATOM 1281 C CA . ARG A 1 162 ? -1.981 0.124 -6.282 1.00 97.88 162 ARG A CA 1
ATOM 1282 C C . ARG A 1 162 ? -0.717 -0.722 -6.182 1.00 97.88 162 ARG A C 1
ATOM 1284 O O . ARG A 1 162 ? -0.009 -0.650 -5.177 1.00 97.88 162 ARG A O 1
ATOM 1291 N N . ALA A 1 163 ? -0.444 -1.485 -7.229 1.00 98.00 163 ALA A N 1
ATOM 1292 C CA . ALA A 1 163 ? 0.843 -2.095 -7.506 1.00 98.00 163 ALA A CA 1
ATOM 1293 C C . ALA A 1 163 ? 1.727 -1.077 -8.233 1.00 98.00 163 ALA A C 1
ATOM 1295 O O . ALA A 1 163 ? 1.276 -0.404 -9.159 1.00 98.00 163 ALA A O 1
ATOM 1296 N N . SER A 1 164 ? 2.968 -0.931 -7.782 1.00 97.75 164 SER A N 1
ATOM 1297 C CA . SER A 1 164 ? 3.917 0.055 -8.292 1.00 97.75 164 SER A CA 1
ATOM 1298 C C . SER A 1 164 ? 5.349 -0.466 -8.288 1.00 97.75 164 SER A C 1
ATOM 1300 O O . SER A 1 164 ? 5.729 -1.218 -7.387 1.00 97.75 164 SER A O 1
ATOM 1302 N N . VAL A 1 165 ? 6.153 -0.010 -9.245 1.00 98.12 165 VAL A N 1
ATOM 1303 C CA . VAL A 1 165 ? 7.609 -0.186 -9.241 1.00 98.12 165 VAL A CA 1
ATOM 1304 C C . VAL A 1 165 ? 8.305 1.160 -9.364 1.00 98.12 165 VAL A C 1
ATOM 1306 O O . VAL A 1 165 ? 7.884 2.011 -10.143 1.00 98.12 165 VAL A O 1
ATOM 1309 N N . HIS A 1 166 ? 9.410 1.326 -8.643 1.00 97.12 166 HIS A N 1
ATOM 1310 C CA . HIS A 1 166 ? 10.384 2.366 -8.965 1.00 97.12 166 HIS A CA 1
ATOM 1311 C C . HIS A 1 166 ? 11.386 1.794 -9.956 1.00 97.12 166 HIS A C 1
ATOM 1313 O O . HIS A 1 166 ? 12.024 0.775 -9.676 1.00 97.12 1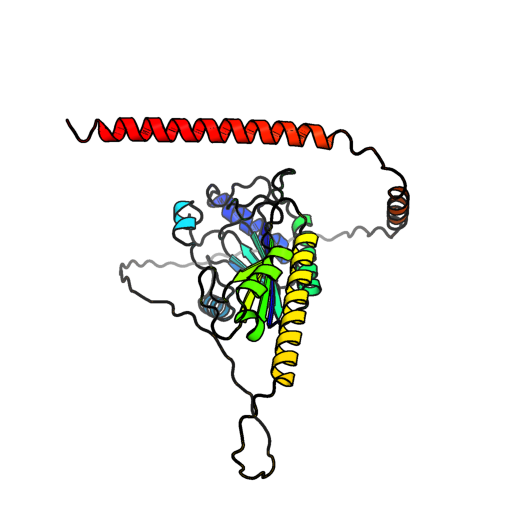66 HIS A O 1
ATOM 1319 N N . ILE A 1 167 ? 11.531 2.428 -11.115 1.00 97.25 167 ILE A N 1
ATOM 1320 C CA . ILE A 1 167 ? 12.325 1.901 -12.223 1.00 97.25 167 ILE A CA 1
ATOM 1321 C C . ILE A 1 167 ? 13.148 2.996 -12.896 1.00 97.25 167 ILE A C 1
ATOM 1323 O O . ILE A 1 167 ? 12.659 4.095 -13.137 1.00 97.25 167 ILE A O 1
ATOM 1327 N N . LYS A 1 168 ? 14.411 2.688 -13.206 1.00 96.56 168 LYS A N 1
ATOM 1328 C CA . LYS A 1 168 ? 15.321 3.575 -13.935 1.00 96.56 168 LYS A CA 1
ATOM 1329 C C . LYS A 1 168 ? 15.253 3.295 -15.440 1.00 96.56 168 LYS A C 1
ATOM 1331 O O . LYS A 1 168 ? 15.685 2.219 -15.857 1.00 96.56 168 LYS A O 1
ATOM 1336 N N . LEU A 1 169 ? 14.725 4.250 -16.208 1.00 96.38 169 LEU A N 1
ATOM 1337 C CA . LEU A 1 169 ? 14.510 4.210 -17.664 1.00 96.38 169 LEU A CA 1
ATOM 1338 C C . LEU A 1 169 ? 14.910 5.554 -18.322 1.00 96.38 169 LEU A C 1
ATOM 1340 O O . LEU A 1 169 ? 14.053 6.264 -18.847 1.00 96.38 169 LEU A O 1
ATOM 1344 N N . PRO A 1 170 ? 16.175 5.997 -18.215 1.00 95.00 170 PRO A N 1
ATOM 1345 C CA . PRO A 1 170 ? 16.585 7.323 -18.677 1.00 95.00 170 PRO A CA 1
ATOM 1346 C C . PRO A 1 170 ? 16.429 7.529 -20.189 1.00 95.00 170 PRO A C 1
ATOM 1348 O O . PRO A 1 170 ? 16.158 8.656 -20.602 1.00 95.00 170 PRO A O 1
ATOM 1351 N N . LEU A 1 171 ? 16.589 6.483 -21.008 1.00 96.06 171 LEU A N 1
ATOM 1352 C CA . LEU A 1 171 ? 16.494 6.609 -22.464 1.00 96.06 171 LEU A CA 1
ATOM 1353 C C . LEU A 1 171 ? 15.036 6.639 -22.919 1.00 96.06 171 LEU A C 1
ATOM 1355 O O . LEU A 1 171 ? 14.637 7.543 -23.645 1.00 96.06 171 LEU A O 1
ATOM 1359 N N . LEU A 1 172 ? 14.206 5.708 -22.456 1.00 96.38 172 LEU A N 1
ATOM 1360 C CA . LEU A 1 172 ? 12.775 5.714 -22.754 1.00 96.38 172 LEU A CA 1
ATOM 1361 C C . LEU A 1 172 ? 12.100 6.953 -22.153 1.00 96.38 172 LEU A C 1
ATOM 1363 O O . LEU A 1 172 ? 11.237 7.560 -22.777 1.00 96.38 172 LEU A O 1
ATOM 1367 N N . GLY A 1 173 ? 12.554 7.391 -20.979 1.00 94.19 173 GLY A N 1
ATOM 1368 C CA . GLY A 1 173 ? 12.084 8.604 -20.318 1.00 94.19 173 GLY A CA 1
ATOM 1369 C C . GLY A 1 173 ? 12.297 9.894 -21.118 1.00 94.19 173 GLY A C 1
ATOM 1370 O O . GLY A 1 173 ? 11.534 10.845 -20.938 1.00 94.19 173 GLY A O 1
ATOM 1371 N N . SER A 1 174 ? 13.288 9.943 -22.018 1.00 93.25 174 SER A N 1
ATOM 1372 C CA . SER A 1 174 ? 13.467 11.077 -22.938 1.00 93.25 174 SER A CA 1
ATOM 1373 C C . SER A 1 174 ? 12.535 11.011 -24.157 1.00 93.25 174 SER A C 1
ATOM 1375 O O . SER A 1 174 ? 12.261 12.042 -24.771 1.00 93.25 174 SER A O 1
ATOM 1377 N N . HIS A 1 175 ? 11.962 9.840 -24.445 1.00 94.44 175 HIS A N 1
ATOM 1378 C CA . HIS A 1 175 ? 11.012 9.584 -25.530 1.00 94.44 175 HIS A CA 1
ATOM 1379 C C . HIS A 1 175 ? 9.573 9.577 -24.987 1.00 94.44 175 HIS A C 1
ATOM 1381 O O . HIS A 1 175 ? 8.884 8.559 -24.992 1.00 94.44 175 HIS A O 1
ATOM 1387 N N . LYS A 1 176 ? 9.115 10.731 -24.481 1.00 92.62 176 LYS A N 1
ATOM 1388 C CA . LYS A 1 176 ? 7.871 10.851 -23.692 1.00 92.62 176 LYS A CA 1
ATOM 1389 C C . LYS A 1 176 ? 6.625 10.272 -24.369 1.00 92.62 176 LYS A C 1
ATOM 1391 O O . LYS A 1 176 ? 5.840 9.608 -23.703 1.00 92.62 176 LYS A O 1
ATOM 1396 N N . GLU A 1 177 ? 6.440 10.521 -25.664 1.00 96.19 177 GLU A N 1
ATOM 1397 C CA . GLU A 1 177 ? 5.272 10.030 -26.410 1.00 96.19 177 GLU A CA 1
ATOM 1398 C C . GLU A 1 177 ? 5.274 8.502 -26.527 1.00 96.19 177 GLU A C 1
ATOM 1400 O O . GLU A 1 177 ? 4.260 7.855 -26.280 1.00 96.19 177 GLU A O 1
ATOM 1405 N N . GLU A 1 178 ? 6.433 7.915 -26.829 1.00 97.12 178 GLU A N 1
ATOM 1406 C CA . GLU A 1 178 ? 6.605 6.465 -26.900 1.00 97.12 178 GLU A CA 1
ATOM 1407 C C . GLU A 1 178 ? 6.425 5.815 -25.522 1.00 97.12 178 GLU A C 1
ATOM 1409 O O . GLU A 1 178 ? 5.720 4.814 -25.383 1.00 97.12 178 GLU A O 1
ATOM 1414 N N . PHE A 1 179 ? 6.999 6.419 -24.481 1.00 97.06 179 PHE A N 1
ATOM 1415 C CA . PHE A 1 179 ? 6.851 5.941 -23.112 1.00 97.06 179 PHE A CA 1
ATOM 1416 C C . PHE A 1 179 ? 5.383 5.938 -22.669 1.00 97.06 179 PHE A C 1
ATOM 1418 O O . PHE A 1 179 ? 4.895 4.940 -22.130 1.00 97.06 179 PHE A O 1
ATOM 1425 N N . GLN A 1 180 ? 4.664 7.028 -22.950 1.00 97.81 180 GLN A N 1
ATOM 1426 C CA . GLN A 1 180 ? 3.241 7.149 -22.658 1.00 97.81 180 GLN A CA 1
ATOM 1427 C C . GLN A 1 180 ? 2.409 6.147 -23.472 1.00 97.81 180 GLN A C 1
ATOM 1429 O O . GLN A 1 180 ? 1.515 5.516 -22.916 1.00 97.81 180 GLN A O 1
ATOM 1434 N N . SER A 1 181 ? 2.753 5.911 -24.743 1.00 98.31 181 SER A N 1
ATOM 1435 C CA . SER A 1 181 ? 2.079 4.917 -25.588 1.00 98.31 181 SER A CA 1
ATOM 1436 C C . SER A 1 181 ? 2.178 3.496 -25.017 1.00 98.31 181 SER A C 1
ATOM 1438 O O . SER A 1 181 ? 1.164 2.798 -24.932 1.00 98.31 181 SER A O 1
ATOM 1440 N N . ILE A 1 182 ? 3.361 3.083 -24.544 1.00 98.38 182 ILE A N 1
ATOM 1441 C CA . ILE A 1 182 ? 3.539 1.786 -23.867 1.00 98.38 182 ILE A CA 1
ATOM 1442 C C . ILE A 1 182 ? 2.704 1.738 -22.579 1.00 98.38 182 ILE A C 1
ATOM 1444 O O . ILE A 1 182 ? 2.061 0.725 -22.291 1.00 98.38 182 ILE A O 1
ATOM 1448 N N . ALA A 1 183 ? 2.691 2.823 -21.801 1.00 98.06 183 ALA A N 1
ATOM 1449 C CA . ALA A 1 183 ? 1.920 2.884 -20.565 1.00 98.06 183 ALA A CA 1
ATOM 1450 C C . ALA A 1 183 ? 0.410 2.726 -20.810 1.00 98.06 183 ALA A C 1
ATOM 1452 O O . ALA A 1 183 ? -0.237 1.907 -20.151 1.00 98.06 183 ALA A O 1
ATOM 1453 N N . ASP A 1 184 ? -0.135 3.439 -21.796 1.00 98.06 184 ASP A N 1
ATOM 1454 C CA . ASP A 1 184 ? -1.553 3.377 -22.154 1.00 98.06 184 ASP A CA 1
ATOM 1455 C C . ASP A 1 184 ? -1.948 2.004 -22.714 1.00 98.06 184 ASP A C 1
ATOM 1457 O O . ASP A 1 184 ? -2.982 1.454 -22.318 1.00 98.06 184 ASP A O 1
ATOM 1461 N N . ALA A 1 185 ? -1.099 1.394 -23.550 1.00 98.06 185 ALA A N 1
ATOM 1462 C CA . ALA A 1 185 ? -1.325 0.051 -24.095 1.00 98.06 185 ALA A CA 1
ATOM 1463 C C . ALA A 1 185 ? -1.453 -1.021 -22.998 1.00 98.06 185 ALA A C 1
ATOM 1465 O O . ALA A 1 185 ? -2.223 -1.972 -23.136 1.00 98.06 185 ALA A O 1
ATOM 1466 N N . HIS A 1 186 ? -0.735 -0.850 -21.886 1.00 97.94 186 HIS A N 1
ATOM 1467 C CA . HIS A 1 186 ? -0.758 -1.774 -20.750 1.00 97.94 186 HIS A CA 1
ATOM 1468 C C . HIS A 1 186 ? -1.586 -1.278 -19.559 1.00 97.94 186 HIS A C 1
ATOM 1470 O O . HIS A 1 186 ? -1.614 -1.936 -18.519 1.00 97.94 186 HIS A O 1
ATOM 1476 N N . GLN A 1 187 ? -2.297 -0.154 -19.700 1.00 97.38 187 GLN A N 1
ATOM 1477 C CA . GLN A 1 187 ? -3.161 0.415 -18.660 1.00 97.38 187 GLN A CA 1
ATOM 1478 C C . GLN A 1 187 ? -2.415 0.668 -17.336 1.00 97.38 187 GLN A C 1
ATOM 1480 O O . GLN A 1 187 ? -2.956 0.493 -16.234 1.00 97.38 187 GLN A O 1
ATOM 1485 N N . VAL A 1 188 ? -1.164 1.108 -17.459 1.00 97.75 188 VAL A N 1
ATOM 1486 C CA . VAL A 1 188 ? -0.331 1.607 -16.363 1.00 97.75 188 VAL A CA 1
ATOM 1487 C C . VAL A 1 188 ? -0.193 3.127 -16.473 1.00 97.75 188 VAL A C 1
ATOM 1489 O O . VAL A 1 188 ? -0.503 3.730 -17.495 1.00 97.75 188 VAL A O 1
ATOM 1492 N N . GLN A 1 189 ? 0.231 3.769 -15.395 1.00 95.75 189 GLN A N 1
ATOM 1493 C CA . GLN A 1 189 ? 0.462 5.209 -15.321 1.00 95.75 189 GLN A CA 1
ATOM 1494 C C . GLN A 1 189 ? 1.908 5.484 -14.907 1.00 95.75 189 GLN A C 1
ATOM 1496 O O . GLN A 1 189 ? 2.469 4.748 -14.090 1.00 95.75 189 GLN A O 1
ATOM 1501 N N . ILE A 1 190 ? 2.478 6.559 -15.449 1.00 94.94 190 ILE A N 1
ATOM 1502 C CA . ILE A 1 190 ? 3.841 7.024 -15.180 1.00 94.94 190 ILE A CA 1
ATOM 1503 C C . ILE A 1 190 ? 3.770 8.229 -14.240 1.00 94.94 190 ILE A C 1
ATOM 1505 O O . ILE A 1 190 ? 2.995 9.157 -14.473 1.00 94.94 190 ILE A O 1
ATOM 1509 N N . ARG A 1 191 ? 4.579 8.233 -13.179 1.00 91.50 191 ARG A N 1
ATOM 1510 C CA . ARG A 1 191 ? 4.747 9.368 -12.259 1.00 91.50 191 ARG A CA 1
ATOM 1511 C C . ARG A 1 191 ? 6.226 9.577 -11.932 1.00 91.50 191 ARG A C 1
ATOM 1513 O O . ARG A 1 191 ? 7.032 8.654 -12.061 1.00 91.50 191 ARG A O 1
ATOM 1520 N N . GLY A 1 192 ? 6.583 10.780 -11.489 1.00 85.75 192 GLY A N 1
ATOM 1521 C CA . GLY A 1 192 ? 7.863 11.006 -10.817 1.00 85.75 192 GLY A CA 1
ATOM 1522 C C . GLY A 1 192 ? 7.889 10.346 -9.430 1.00 85.75 192 GLY A C 1
ATOM 1523 O O . GLY A 1 192 ? 6.851 9.979 -8.875 1.00 85.75 192 GLY A O 1
ATOM 1524 N N . ILE A 1 193 ? 9.084 10.195 -8.858 1.00 75.69 193 ILE A N 1
ATOM 1525 C CA . ILE A 1 193 ? 9.292 9.473 -7.589 1.00 75.69 193 ILE A CA 1
ATOM 1526 C C . ILE A 1 193 ? 8.873 10.247 -6.328 1.00 75.69 193 ILE A C 1
ATOM 1528 O O . ILE A 1 193 ? 8.740 9.638 -5.271 1.00 75.69 193 ILE A O 1
ATOM 1532 N N . HIS A 1 194 ? 8.630 11.560 -6.416 1.00 69.19 194 HIS A N 1
ATOM 1533 C CA . HIS A 1 194 ? 8.232 12.397 -5.271 1.00 69.19 194 HIS A CA 1
ATOM 1534 C C . HIS A 1 194 ? 6.722 12.709 -5.240 1.00 69.19 194 HIS A C 1
ATOM 1536 O O . HIS A 1 194 ? 6.294 13.634 -4.556 1.00 69.19 194 HIS A O 1
ATOM 1542 N N . GLY A 1 195 ? 5.896 11.961 -5.983 1.00 58.12 195 GLY A N 1
ATOM 1543 C CA . GLY A 1 195 ? 4.433 12.086 -5.958 1.00 58.12 195 GLY A CA 1
ATOM 1544 C C . GLY A 1 195 ? 3.801 12.460 -7.299 1.00 58.12 195 GLY A C 1
ATOM 1545 O O . GLY A 1 195 ? 4.467 12.494 -8.335 1.00 58.12 195 GLY A O 1
ATOM 1546 N N . GLU A 1 196 ? 2.492 12.737 -7.270 1.00 53.84 196 GLU A N 1
ATOM 1547 C CA . GLU A 1 196 ? 1.625 12.848 -8.461 1.00 53.84 196 GLU A CA 1
ATOM 1548 C C . GLU A 1 196 ? 2.021 13.966 -9.440 1.00 53.84 196 GLU A C 1
ATOM 1550 O O . GLU A 1 196 ? 1.658 13.901 -10.612 1.00 53.84 196 GLU A O 1
ATOM 1555 N N . HIS A 1 197 ? 2.808 14.947 -8.984 1.00 46.59 197 HIS A N 1
ATOM 1556 C CA . HIS A 1 197 ? 3.246 16.109 -9.767 1.00 46.59 197 HIS A CA 1
ATOM 1557 C C . HIS A 1 197 ? 4.770 16.315 -9.772 1.00 46.59 197 HIS A C 1
ATOM 1559 O O . HIS A 1 197 ? 5.247 17.396 -10.106 1.00 46.59 197 HIS A O 1
ATOM 1565 N N . SER A 1 198 ? 5.544 15.310 -9.357 1.00 56.31 198 SER A N 1
ATOM 1566 C CA . SER A 1 198 ? 6.995 15.460 -9.205 1.00 56.31 198 SER A CA 1
ATOM 1567 C C . SER A 1 198 ? 7.763 15.385 -10.528 1.00 56.31 198 SER A C 1
ATOM 1569 O O . SER A 1 198 ? 7.377 14.656 -11.446 1.00 56.31 198 SER A O 1
ATOM 1571 N N . SER A 1 199 ? 8.868 16.136 -10.611 1.00 57.31 199 SER A N 1
ATOM 1572 C CA . SER A 1 199 ? 9.819 16.082 -11.723 1.00 57.31 199 SER A CA 1
ATOM 1573 C C . SER A 1 199 ? 10.452 14.693 -11.837 1.00 57.31 199 SER A C 1
ATOM 1575 O O . SER A 1 199 ? 10.679 13.985 -10.853 1.00 57.31 199 SER A O 1
ATOM 1577 N N . THR A 1 200 ? 10.738 14.285 -13.069 1.00 61.91 200 THR A N 1
ATOM 1578 C CA . THR A 1 200 ? 11.324 12.981 -13.410 1.00 61.91 200 THR A CA 1
ATOM 1579 C C . THR A 1 200 ? 12.853 13.042 -13.377 1.00 61.91 200 THR A C 1
ATOM 1581 O O . THR A 1 200 ? 13.528 12.627 -14.325 1.00 61.91 200 THR A O 1
ATOM 1584 N N . ASP A 1 201 ? 13.406 13.630 -12.317 1.00 60.72 201 ASP A N 1
ATOM 1585 C CA . ASP A 1 201 ? 14.839 13.893 -12.212 1.00 60.72 201 ASP A CA 1
ATOM 1586 C C . ASP A 1 201 ? 15.617 12.571 -12.086 1.00 60.72 201 ASP A C 1
ATOM 1588 O O . ASP A 1 201 ? 15.277 11.682 -11.305 1.00 60.72 201 ASP A O 1
ATOM 1592 N N . GLY A 1 202 ? 16.653 12.401 -12.913 1.00 75.69 202 GLY A N 1
ATOM 1593 C CA . GLY A 1 202 ? 17.526 11.217 -12.894 1.00 75.69 202 GLY A CA 1
ATOM 1594 C C . GLY A 1 202 ? 17.015 9.983 -13.653 1.00 75.69 202 GLY A C 1
ATOM 1595 O O . GLY A 1 202 ? 17.650 8.924 -13.583 1.00 75.69 202 GLY A O 1
ATOM 1596 N N . GLY A 1 203 ? 15.903 10.097 -14.392 1.00 90.06 203 GLY A N 1
ATOM 1597 C CA . GLY A 1 203 ? 15.362 9.006 -15.212 1.00 90.06 203 GLY A CA 1
ATOM 1598 C C . GLY A 1 203 ? 14.784 7.853 -14.390 1.00 90.06 203 GLY A C 1
ATOM 1599 O O . GLY A 1 203 ? 14.802 6.711 -14.849 1.00 90.06 203 GLY A O 1
ATOM 1600 N N . ILE A 1 204 ? 14.330 8.132 -13.165 1.00 93.69 204 ILE A N 1
ATOM 1601 C CA . ILE A 1 204 ? 13.638 7.178 -12.295 1.00 93.69 204 ILE A CA 1
ATOM 1602 C C . ILE A 1 204 ? 12.152 7.536 -12.263 1.00 93.69 204 ILE A C 1
ATOM 1604 O O . ILE A 1 204 ? 11.789 8.695 -12.066 1.00 93.69 204 ILE A O 1
ATOM 1608 N N . PHE A 1 205 ? 11.303 6.529 -12.436 1.00 95.00 205 PHE A N 1
ATOM 1609 C CA . PHE A 1 205 ? 9.855 6.677 -12.540 1.00 95.00 205 PHE A CA 1
ATOM 1610 C C . PHE A 1 205 ? 9.142 5.729 -11.576 1.00 95.00 205 PHE A C 1
ATOM 1612 O O . PHE A 1 205 ? 9.619 4.618 -11.330 1.00 95.00 205 PHE A O 1
ATOM 1619 N N . ASP A 1 206 ? 7.987 6.156 -11.069 1.00 95.88 206 ASP A N 1
ATOM 1620 C CA . ASP A 1 206 ? 6.990 5.295 -10.433 1.00 95.88 206 ASP A CA 1
AT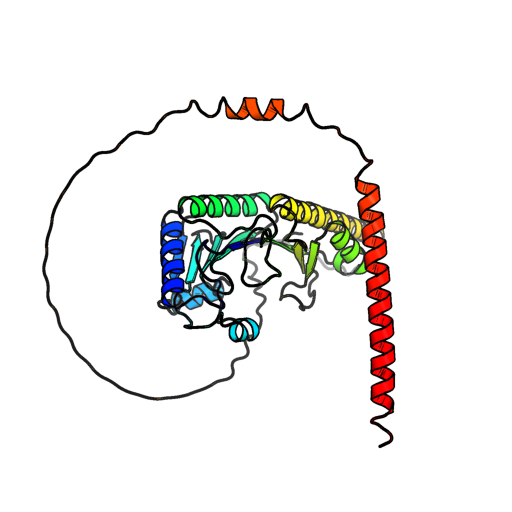OM 1621 C C . ASP A 1 206 ? 5.974 4.866 -11.499 1.00 95.88 206 ASP A C 1
ATOM 1623 O O . ASP A 1 206 ? 5.209 5.684 -12.019 1.00 95.88 206 ASP A O 1
ATOM 1627 N N . ILE A 1 207 ? 5.994 3.578 -11.837 1.00 97.50 207 ILE A N 1
ATOM 1628 C CA . ILE A 1 207 ? 5.021 2.958 -12.739 1.00 97.50 207 ILE A CA 1
ATOM 1629 C C . ILE A 1 207 ? 4.011 2.212 -11.891 1.00 97.50 207 ILE A C 1
ATOM 1631 O O . ILE A 1 207 ? 4.413 1.399 -11.064 1.00 97.50 207 ILE A O 1
ATOM 1635 N N . SER A 1 208 ? 2.717 2.455 -12.101 1.00 97.56 208 SER A N 1
ATOM 1636 C CA . SER A 1 208 ? 1.649 1.786 -11.343 1.00 97.56 208 SER A CA 1
ATOM 1637 C C . SER A 1 208 ? 0.431 1.435 -12.192 1.00 97.56 208 SER A C 1
ATOM 1639 O O . SER A 1 208 ? 0.224 2.033 -13.242 1.00 97.56 208 SER A O 1
ATOM 1641 N N . ASN A 1 209 ? -0.400 0.484 -11.756 1.00 97.50 209 ASN A N 1
ATOM 1642 C CA . ASN A 1 209 ? -1.656 0.183 -12.448 1.00 97.50 209 ASN A CA 1
ATOM 1643 C C . ASN A 1 209 ? -2.590 1.403 -12.409 1.00 97.50 209 ASN A C 1
ATOM 1645 O O . ASN A 1 209 ? -2.741 2.052 -11.368 1.00 97.50 209 ASN A O 1
ATOM 1649 N N . ARG A 1 210 ? -3.241 1.700 -13.539 1.00 95.38 210 ARG A N 1
ATOM 1650 C CA . ARG A 1 210 ? -4.218 2.794 -13.645 1.00 95.38 210 ARG A CA 1
ATOM 1651 C C . ARG A 1 210 ? -5.594 2.381 -13.124 1.00 95.38 210 ARG A C 1
ATOM 1653 O O . ARG A 1 210 ? -6.258 3.151 -12.438 1.00 95.38 210 ARG A O 1
ATOM 1660 N N . ARG A 1 211 ? -6.017 1.160 -13.461 1.00 96.44 211 ARG A N 1
ATOM 1661 C CA . ARG A 1 211 ? -7.352 0.625 -13.159 1.00 96.44 211 ARG A CA 1
ATOM 1662 C C . ARG A 1 211 ? -7.403 -0.010 -11.771 1.00 96.44 211 ARG A C 1
ATOM 1664 O O . ARG A 1 211 ? -6.434 -0.639 -11.350 1.00 96.44 211 ARG A O 1
ATOM 1671 N N . ARG A 1 212 ? -8.546 0.143 -11.095 1.00 97.12 212 ARG A N 1
ATOM 1672 C CA . ARG A 1 212 ? -8.854 -0.485 -9.794 1.00 97.12 212 ARG A CA 1
ATOM 1673 C C . ARG A 1 212 ? -10.222 -1.158 -9.745 1.00 97.12 212 ARG A C 1
ATOM 1675 O O . ARG A 1 212 ? -10.390 -2.099 -8.988 1.00 97.12 212 ARG A O 1
ATOM 1682 N N . LEU A 1 213 ? -11.177 -0.700 -10.551 1.00 97.19 213 LEU A N 1
ATOM 1683 C CA . LEU A 1 213 ? -12.546 -1.207 -10.586 1.00 97.19 213 LEU A CA 1
ATOM 1684 C C . LEU A 1 213 ? -12.809 -1.972 -11.889 1.00 97.19 213 LEU A C 1
ATOM 1686 O O . LEU A 1 213 ? -12.295 -1.579 -12.936 1.00 97.19 213 LEU A O 1
ATOM 1690 N N . GLY A 1 214 ? -13.610 -3.040 -11.812 1.00 96.44 214 GLY A N 1
ATOM 1691 C CA . GLY A 1 214 ? -13.984 -3.868 -12.967 1.00 96.44 214 GLY A CA 1
ATOM 1692 C C . GLY A 1 214 ? -12.924 -4.887 -13.399 1.00 96.44 214 GLY A C 1
ATOM 1693 O O . GLY A 1 214 ? -12.950 -5.340 -14.535 1.00 96.44 214 GLY A O 1
ATOM 1694 N N . LEU A 1 215 ? -11.974 -5.206 -12.519 1.00 97.00 215 LEU A N 1
ATOM 1695 C CA . LEU A 1 215 ? -10.925 -6.204 -12.724 1.00 97.00 215 LEU A CA 1
ATOM 1696 C C . LEU A 1 215 ? -10.477 -6.775 -11.376 1.00 97.00 215 LEU A C 1
ATOM 1698 O O . LEU A 1 215 ? -10.685 -6.150 -10.335 1.00 97.00 215 LEU A O 1
ATOM 1702 N N . SER A 1 216 ? -9.851 -7.941 -11.406 1.00 97.81 216 SER A N 1
ATOM 1703 C CA . SER A 1 216 ? -9.265 -8.610 -10.248 1.00 97.81 216 SER A CA 1
ATOM 1704 C C . SER A 1 216 ? -7.892 -8.048 -9.873 1.00 97.81 216 SER A C 1
ATOM 1706 O O . SER A 1 216 ? -7.168 -7.461 -10.685 1.00 97.81 216 SER A O 1
ATOM 1708 N N . GLU A 1 217 ? -7.484 -8.291 -8.630 1.00 97.88 217 GLU A N 1
ATOM 1709 C CA . GLU A 1 217 ? -6.132 -8.029 -8.138 1.00 97.88 217 GLU A CA 1
ATOM 1710 C C . GLU A 1 217 ? -5.045 -8.688 -9.010 1.00 97.88 217 GLU A C 1
ATOM 1712 O O . GLU A 1 217 ? -3.998 -8.085 -9.254 1.00 97.88 217 GLU A O 1
ATOM 1717 N N . VAL A 1 218 ? -5.305 -9.896 -9.526 1.00 97.88 218 VAL A N 1
ATOM 1718 C CA . VAL A 1 218 ? -4.382 -10.627 -10.411 1.00 97.88 218 VAL A CA 1
ATOM 1719 C C . VAL A 1 218 ? -4.212 -9.897 -11.743 1.00 97.88 218 VAL A C 1
ATOM 1721 O O . VAL A 1 218 ? -3.081 -9.696 -12.185 1.00 97.88 218 VAL A O 1
ATOM 1724 N N . GLU A 1 219 ? -5.299 -9.421 -12.351 1.00 98.00 219 GLU A N 1
ATOM 1725 C CA . GLU A 1 219 ? -5.253 -8.653 -13.604 1.00 98.00 219 GLU A CA 1
ATOM 1726 C C . GLU A 1 219 ? -4.550 -7.295 -13.432 1.00 98.00 219 GLU A C 1
ATOM 1728 O O . GLU A 1 219 ? -3.843 -6.837 -14.339 1.00 98.00 219 GLU A O 1
ATOM 1733 N N . CYS A 1 220 ? -4.681 -6.651 -12.263 1.00 97.38 220 CYS A N 1
ATOM 1734 C CA . CYS A 1 220 ? -3.892 -5.462 -11.922 1.00 97.38 220 CYS A CA 1
ATOM 1735 C C . CYS A 1 220 ? -2.385 -5.769 -11.913 1.00 97.38 220 CYS A C 1
ATOM 1737 O O . CYS A 1 220 ? -1.597 -5.020 -12.503 1.00 97.38 220 CYS A O 1
ATOM 1739 N N . VAL A 1 221 ? -1.980 -6.860 -11.255 1.00 97.69 221 VAL A N 1
ATOM 1740 C CA . VAL A 1 221 ? -0.575 -7.292 -11.164 1.00 97.69 221 VAL A CA 1
ATOM 1741 C C . VAL A 1 221 ? -0.034 -7.718 -12.528 1.00 97.69 221 VAL A C 1
ATOM 1743 O O . VAL A 1 221 ? 1.092 -7.365 -12.880 1.00 97.69 221 VAL A O 1
ATOM 1746 N N . GLU A 1 222 ? -0.831 -8.415 -13.331 1.00 97.25 222 GLU A N 1
ATOM 1747 C CA . GLU A 1 222 ? -0.449 -8.815 -14.683 1.00 97.25 222 GLU A CA 1
ATOM 1748 C C . GLU A 1 222 ? -0.257 -7.606 -15.608 1.00 97.25 222 GLU A C 1
ATOM 1750 O O . GLU A 1 222 ? 0.747 -7.534 -16.322 1.00 97.25 222 GLU A O 1
ATOM 1755 N N . SER A 1 223 ? -1.169 -6.628 -15.561 1.00 96.25 223 SER A N 1
ATOM 1756 C CA . SER A 1 223 ? -1.036 -5.370 -16.315 1.00 96.25 223 SER A CA 1
ATOM 1757 C C . SER A 1 223 ? 0.279 -4.665 -15.969 1.00 96.25 223 SER A C 1
ATOM 1759 O O . SER A 1 223 ? 1.022 -4.243 -16.857 1.00 96.25 223 SER A O 1
ATOM 1761 N N . MET A 1 224 ? 0.612 -4.621 -14.675 1.00 97.69 224 MET A N 1
ATOM 1762 C CA . MET A 1 224 ? 1.884 -4.094 -14.186 1.00 97.69 224 MET A CA 1
ATOM 1763 C C . MET A 1 224 ? 3.089 -4.864 -14.717 1.00 97.69 224 MET A C 1
ATOM 1765 O O . MET A 1 224 ? 4.025 -4.255 -15.234 1.00 97.69 224 MET A O 1
ATOM 1769 N N . TYR A 1 225 ? 3.070 -6.192 -14.617 1.00 97.81 225 TYR A N 1
ATOM 1770 C CA . TYR A 1 225 ? 4.159 -7.041 -15.091 1.00 97.81 225 TYR A CA 1
ATOM 1771 C C . TYR A 1 225 ? 4.419 -6.840 -16.589 1.00 97.81 225 TYR A C 1
ATOM 1773 O O . TYR A 1 225 ? 5.555 -6.572 -16.987 1.00 97.81 225 TYR A O 1
ATOM 1781 N N . ARG A 1 226 ? 3.367 -6.912 -17.414 1.00 98.12 226 ARG A N 1
ATOM 1782 C CA . ARG A 1 226 ? 3.467 -6.771 -18.874 1.00 98.12 226 ARG A CA 1
ATOM 1783 C C . ARG A 1 226 ? 3.938 -5.372 -19.275 1.00 98.12 226 ARG A C 1
ATOM 1785 O O . ARG A 1 226 ? 4.868 -5.261 -20.071 1.00 98.12 226 ARG A O 1
ATOM 1792 N N . GLY A 1 227 ? 3.362 -4.325 -18.681 1.00 98.25 227 GLY A N 1
ATOM 1793 C CA . GLY A 1 227 ? 3.747 -2.940 -18.962 1.00 98.25 227 GLY A CA 1
ATOM 1794 C C . GLY A 1 227 ? 5.205 -2.653 -18.615 1.00 98.25 227 GLY A C 1
ATOM 1795 O O . GLY A 1 227 ? 5.956 -2.142 -19.444 1.00 98.25 227 GLY A O 1
ATOM 1796 N N . VAL A 1 228 ? 5.645 -3.058 -17.423 1.00 98.44 228 VAL A N 1
ATOM 1797 C CA . VAL A 1 228 ? 7.037 -2.872 -16.990 1.00 98.44 228 VAL A CA 1
ATOM 1798 C C . VAL A 1 228 ? 8.007 -3.688 -17.850 1.00 98.44 228 VAL A C 1
ATOM 1800 O O . VAL A 1 228 ? 9.077 -3.190 -18.203 1.00 98.44 228 VAL A O 1
ATOM 1803 N N . ALA A 1 229 ? 7.650 -4.918 -18.228 1.00 98.50 229 ALA A N 1
ATOM 1804 C CA . ALA A 1 229 ? 8.474 -5.738 -19.113 1.00 98.50 229 ALA A CA 1
ATOM 1805 C C . ALA A 1 229 ? 8.650 -5.096 -20.500 1.00 98.50 229 ALA A C 1
ATOM 1807 O O . ALA A 1 229 ? 9.776 -5.047 -20.998 1.00 98.50 229 ALA A O 1
ATOM 1808 N N . ALA A 1 230 ? 7.578 -4.551 -21.085 1.00 98.62 230 ALA A N 1
ATOM 1809 C CA . ALA A 1 230 ? 7.626 -3.837 -22.362 1.00 98.62 230 ALA A CA 1
ATOM 1810 C C . ALA A 1 230 ? 8.516 -2.585 -22.286 1.00 98.62 230 ALA A C 1
ATOM 1812 O O . ALA A 1 230 ? 9.376 -2.378 -23.141 1.00 98.62 230 ALA A O 1
ATOM 1813 N N . MET A 1 231 ? 8.390 -1.798 -21.213 1.00 98.56 231 MET A N 1
ATOM 1814 C CA . MET A 1 231 ? 9.243 -0.626 -20.976 1.00 98.56 231 MET A CA 1
ATOM 1815 C C . MET A 1 231 ? 10.726 -1.006 -20.848 1.00 98.56 231 MET A C 1
ATOM 1817 O O . MET A 1 23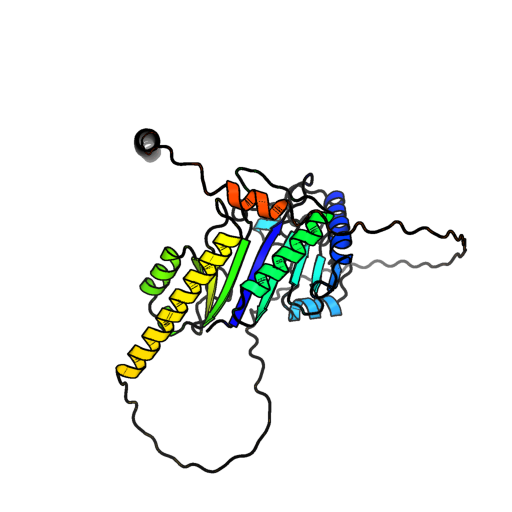1 ? 11.590 -0.341 -21.416 1.00 98.56 231 MET A O 1
ATOM 1821 N N . ILE A 1 232 ? 11.041 -2.097 -20.139 1.00 98.50 232 ILE A N 1
ATOM 1822 C CA . ILE A 1 232 ? 12.419 -2.601 -20.008 1.00 98.50 232 ILE A CA 1
ATOM 1823 C C . ILE A 1 232 ? 12.964 -3.091 -21.349 1.00 98.50 232 ILE A C 1
ATOM 1825 O O . ILE A 1 232 ? 14.136 -2.852 -21.648 1.00 98.50 232 ILE A O 1
ATOM 1829 N N . ALA A 1 233 ? 12.154 -3.803 -22.134 1.00 98.44 233 ALA A N 1
ATOM 1830 C CA . ALA A 1 233 ? 12.552 -4.249 -23.463 1.00 98.44 233 ALA A CA 1
ATOM 1831 C C . ALA A 1 233 ? 12.916 -3.043 -24.335 1.00 98.44 233 ALA A C 1
ATOM 1833 O O . ALA A 1 233 ? 14.006 -3.010 -24.907 1.00 98.44 233 ALA A O 1
ATOM 1834 N N . ARG A 1 234 ? 12.079 -2.002 -24.320 1.00 98.12 234 ARG A N 1
ATOM 1835 C CA . ARG A 1 234 ? 12.316 -0.806 -25.121 1.00 98.12 234 ARG A CA 1
ATOM 1836 C C . ARG A 1 234 ? 13.529 0.010 -24.670 1.00 98.12 234 ARG A C 1
ATOM 1838 O O . ARG A 1 234 ? 14.321 0.441 -25.500 1.00 98.12 234 ARG A O 1
ATOM 1845 N N . GLU A 1 235 ? 13.735 0.164 -23.364 1.00 97.88 235 GLU A N 1
ATOM 1846 C CA . GLU A 1 235 ? 14.943 0.802 -22.816 1.00 97.88 235 GLU A CA 1
ATOM 1847 C C . GLU A 1 235 ? 16.226 0.081 -23.267 1.00 97.88 235 GLU A C 1
ATOM 1849 O O . GLU A 1 235 ? 17.231 0.724 -23.573 1.00 97.88 235 GLU A O 1
ATOM 1854 N N . ARG A 1 236 ? 16.203 -1.259 -23.335 1.00 98.00 236 ARG A N 1
ATOM 1855 C CA . ARG A 1 236 ? 17.340 -2.051 -23.837 1.00 98.00 236 ARG A CA 1
ATOM 1856 C C . ARG A 1 236 ? 17.594 -1.795 -25.318 1.00 98.00 236 ARG A C 1
ATOM 1858 O O . ARG A 1 236 ? 18.741 -1.577 -25.686 1.00 98.00 236 ARG A O 1
ATOM 1865 N N . GLU A 1 237 ? 16.548 -1.772 -26.137 1.00 97.44 237 GLU A N 1
ATOM 1866 C CA . GLU A 1 237 ? 16.673 -1.475 -27.567 1.00 97.44 237 GLU A CA 1
ATOM 1867 C C . GLU A 1 237 ? 17.243 -0.079 -27.820 1.00 97.44 237 GLU A C 1
ATOM 1869 O O . GLU A 1 237 ? 18.153 0.065 -28.632 1.00 97.44 237 GLU A O 1
ATOM 1874 N N . LEU A 1 238 ? 16.749 0.942 -27.111 1.00 96.75 238 LEU A N 1
ATOM 1875 C CA . LEU A 1 238 ? 17.271 2.308 -27.208 1.00 96.75 238 LEU A CA 1
ATOM 1876 C C . LEU A 1 238 ? 18.760 2.358 -26.849 1.00 96.75 238 LEU A C 1
ATOM 1878 O O . LEU A 1 238 ? 19.547 2.984 -27.555 1.00 96.75 238 LEU A O 1
ATOM 1882 N N . ARG A 1 239 ? 19.168 1.642 -25.795 1.00 94.88 239 ARG A N 1
ATOM 1883 C CA . ARG A 1 239 ? 20.578 1.547 -25.398 1.00 94.88 239 ARG A CA 1
ATOM 1884 C C . ARG A 1 239 ? 21.438 0.898 -26.482 1.00 94.88 239 ARG A C 1
ATOM 1886 O O . ARG A 1 239 ? 22.539 1.374 -26.751 1.00 94.88 239 ARG A O 1
ATOM 1893 N N . ASP A 1 240 ? 20.947 -0.173 -27.095 1.00 95.00 240 ASP A N 1
ATOM 1894 C CA . ASP A 1 240 ? 21.673 -0.897 -28.138 1.00 95.00 240 ASP A CA 1
ATOM 1895 C C . ASP A 1 240 ? 21.752 -0.064 -29.438 1.00 95.00 240 ASP A C 1
ATOM 1897 O O . ASP A 1 240 ? 22.793 -0.040 -30.098 1.00 95.00 240 ASP A O 1
ATOM 1901 N N . GLN A 1 241 ? 20.706 0.710 -29.758 1.00 92.81 241 GLN A N 1
ATOM 1902 C CA . GLN A 1 241 ? 20.699 1.683 -30.858 1.00 92.81 241 GLN A CA 1
ATOM 1903 C C . GLN A 1 241 ? 21.742 2.784 -30.638 1.00 92.81 241 GLN A C 1
ATOM 1905 O O . GLN A 1 241 ? 22.568 3.006 -31.526 1.00 92.81 241 GLN A O 1
ATOM 1910 N N . SER A 1 242 ? 21.778 3.398 -29.450 1.00 84.81 242 SER A N 1
ATOM 1911 C CA . SER A 1 242 ? 22.785 4.410 -29.096 1.00 84.81 242 SER A CA 1
ATOM 1912 C C . SER A 1 242 ? 24.217 3.867 -29.149 1.00 84.81 242 SER A C 1
ATOM 1914 O O . SER A 1 242 ? 25.132 4.576 -29.562 1.00 84.81 242 SER A O 1
ATOM 1916 N N . ALA A 1 243 ? 24.425 2.598 -28.781 1.00 81.69 243 ALA A N 1
ATOM 1917 C CA . ALA A 1 243 ? 25.729 1.945 -28.898 1.00 81.69 243 ALA A CA 1
ATOM 1918 C C . ALA A 1 243 ? 26.132 1.691 -30.365 1.00 81.69 243 ALA A C 1
ATOM 1920 O O . ALA A 1 243 ? 27.311 1.775 -30.706 1.00 81.69 243 ALA A O 1
ATOM 1921 N N . SER A 1 244 ? 25.164 1.402 -31.240 1.00 76.19 244 SER A N 1
ATOM 1922 C CA . SER A 1 244 ? 25.400 1.159 -32.671 1.00 76.19 244 SER A CA 1
ATOM 1923 C C . SER A 1 244 ? 25.598 2.435 -33.502 1.00 76.19 244 SER A C 1
ATOM 1925 O O . SER A 1 244 ? 26.249 2.382 -34.544 1.00 76.19 244 SER A O 1
ATOM 1927 N N . SER A 1 245 ? 25.079 3.582 -33.047 1.00 65.50 245 SER A N 1
ATOM 1928 C CA . SER A 1 245 ? 25.158 4.865 -33.760 1.00 65.50 245 SER A CA 1
ATOM 1929 C C . SER A 1 245 ? 26.453 5.653 -33.532 1.00 65.50 245 SER A C 1
ATOM 1931 O O . SER A 1 245 ? 26.641 6.672 -34.186 1.00 65.50 245 SER A O 1
ATOM 1933 N N . GLY A 1 246 ? 27.353 5.186 -32.658 1.00 50.88 246 GLY A N 1
ATOM 1934 C CA . GLY A 1 246 ? 28.741 5.651 -32.584 1.00 50.88 246 GLY A CA 1
ATOM 1935 C C . GLY A 1 246 ? 28.933 7.166 -32.465 1.00 50.88 246 GLY A C 1
ATOM 1936 O O . GLY A 1 246 ? 29.524 7.776 -33.353 1.00 50.88 246 GLY A O 1
ATOM 1937 N N . GLU A 1 247 ? 28.547 7.767 -31.339 1.00 44.97 247 GLU A N 1
ATOM 1938 C CA . GLU A 1 247 ? 29.239 8.980 -30.892 1.00 44.97 247 GLU A CA 1
ATOM 1939 C C . GLU A 1 247 ? 30.599 8.568 -30.315 1.00 44.97 247 GLU A C 1
ATOM 1941 O O . GLU A 1 247 ? 30.736 8.115 -29.180 1.00 44.97 247 GLU A O 1
ATOM 1946 N N . VAL A 1 248 ? 31.620 8.667 -31.166 1.00 40.66 248 VAL A N 1
ATOM 1947 C CA . VAL A 1 248 ? 33.026 8.625 -30.770 1.00 40.66 248 VAL A CA 1
ATOM 1948 C C . VAL A 1 248 ? 33.346 9.954 -30.085 1.00 40.66 248 VAL A C 1
ATOM 1950 O O . VAL A 1 248 ? 33.697 10.924 -30.754 1.00 40.66 248 VAL A O 1
ATOM 1953 N N . GLU A 1 249 ? 33.265 10.014 -28.757 1.00 38.75 249 GLU A N 1
ATOM 1954 C CA . GLU A 1 249 ? 34.015 11.033 -28.020 1.00 38.75 249 GLU A CA 1
ATOM 1955 C C . GLU A 1 249 ? 35.482 10.598 -27.928 1.00 38.75 249 GLU A C 1
ATOM 1957 O O . GLU A 1 249 ? 35.846 9.579 -27.334 1.00 38.75 249 GLU A O 1
ATOM 1962 N N . GLY A 1 250 ? 36.337 11.360 -28.608 1.00 37.84 250 GLY A N 1
ATOM 1963 C CA . GLY A 1 250 ? 37.770 11.139 -28.673 1.00 37.84 250 GLY A CA 1
ATOM 1964 C C . GLY A 1 250 ? 38.483 11.421 -27.349 1.00 37.84 250 GLY A C 1
ATOM 1965 O O . GLY A 1 250 ? 38.423 12.519 -26.814 1.00 37.84 250 GLY A O 1
ATOM 1966 N N . SER A 1 251 ? 39.232 10.415 -26.898 1.00 35.12 251 SER A N 1
ATOM 1967 C CA . SER A 1 251 ? 40.589 10.481 -26.338 1.00 35.12 251 SER A CA 1
ATOM 1968 C C . SER A 1 251 ? 41.007 11.734 -25.546 1.00 35.12 251 SER A C 1
ATOM 1970 O O . SER A 1 251 ? 41.422 12.740 -26.121 1.00 35.12 251 SER A O 1
ATOM 1972 N N . SER A 1 252 ? 41.225 11.542 -24.242 1.00 32.28 252 SER A N 1
ATOM 1973 C CA . SER A 1 252 ? 42.495 11.956 -23.634 1.00 32.28 252 SER A CA 1
ATOM 1974 C C . SER A 1 252 ? 43.067 10.801 -22.805 1.00 32.28 252 SER A C 1
ATOM 1976 O O . SER A 1 252 ? 42.443 10.306 -21.868 1.00 32.28 252 SER A O 1
ATOM 1978 N N . SER A 1 253 ? 44.238 10.346 -23.232 1.00 34.03 253 SER A N 1
ATOM 1979 C CA . SER A 1 253 ? 45.100 9.326 -22.643 1.00 34.03 253 SER A CA 1
ATOM 1980 C C . SER A 1 253 ? 45.761 9.788 -21.340 1.00 34.03 253 SER A C 1
ATOM 1982 O O . SER A 1 253 ? 46.244 10.917 -21.285 1.00 34.03 253 SER A O 1
ATOM 1984 N N . GLY A 1 254 ? 45.919 8.886 -20.364 1.00 29.52 254 GLY A N 1
ATOM 1985 C CA . GLY A 1 254 ? 46.790 9.113 -19.205 1.00 29.52 254 GLY A CA 1
ATOM 1986 C C . GLY A 1 254 ? 46.802 7.978 -18.176 1.00 29.52 254 GLY A C 1
ATOM 1987 O O . GLY A 1 254 ? 46.104 8.064 -17.180 1.00 29.52 254 GLY A O 1
ATOM 1988 N N . GLU A 1 255 ? 47.610 6.951 -18.460 1.00 30.27 255 GLU A N 1
ATOM 1989 C CA . GLU A 1 255 ? 48.325 6.032 -17.546 1.00 30.27 255 GLU A CA 1
ATOM 1990 C C . GLU A 1 255 ? 47.591 5.247 -16.433 1.00 30.27 255 GLU A C 1
ATOM 1992 O O . GLU A 1 255 ? 47.039 5.774 -15.474 1.00 30.27 255 GLU A O 1
ATOM 1997 N N . ALA A 1 256 ? 47.739 3.919 -16.513 1.00 29.62 256 ALA A N 1
ATOM 1998 C CA . ALA A 1 256 ? 47.414 2.956 -15.468 1.00 29.62 256 ALA A CA 1
ATOM 1999 C C . ALA A 1 256 ? 48.561 2.801 -14.450 1.00 29.62 256 ALA A C 1
ATOM 2001 O O . ALA A 1 256 ? 49.709 2.591 -14.848 1.00 29.62 256 ALA A O 1
ATOM 2002 N N . LYS A 1 257 ? 48.231 2.773 -13.150 1.00 30.12 257 LYS A N 1
ATOM 2003 C CA . LYS A 1 257 ? 48.966 2.028 -12.110 1.00 30.12 257 LYS A CA 1
ATOM 2004 C C . LYS A 1 257 ? 48.002 1.415 -11.086 1.00 30.12 257 LYS A C 1
ATOM 2006 O O . LYS A 1 257 ? 46.934 1.953 -10.824 1.00 30.12 257 LYS A O 1
ATOM 2011 N N . GLU A 1 258 ? 48.413 0.249 -10.598 1.00 30.39 258 GLU A N 1
ATOM 2012 C CA . GLU A 1 258 ? 47.682 -0.782 -9.852 1.00 30.39 258 GLU A CA 1
ATOM 2013 C C . GLU A 1 258 ? 47.082 -0.417 -8.478 1.00 30.39 258 GLU A C 1
ATOM 2015 O O . GLU A 1 258 ? 47.606 0.400 -7.729 1.00 30.39 258 GLU A O 1
ATOM 2020 N N . ALA A 1 259 ? 46.007 -1.168 -8.205 1.00 32.00 259 ALA A N 1
ATOM 2021 C CA . ALA A 1 259 ? 45.272 -1.558 -6.996 1.00 32.00 259 ALA A CA 1
ATOM 2022 C C . ALA A 1 259 ? 45.814 -1.287 -5.571 1.00 32.00 259 ALA A C 1
ATOM 2024 O O . ALA A 1 259 ? 46.905 -1.721 -5.219 1.00 32.00 259 ALA A O 1
ATOM 2025 N N . GLU A 1 260 ? 44.901 -0.835 -4.692 1.00 26.70 260 GLU A N 1
ATOM 2026 C CA . GLU A 1 260 ? 44.621 -1.464 -3.384 1.00 26.70 260 GLU A CA 1
ATOM 2027 C C . GLU A 1 260 ? 43.165 -1.176 -2.927 1.00 26.70 260 GLU A C 1
ATOM 2029 O O . GLU A 1 260 ? 42.414 -0.477 -3.601 1.00 26.70 260 GLU A O 1
ATOM 2034 N N . LYS A 1 261 ? 42.738 -1.813 -1.835 1.00 28.69 261 LYS A N 1
ATOM 2035 C CA . LYS A 1 261 ? 41.390 -2.299 -1.495 1.00 28.69 261 LYS A CA 1
ATOM 2036 C C . LYS A 1 261 ? 40.707 -1.441 -0.402 1.00 28.69 261 LYS A C 1
ATOM 2038 O O . LYS A 1 261 ? 41.394 -0.867 0.428 1.00 28.69 261 LYS A O 1
ATOM 2043 N N . VAL A 1 262 ? 39.372 -1.572 -0.316 1.00 27.58 262 VAL A N 1
ATOM 2044 C CA . VAL A 1 262 ? 38.451 -1.271 0.819 1.00 27.58 262 VAL A CA 1
ATOM 2045 C C . VAL A 1 262 ? 38.000 0.195 0.999 1.00 27.58 262 VAL A C 1
ATOM 2047 O O . VAL A 1 262 ? 38.769 1.027 1.447 1.00 27.58 262 VAL A O 1
ATOM 2050 N N . GLU A 1 263 ? 36.722 0.493 0.726 1.00 24.88 263 GLU A N 1
ATOM 2051 C CA . GLU A 1 263 ? 35.682 0.856 1.719 1.00 24.88 263 GLU A CA 1
ATOM 2052 C C . GLU A 1 263 ? 34.358 1.240 1.033 1.00 24.88 263 GLU A C 1
ATOM 2054 O O . GLU A 1 263 ? 34.309 1.560 -0.153 1.00 24.88 263 GLU A O 1
ATOM 2059 N N . ALA A 1 264 ? 33.268 1.078 1.784 1.00 27.22 264 ALA A N 1
ATOM 2060 C CA . ALA A 1 264 ? 31.877 1.158 1.359 1.00 27.22 264 ALA A CA 1
ATOM 2061 C C . ALA A 1 264 ? 31.493 2.509 0.727 1.00 27.22 264 ALA A C 1
ATOM 2063 O O . ALA A 1 264 ? 31.882 3.572 1.202 1.00 27.22 264 ALA A O 1
ATOM 2064 N N . ALA A 1 265 ? 30.673 2.452 -0.327 1.00 25.08 265 ALA A N 1
ATOM 2065 C CA . ALA A 1 265 ? 30.073 3.628 -0.948 1.00 25.08 265 ALA A CA 1
ATOM 2066 C C . ALA A 1 265 ? 28.738 3.995 -0.260 1.00 25.08 265 ALA A C 1
ATOM 2068 O O . ALA A 1 265 ? 28.031 3.097 0.207 1.00 25.08 265 ALA A O 1
ATOM 2069 N N . PRO A 1 266 ? 28.398 5.294 -0.196 1.00 27.39 266 PRO A N 1
ATOM 2070 C CA . PRO A 1 266 ? 27.422 5.839 0.738 1.00 27.39 266 PRO A CA 1
ATOM 2071 C C . PRO A 1 266 ? 25.970 5.684 0.274 1.00 27.39 266 PRO A C 1
ATOM 2073 O O . PRO A 1 266 ? 25.661 5.609 -0.917 1.00 27.39 266 PRO A O 1
ATOM 2076 N N . GLU A 1 267 ? 25.083 5.687 1.266 1.00 26.88 267 GLU A N 1
ATOM 2077 C CA . GLU A 1 267 ? 23.642 5.870 1.137 1.00 26.88 267 GLU A CA 1
ATOM 2078 C C . GLU A 1 267 ? 23.323 7.155 0.359 1.00 26.88 267 GLU A C 1
ATOM 2080 O O . GLU A 1 267 ? 23.805 8.237 0.688 1.00 26.88 267 GLU A O 1
ATOM 2085 N N . VAL A 1 268 ? 22.477 7.043 -0.666 1.00 25.80 268 VAL A N 1
ATOM 2086 C CA . VAL A 1 268 ? 21.868 8.198 -1.336 1.00 25.80 268 VAL A CA 1
ATOM 2087 C C . VAL A 1 268 ? 20.431 8.297 -0.836 1.00 25.80 268 VAL A C 1
ATOM 2089 O O . VAL A 1 268 ? 19.521 7.653 -1.361 1.00 25.80 268 VAL A O 1
ATOM 2092 N N . SER A 1 269 ? 20.257 9.069 0.233 1.00 27.67 269 SER A N 1
ATOM 2093 C CA . SER A 1 269 ? 18.974 9.510 0.767 1.00 27.67 269 SER A CA 1
ATOM 2094 C C . SER A 1 269 ? 18.504 10.742 -0.013 1.00 27.67 269 SER A C 1
ATOM 2096 O O . SER A 1 269 ? 19.092 11.818 0.051 1.00 27.67 269 SER A O 1
ATOM 2098 N N . GLY A 1 270 ? 17.439 10.583 -0.799 1.00 26.19 270 GLY A N 1
ATOM 2099 C CA . GLY A 1 270 ? 16.700 11.708 -1.368 1.00 26.19 270 GLY A CA 1
ATOM 2100 C C . GLY A 1 270 ? 15.704 12.224 -0.335 1.00 26.19 270 GLY A C 1
ATOM 2101 O O . GLY A 1 270 ? 14.671 11.598 -0.111 1.00 26.19 270 GLY A O 1
ATOM 2102 N N . GLN A 1 271 ? 16.044 13.324 0.331 1.00 25.28 271 GLN A N 1
ATOM 2103 C CA . GLN A 1 271 ? 15.167 14.058 1.244 1.00 25.28 271 GLN A CA 1
ATOM 2104 C C . GLN A 1 271 ? 14.101 14.842 0.461 1.00 25.28 271 GLN A C 1
ATOM 2106 O O . GLN A 1 271 ? 14.428 15.454 -0.554 1.00 25.28 271 GLN A O 1
ATOM 2111 N N . PRO A 1 272 ? 12.866 14.953 0.969 1.00 28.48 272 PRO A N 1
ATOM 2112 C CA . PRO A 1 272 ? 12.055 16.143 0.780 1.00 28.48 272 PRO A CA 1
ATOM 2113 C C . PRO A 1 272 ? 12.133 17.019 2.040 1.00 28.48 272 PRO A C 1
ATOM 2115 O O . PRO A 1 272 ? 11.861 16.561 3.152 1.00 28.48 272 PRO A O 1
ATOM 2118 N N . GLU A 1 273 ? 12.515 18.281 1.852 1.00 26.52 273 GLU A N 1
ATOM 2119 C CA . GLU A 1 273 ? 12.540 19.311 2.892 1.00 26.52 273 GLU A CA 1
ATOM 2120 C C . GLU A 1 273 ? 11.143 19.501 3.505 1.00 26.52 273 GLU A C 1
ATOM 2122 O O . GLU A 1 273 ? 10.168 19.805 2.813 1.00 26.52 273 GLU A O 1
ATOM 2127 N N . VAL A 1 274 ? 11.043 19.335 4.825 1.00 28.94 274 VAL A N 1
ATOM 2128 C CA . VAL A 1 274 ? 9.892 19.782 5.616 1.00 28.94 274 VAL A CA 1
ATOM 2129 C C . VAL A 1 274 ? 10.189 21.181 6.128 1.00 28.94 274 VAL A C 1
ATOM 2131 O O . VAL A 1 274 ? 11.107 21.389 6.914 1.00 28.94 274 VAL A O 1
ATOM 2134 N N . ASN A 1 275 ? 9.401 22.135 5.647 1.00 25.30 275 ASN A N 1
ATOM 2135 C CA . ASN A 1 275 ? 9.456 23.533 6.040 1.00 25.30 275 ASN A CA 1
ATOM 2136 C C . ASN A 1 275 ? 8.834 23.679 7.442 1.00 25.30 275 ASN A C 1
ATOM 2138 O O . ASN A 1 275 ? 7.632 23.461 7.612 1.00 25.30 275 ASN A O 1
ATOM 2142 N N . GLU A 1 276 ? 9.649 24.000 8.447 1.00 25.27 276 GLU A N 1
ATOM 2143 C CA . GLU A 1 276 ? 9.197 24.333 9.799 1.00 25.27 276 GLU A CA 1
ATOM 2144 C C . GLU A 1 276 ? 8.799 25.812 9.865 1.00 25.27 276 GLU A C 1
ATOM 2146 O O . GLU A 1 276 ? 9.609 26.702 9.611 1.00 25.27 276 GLU A O 1
ATOM 2151 N N . SER A 1 277 ? 7.563 26.094 10.278 1.00 26.80 277 SER A N 1
ATOM 2152 C CA . SER A 1 277 ? 7.224 27.402 10.836 1.00 26.80 277 SER A CA 1
ATOM 2153 C C . SER A 1 277 ? 6.376 27.241 12.094 1.00 26.80 277 SER A C 1
ATOM 2155 O O . SER A 1 277 ? 5.237 26.779 12.044 1.00 26.80 277 SER A O 1
ATOM 2157 N N . ALA A 1 278 ? 7.020 27.629 13.192 1.00 26.14 278 ALA A N 1
ATOM 2158 C CA . ALA A 1 278 ? 6.603 27.809 14.573 1.00 26.14 278 ALA A CA 1
ATOM 2159 C C . ALA A 1 278 ? 5.122 28.121 14.854 1.00 26.14 278 ALA A C 1
ATOM 2161 O O . ALA A 1 278 ? 4.519 28.990 14.226 1.00 26.14 278 ALA A O 1
ATOM 2162 N N . MET A 1 279 ? 4.623 27.553 15.957 1.00 25.95 279 MET A N 1
ATOM 2163 C CA . MET A 1 279 ? 3.730 28.287 16.850 1.00 25.95 279 MET A CA 1
ATOM 2164 C C . MET A 1 279 ? 3.973 27.869 18.307 1.00 25.95 279 MET A C 1
ATOM 2166 O O . MET A 1 279 ? 3.692 26.742 18.709 1.00 25.95 279 MET A O 1
ATOM 2170 N N . GLU A 1 280 ? 4.551 28.797 19.068 1.00 26.00 280 GLU A N 1
ATOM 2171 C CA . GLU A 1 280 ? 4.689 28.755 20.523 1.00 26.00 280 GLU A CA 1
ATOM 2172 C C . GLU A 1 280 ? 3.335 29.022 21.203 1.00 26.00 280 GLU A C 1
ATOM 2174 O O . GLU A 1 280 ? 2.505 29.780 20.695 1.00 26.00 280 GLU A O 1
ATOM 2179 N N . GLY A 1 281 ? 3.137 28.434 22.384 1.00 26.38 281 GLY A N 1
ATOM 2180 C CA . GLY A 1 281 ? 1.996 28.701 23.256 1.00 26.38 281 GLY A CA 1
ATOM 2181 C C . GLY A 1 281 ? 2.130 27.988 24.601 1.00 26.38 281 GLY A C 1
ATOM 2182 O O . GLY A 1 281 ? 1.692 26.852 24.755 1.00 26.38 281 GLY A O 1
ATOM 2183 N N . GLU A 1 282 ? 2.767 28.663 25.559 1.00 26.89 282 GLU A N 1
ATOM 2184 C CA . GLU A 1 282 ? 2.901 28.286 26.973 1.00 26.89 282 GLU A CA 1
ATOM 2185 C C . GLU A 1 282 ? 1.550 28.176 27.713 1.00 26.89 282 GLU A C 1
ATOM 2187 O O . GLU A 1 282 ? 0.595 28.882 27.387 1.00 26.89 282 GLU A O 1
ATOM 2192 N N . GLY A 1 283 ? 1.497 27.379 28.796 1.00 25.31 283 GLY A N 1
ATOM 2193 C CA . GLY A 1 283 ? 0.385 27.455 29.758 1.00 25.31 283 GLY A CA 1
ATOM 2194 C C . GLY A 1 283 ? 0.253 26.346 30.814 1.00 25.31 283 GLY A C 1
ATOM 2195 O O . GLY A 1 283 ? -0.717 25.604 30.794 1.00 25.31 283 GLY A O 1
ATOM 2196 N N . ALA A 1 284 ? 1.225 26.273 31.729 1.00 25.64 284 ALA A N 1
ATOM 2197 C CA . ALA A 1 284 ? 1.253 25.725 33.103 1.00 25.64 284 ALA A CA 1
ATOM 2198 C C . ALA A 1 284 ? 0.018 25.045 33.768 1.00 25.64 284 ALA A C 1
ATOM 2200 O O . ALA A 1 284 ? -1.095 25.562 33.748 1.00 25.64 284 ALA A O 1
ATOM 2201 N N . GLY A 1 285 ? 0.289 24.022 34.605 1.00 24.72 285 GLY A N 1
ATOM 2202 C CA . GLY A 1 285 ? -0.558 23.688 35.769 1.00 24.72 285 GLY A CA 1
ATOM 2203 C C . GLY A 1 285 ? -0.313 22.317 36.423 1.00 24.72 285 GLY A C 1
ATOM 2204 O O . GLY A 1 285 ? -0.697 21.295 35.879 1.00 24.72 285 GLY A O 1
ATOM 2205 N N . ALA A 1 286 ? 0.308 22.302 37.606 1.00 25.72 286 ALA A N 1
ATOM 2206 C CA . ALA A 1 286 ? 0.785 21.137 38.364 1.00 25.72 286 ALA A CA 1
ATOM 2207 C C . ALA A 1 286 ? -0.280 20.383 39.204 1.00 25.72 286 ALA A C 1
ATOM 2209 O O . ALA A 1 286 ? -1.289 20.964 39.589 1.00 25.72 286 ALA A O 1
ATOM 2210 N N . GLY A 1 287 ? 0.027 19.144 39.634 1.00 25.94 287 GLY A N 1
ATOM 2211 C CA . GLY A 1 287 ? -0.636 18.491 40.781 1.00 25.94 287 GLY A CA 1
ATOM 2212 C C . GLY A 1 287 ? -0.289 17.007 41.000 1.00 25.94 287 GLY A C 1
ATOM 2213 O O . GLY A 1 287 ? -0.490 16.197 40.112 1.00 25.94 287 GLY A O 1
ATOM 2214 N N . LYS A 1 288 ? 0.237 16.666 42.187 1.00 26.66 288 LYS A N 1
ATOM 2215 C CA . LYS A 1 288 ? 0.806 15.372 42.645 1.00 26.66 288 LYS A CA 1
ATOM 2216 C C . LYS A 1 288 ? -0.201 14.417 43.336 1.00 26.66 288 LYS A C 1
ATOM 2218 O O . LYS A 1 288 ? -1.170 14.897 43.911 1.00 26.66 288 LYS A O 1
ATOM 2223 N N . GLY A 1 289 ? 0.188 13.131 43.447 1.00 25.67 289 GLY A N 1
ATOM 2224 C CA . GLY A 1 289 ? -0.185 12.127 44.486 1.00 25.67 289 GLY A CA 1
ATOM 2225 C C . GLY A 1 289 ? -0.403 10.722 43.877 1.00 25.67 289 GLY A C 1
ATOM 2226 O O . GLY A 1 289 ? -1.274 10.608 43.029 1.00 2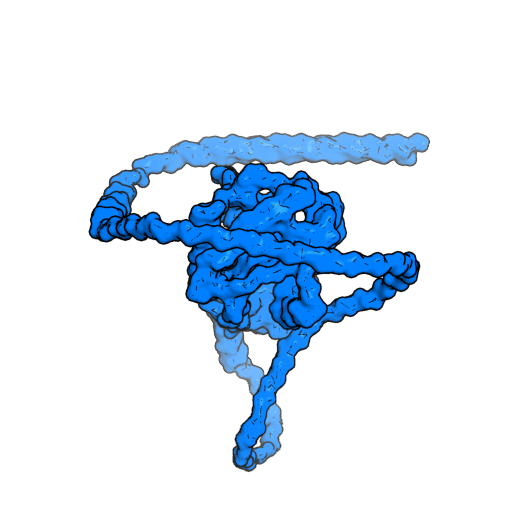5.67 289 GLY A O 1
ATOM 2227 N N . ALA A 1 290 ? 0.442 9.680 44.041 1.00 25.62 290 ALA A N 1
ATOM 2228 C CA . ALA A 1 290 ? 0.697 8.802 45.217 1.00 25.62 290 ALA A CA 1
ATOM 2229 C C . ALA A 1 290 ? -0.618 8.260 45.842 1.00 25.62 290 ALA A C 1
ATOM 2231 O O . ALA A 1 290 ? -1.489 9.072 46.120 1.00 25.62 290 ALA A O 1
ATOM 2232 N N . GLU A 1 291 ? -0.889 6.966 46.081 1.00 28.55 291 GLU A N 1
ATOM 2233 C CA . GLU A 1 291 ? -0.059 5.813 46.481 1.00 28.55 291 GLU A CA 1
ATOM 2234 C C . GLU A 1 291 ? -0.850 4.469 46.370 1.00 28.55 291 GLU A C 1
ATOM 2236 O O . GLU A 1 291 ? -2.077 4.468 46.383 1.00 28.55 291 GLU A O 1
ATOM 2241 N N . GLU A 1 292 ? -0.086 3.371 46.266 1.00 27.12 292 GLU A N 1
ATOM 2242 C CA . GLU A 1 292 ? -0.241 1.928 46.605 1.00 27.12 292 GLU A CA 1
ATOM 2243 C C . GLU A 1 292 ? -1.580 1.225 46.972 1.00 27.12 292 GLU A C 1
ATOM 2245 O O . GLU A 1 292 ? -2.416 1.728 47.715 1.00 27.12 292 GLU A O 1
ATOM 2250 N N . GLY A 1 293 ? -1.669 -0.074 46.604 1.00 25.61 293 GLY A N 1
ATOM 2251 C CA . GLY A 1 293 ? -2.530 -1.061 47.289 1.00 25.61 293 GLY A CA 1
ATOM 2252 C C . GLY A 1 293 ? -2.728 -2.424 46.590 1.00 25.61 293 GLY A C 1
ATOM 2253 O O . GLY A 1 293 ? -3.506 -2.535 45.655 1.00 25.61 293 GLY A O 1
ATOM 2254 N N . VAL A 1 294 ? -2.048 -3.465 47.083 1.00 26.03 294 VAL A N 1
ATOM 2255 C CA . VAL A 1 294 ? -1.908 -4.866 46.599 1.00 26.03 294 VAL A CA 1
ATOM 2256 C C . VAL A 1 294 ? -3.100 -5.808 46.913 1.00 26.03 294 VAL A C 1
ATOM 2258 O O . VAL A 1 294 ? -3.703 -5.677 47.972 1.00 26.03 294 VAL A O 1
ATOM 2261 N N . SER A 1 295 ? -3.355 -6.836 46.073 1.00 27.14 295 SER A N 1
ATOM 2262 C CA . SER A 1 295 ? -3.493 -8.299 46.404 1.00 27.14 295 SER A CA 1
ATOM 2263 C C . SER A 1 295 ? -4.282 -9.073 45.318 1.00 27.14 295 SER A C 1
ATOM 2265 O O . SER A 1 295 ? -5.345 -8.639 44.900 1.00 27.14 295 SER A O 1
ATOM 2267 N N . LYS A 1 296 ? -3.669 -10.046 44.619 1.00 26.95 296 LYS A N 1
ATOM 2268 C CA . LYS A 1 296 ? -3.577 -11.513 44.860 1.00 26.95 296 LYS A CA 1
ATOM 2269 C C . LYS A 1 296 ? -4.898 -12.301 44.741 1.00 26.95 296 LYS A C 1
ATOM 2271 O O . LYS A 1 296 ? -5.786 -12.148 45.568 1.00 26.95 296 LYS A O 1
ATOM 2276 N N . GLY A 1 297 ? -4.924 -13.241 43.790 1.00 25.95 297 GLY A N 1
ATOM 2277 C CA . GLY A 1 297 ? -5.889 -14.338 43.682 1.00 25.95 297 GLY A CA 1
ATOM 2278 C C . GLY A 1 297 ? -5.505 -15.284 42.539 1.00 25.95 297 GLY A C 1
ATOM 2279 O O . GLY A 1 297 ? -5.689 -14.942 41.377 1.00 25.95 297 GLY A O 1
ATOM 2280 N N . GLU A 1 298 ? -4.904 -16.417 42.892 1.00 26.56 298 GLU A N 1
ATOM 2281 C CA . GLU A 1 298 ? -4.624 -17.578 42.038 1.00 26.56 298 GLU A CA 1
ATOM 2282 C C . GLU A 1 298 ? -5.930 -18.347 41.771 1.00 26.56 298 GLU A C 1
ATOM 2284 O O . GLU A 1 298 ? -6.731 -18.475 42.694 1.00 26.56 298 GLU A O 1
ATOM 2289 N N . ASP A 1 299 ? -6.117 -18.904 40.569 1.00 27.42 299 ASP A N 1
ATOM 2290 C CA . ASP A 1 299 ? -6.731 -20.233 40.442 1.00 27.42 299 ASP A CA 1
ATOM 2291 C C . ASP A 1 299 ? -6.307 -20.939 39.144 1.00 27.42 299 ASP A C 1
ATOM 2293 O O . ASP A 1 299 ? -6.237 -20.346 38.063 1.00 27.42 299 ASP A O 1
ATOM 2297 N N . GLU A 1 300 ? -5.996 -22.220 39.297 1.00 27.59 300 GLU A N 1
ATOM 2298 C CA . GLU A 1 300 ? -5.646 -23.185 38.264 1.00 27.59 300 GLU A CA 1
ATOM 2299 C C . GLU A 1 300 ? -6.920 -23.712 37.585 1.00 27.59 300 GLU A C 1
ATOM 2301 O O . GLU A 1 300 ? -7.893 -24.043 38.252 1.00 27.59 300 GLU A O 1
ATOM 2306 N N . SER A 1 301 ? -6.899 -23.956 36.270 1.00 27.59 301 SER A N 1
ATOM 2307 C CA . SER A 1 301 ? -7.541 -25.171 35.747 1.00 27.59 301 SER A CA 1
ATOM 2308 C C . SER A 1 301 ? -6.956 -25.589 34.400 1.00 27.59 301 SER A C 1
ATOM 2310 O O . SER A 1 301 ? -6.554 -24.785 33.562 1.00 27.59 301 SER A O 1
ATOM 2312 N N . THR A 1 302 ? -6.854 -26.901 34.251 1.00 27.61 302 THR A N 1
ATOM 2313 C CA . THR A 1 302 ? -6.133 -27.649 33.232 1.00 27.61 302 THR A CA 1
ATOM 2314 C C . THR A 1 302 ? -7.115 -28.307 32.254 1.00 27.61 302 THR A C 1
ATOM 2316 O O . THR A 1 302 ? -8.005 -29.016 32.698 1.00 27.61 302 THR A O 1
ATOM 2319 N N . ALA A 1 303 ? -6.844 -28.155 30.943 1.00 27.70 303 ALA A N 1
ATOM 2320 C CA . ALA A 1 303 ? -7.138 -29.074 29.814 1.00 27.70 303 ALA A CA 1
ATOM 2321 C C . ALA A 1 303 ? -8.618 -29.452 29.476 1.00 27.70 303 ALA A C 1
ATOM 2323 O O . ALA A 1 303 ? -9.485 -29.322 30.330 1.00 27.70 303 ALA A O 1
ATOM 2324 N N . PRO A 1 304 ? -8.940 -29.953 28.247 1.00 33.00 304 PRO A N 1
ATOM 2325 C CA . PRO A 1 304 ? -8.055 -30.645 27.300 1.00 33.00 304 PRO A CA 1
ATOM 2326 C C . PRO A 1 304 ? -8.056 -30.155 25.835 1.00 33.00 304 PRO A C 1
ATOM 2328 O O . PRO A 1 304 ? -8.950 -29.475 25.346 1.00 33.00 304 PRO A O 1
ATOM 2331 N N . ARG A 1 305 ? -6.993 -30.586 25.142 1.00 31.52 305 ARG A N 1
ATOM 2332 C CA . ARG A 1 305 ? -6.795 -30.579 23.688 1.00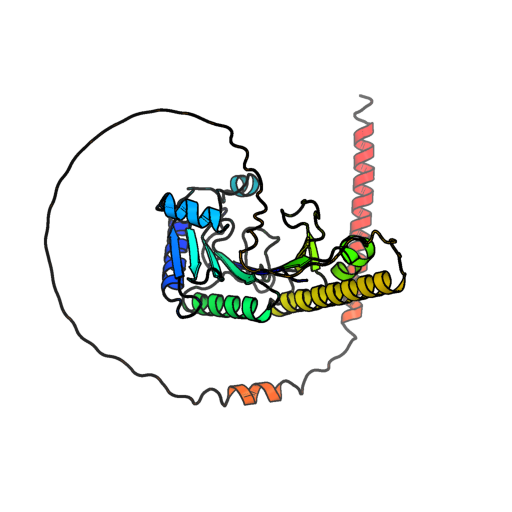 31.52 305 ARG A CA 1
ATOM 2333 C C . ARG A 1 305 ? -7.837 -31.459 22.990 1.00 31.52 305 ARG A C 1
ATOM 2335 O O . ARG A 1 305 ? -7.962 -32.627 23.351 1.00 31.52 305 ARG A O 1
ATOM 2342 N N . GLU A 1 306 ? -8.440 -30.951 21.919 1.00 30.59 306 GLU A N 1
ATOM 2343 C CA . GLU A 1 306 ? -9.135 -31.759 20.912 1.00 30.59 306 GLU A CA 1
ATOM 2344 C C . GLU A 1 306 ? -8.441 -31.680 19.544 1.00 30.59 306 GLU A C 1
ATOM 2346 O O . GLU A 1 306 ? -7.670 -30.769 19.246 1.00 30.59 306 GLU A O 1
ATOM 2351 N N . ALA A 1 307 ? -8.635 -32.754 18.785 1.00 28.91 307 ALA A N 1
ATOM 2352 C CA . ALA A 1 307 ? -7.769 -33.276 17.742 1.00 28.91 307 ALA A CA 1
ATOM 2353 C C . ALA A 1 307 ? -7.915 -32.595 16.367 1.00 28.91 307 ALA A C 1
ATOM 2355 O O . ALA A 1 307 ? -8.972 -32.091 16.000 1.00 28.91 307 ALA A O 1
ATOM 2356 N N . LYS A 1 308 ? -6.838 -32.669 15.572 1.00 31.38 308 LYS A N 1
ATOM 2357 C CA . LYS A 1 308 ? -6.836 -32.410 14.122 1.00 31.38 308 LYS A CA 1
ATOM 2358 C C . LYS A 1 308 ? -7.644 -33.488 13.375 1.00 31.38 308 LYS A C 1
ATOM 2360 O O . LYS A 1 308 ? -7.481 -34.659 13.719 1.00 31.38 308 LYS A O 1
ATOM 2365 N N . PRO A 1 309 ? -8.382 -33.159 12.299 1.00 33.31 309 PRO A N 1
ATOM 2366 C CA . PRO A 1 309 ? -8.709 -34.122 11.258 1.00 33.31 309 PRO A CA 1
ATOM 2367 C C . PRO A 1 309 ? -7.661 -34.109 10.127 1.00 33.31 309 PRO A C 1
ATOM 2369 O O . PRO A 1 309 ? -7.127 -33.064 9.756 1.00 33.31 309 PRO A O 1
ATOM 2372 N N . GLU A 1 310 ? -7.372 -35.309 9.627 1.00 34.81 310 GLU A N 1
ATOM 2373 C CA . GLU A 1 310 ? -6.449 -35.676 8.542 1.00 34.81 310 GLU A CA 1
ATOM 2374 C C . GLU A 1 310 ? -7.122 -35.633 7.135 1.00 34.81 310 GLU A C 1
ATOM 2376 O O . GLU A 1 310 ? -8.313 -35.316 7.046 1.00 34.81 310 GLU A O 1
ATOM 2381 N N . PRO A 1 311 ? -6.381 -35.860 6.022 1.00 38.25 311 PRO A N 1
ATOM 2382 C CA . PRO A 1 311 ? -6.667 -35.294 4.704 1.00 38.25 311 PRO A CA 1
ATOM 2383 C C . PRO A 1 311 ? -7.492 -36.231 3.808 1.00 38.25 311 PRO A C 1
ATOM 2385 O O . PRO A 1 311 ? -6.965 -37.163 3.214 1.00 38.25 311 PRO A O 1
ATOM 2388 N N . GLU A 1 312 ? -8.782 -35.943 3.636 1.00 38.72 312 GLU A N 1
ATOM 2389 C CA . GLU A 1 312 ? -9.614 -36.598 2.603 1.00 38.72 312 GLU A CA 1
ATOM 2390 C C . GLU A 1 312 ? -10.401 -35.603 1.728 1.00 38.72 312 GLU A C 1
ATOM 2392 O O . GLU A 1 312 ? -11.207 -36.006 0.897 1.00 38.72 312 GLU A O 1
ATOM 2397 N N . LYS A 1 313 ? -10.148 -34.290 1.848 1.00 38.94 313 LYS A N 1
ATOM 2398 C CA . LYS A 1 313 ? -10.887 -33.251 1.097 1.00 38.94 313 LYS A CA 1
ATOM 2399 C C . LYS A 1 313 ? -10.147 -32.627 -0.091 1.00 38.94 313 LYS A C 1
ATOM 2401 O O . LYS A 1 313 ? -10.749 -31.852 -0.824 1.00 38.94 313 LYS A O 1
ATOM 2406 N N . GLU A 1 314 ? -8.885 -32.981 -0.328 1.00 39.56 314 GLU A N 1
ATOM 2407 C CA . GLU A 1 314 ? -8.135 -32.484 -1.498 1.00 39.56 314 GLU A CA 1
ATOM 2408 C C . GLU A 1 314 ? -8.481 -33.237 -2.796 1.00 39.56 314 GLU A C 1
ATOM 2410 O O . GLU A 1 314 ? -8.449 -32.648 -3.871 1.00 39.56 314 GLU A O 1
ATOM 2415 N N . ALA A 1 315 ? -8.917 -34.501 -2.717 1.00 39.66 315 ALA A N 1
ATOM 2416 C CA . ALA A 1 315 ? -9.191 -35.318 -3.905 1.00 39.66 315 ALA A CA 1
ATOM 2417 C C . ALA A 1 315 ? -10.550 -35.031 -4.586 1.00 39.66 315 ALA A C 1
ATOM 2419 O O . ALA A 1 315 ? -10.730 -35.355 -5.760 1.00 39.66 315 ALA A O 1
ATOM 2420 N N . GLU A 1 316 ? -11.512 -34.414 -3.887 1.00 39.78 316 GLU A N 1
ATOM 2421 C CA . GLU A 1 316 ? -12.804 -34.025 -4.484 1.00 39.78 316 GLU A CA 1
ATOM 2422 C C . GLU A 1 316 ? -12.752 -32.659 -5.188 1.00 39.78 316 GLU A C 1
ATOM 2424 O O . GLU A 1 316 ? -13.513 -32.429 -6.129 1.00 39.78 316 GLU A O 1
ATOM 2429 N N . ALA A 1 317 ? -11.817 -31.780 -4.810 1.00 40.22 317 ALA A N 1
ATOM 2430 C CA . ALA A 1 317 ? -11.663 -30.462 -5.424 1.00 40.22 317 ALA A CA 1
ATOM 2431 C C . ALA A 1 317 ? -11.019 -30.530 -6.824 1.00 40.22 317 ALA A C 1
ATOM 2433 O O . ALA A 1 317 ? -11.444 -29.808 -7.724 1.00 40.22 317 ALA A O 1
ATOM 2434 N N . GLU A 1 318 ? -10.068 -31.444 -7.058 1.00 44.25 318 GLU A N 1
ATOM 2435 C CA . GLU A 1 318 ? -9.440 -31.614 -8.383 1.00 44.25 318 GLU A CA 1
ATOM 2436 C C . GLU A 1 318 ? -10.397 -32.179 -9.445 1.00 44.25 318 GLU A C 1
ATOM 2438 O O . GLU A 1 318 ? -10.226 -31.926 -10.638 1.00 44.25 318 GLU A O 1
ATOM 2443 N N . LYS A 1 319 ? -11.446 -32.904 -9.038 1.00 39.25 319 LYS A N 1
ATOM 2444 C CA . LYS A 1 319 ? -12.401 -33.504 -9.980 1.00 39.25 319 LYS A CA 1
ATOM 2445 C C . LYS A 1 319 ? -13.442 -32.504 -10.498 1.00 39.25 319 LYS A C 1
ATOM 2447 O O . LYS A 1 319 ? -13.922 -32.666 -11.615 1.00 39.25 319 LYS A O 1
ATOM 2452 N N . ALA A 1 320 ? -13.740 -31.453 -9.731 1.00 39.19 320 ALA A N 1
ATOM 2453 C CA . ALA A 1 320 ? -14.695 -30.408 -10.111 1.00 39.19 320 ALA A CA 1
ATOM 2454 C C . ALA A 1 320 ? -14.130 -29.408 -11.141 1.00 39.19 320 ALA A C 1
ATOM 2456 O O . ALA A 1 320 ? -14.889 -28.810 -11.899 1.00 39.19 320 ALA A O 1
ATOM 2457 N N . VAL A 1 321 ? -12.804 -29.251 -11.214 1.00 40.19 321 VAL A N 1
ATOM 2458 C CA . VAL A 1 321 ? -12.143 -28.306 -12.136 1.00 40.19 321 VAL A CA 1
ATOM 2459 C C . VAL A 1 321 ? -12.115 -28.831 -13.582 1.00 40.19 321 VAL A C 1
ATOM 2461 O O . VAL A 1 321 ? -12.147 -28.046 -14.524 1.00 40.19 321 VAL A O 1
ATOM 2464 N N . LEU A 1 322 ? -12.142 -30.153 -13.779 1.00 36.06 322 LEU A N 1
ATOM 2465 C CA . LEU A 1 322 ? -12.076 -30.791 -15.104 1.00 36.06 322 LEU A CA 1
ATOM 2466 C C . LEU A 1 322 ? -13.428 -30.903 -15.838 1.00 36.06 322 LEU A C 1
ATOM 2468 O O . LEU A 1 322 ? -13.439 -31.164 -17.040 1.00 36.06 322 LEU A O 1
ATOM 2472 N N . GLU A 1 323 ? -14.564 -30.699 -15.162 1.00 36.72 323 GLU A N 1
ATOM 2473 C CA . GLU A 1 323 ? -15.900 -30.766 -15.791 1.00 36.72 323 GLU A CA 1
ATOM 2474 C C . GLU A 1 323 ? -16.447 -29.407 -16.263 1.00 36.72 323 GLU A C 1
ATOM 2476 O O . GLU A 1 323 ? -17.412 -29.377 -17.025 1.00 36.72 323 GLU A O 1
ATOM 2481 N N . VAL A 1 324 ? -15.803 -28.285 -15.916 1.00 37.31 324 VAL A N 1
ATOM 2482 C CA . VAL A 1 324 ? -16.239 -26.937 -16.342 1.00 37.31 324 VAL A CA 1
ATOM 2483 C C . VAL A 1 324 ? -15.723 -26.561 -17.746 1.00 37.31 324 VAL A C 1
ATOM 2485 O O . VAL A 1 324 ? -16.317 -25.723 -18.416 1.00 37.31 324 VAL A O 1
ATOM 2488 N N . GLU A 1 325 ? -14.702 -27.241 -18.280 1.00 35.91 325 GLU A N 1
ATOM 2489 C CA . GLU A 1 325 ? -14.134 -26.950 -19.615 1.00 35.91 325 GLU A CA 1
ATOM 2490 C C . GLU A 1 325 ? -14.967 -27.457 -20.817 1.00 35.91 325 GLU A C 1
ATOM 2492 O O . GLU A 1 325 ? -14.515 -27.366 -21.960 1.00 35.91 325 GLU A O 1
ATOM 2497 N N . LYS A 1 326 ? -16.182 -27.995 -20.621 1.00 37.19 326 LYS A N 1
ATOM 2498 C CA . LYS A 1 326 ? -16.965 -28.602 -21.723 1.00 37.19 326 LYS A CA 1
ATOM 2499 C C . LYS A 1 326 ? -18.329 -28.010 -22.049 1.00 37.19 326 LYS A C 1
ATOM 2501 O O . LYS A 1 326 ? -18.961 -28.494 -22.987 1.00 37.19 326 LYS A O 1
ATOM 2506 N N . THR A 1 327 ? -18.774 -26.945 -21.394 1.00 36.22 327 THR A N 1
ATOM 2507 C CA . THR A 1 327 ? -20.068 -26.333 -21.731 1.00 36.22 327 THR A CA 1
ATOM 2508 C C . THR A 1 327 ? -20.054 -24.833 -21.493 1.00 36.22 327 THR A C 1
ATOM 2510 O O . THR A 1 327 ? -20.172 -24.423 -20.349 1.00 36.22 327 THR A O 1
ATOM 2513 N N . THR A 1 328 ? -19.940 -24.054 -22.575 1.00 30.80 328 THR A N 1
ATOM 2514 C CA . THR A 1 328 ? -20.791 -22.887 -22.902 1.00 30.80 328 THR A CA 1
ATOM 2515 C C . THR A 1 328 ? -20.300 -22.265 -24.210 1.00 30.80 328 THR A C 1
ATOM 2517 O O . THR A 1 328 ? -19.291 -21.568 -24.244 1.00 30.80 328 THR A O 1
ATOM 2520 N N . THR A 1 329 ? -21.033 -22.509 -25.292 1.00 40.97 329 THR A N 1
ATOM 2521 C CA . THR A 1 329 ? -21.039 -21.669 -26.496 1.00 40.97 329 THR A CA 1
ATOM 2522 C C . THR A 1 329 ? -22.494 -21.305 -26.761 1.00 40.97 329 THR A C 1
ATOM 2524 O O . THR A 1 329 ? -23.267 -22.202 -27.091 1.00 40.97 329 THR A O 1
ATOM 2527 N N . GLU A 1 330 ? -22.856 -20.031 -26.622 1.00 38.72 330 GLU A N 1
ATOM 2528 C CA . GLU A 1 330 ? -24.130 -19.445 -27.075 1.00 38.72 330 GLU A CA 1
ATOM 2529 C C . GLU A 1 330 ? -23.891 -18.018 -27.632 1.00 38.72 330 GLU A C 1
ATOM 2531 O O . GLU A 1 330 ? -22.824 -17.455 -27.380 1.00 38.72 330 GLU A O 1
ATOM 2536 N N . PRO A 1 331 ? -24.784 -17.493 -28.504 1.00 39.72 331 PRO A N 1
ATOM 2537 C CA . PRO A 1 331 ? -24.375 -16.843 -29.754 1.00 39.72 331 PRO A CA 1
ATOM 2538 C C . PRO A 1 331 ? -24.393 -15.301 -29.755 1.00 39.72 331 PRO A C 1
ATOM 2540 O O . PRO A 1 331 ? -25.146 -14.651 -29.041 1.00 39.72 331 PRO A O 1
ATOM 2543 N N . GLU A 1 332 ? -23.603 -14.729 -30.668 1.00 42.22 332 GLU A N 1
ATOM 2544 C CA . GLU A 1 332 ? -23.259 -13.305 -30.868 1.00 42.22 332 GLU A CA 1
ATOM 2545 C C . GLU A 1 332 ? -24.409 -12.358 -31.307 1.00 42.22 332 GLU A C 1
ATOM 2547 O O . GLU A 1 332 ? -24.150 -11.286 -31.850 1.00 42.22 332 GLU A O 1
ATOM 2552 N N . ALA A 1 333 ? -25.686 -12.705 -31.111 1.00 40.81 333 ALA A N 1
ATOM 2553 C CA . ALA A 1 333 ? -26.806 -11.942 -31.685 1.00 40.81 333 ALA A CA 1
ATOM 2554 C C . ALA A 1 333 ? -27.442 -10.888 -30.751 1.00 40.81 333 ALA A C 1
ATOM 2556 O O . ALA A 1 333 ? -28.053 -9.949 -31.254 1.00 40.81 333 ALA A O 1
ATOM 2557 N N . GLU A 1 334 ? -27.294 -10.993 -29.425 1.00 41.62 334 GLU A N 1
ATOM 2558 C CA . GLU A 1 334 ? -27.928 -10.055 -28.469 1.00 41.62 334 GLU A CA 1
ATOM 2559 C C . GLU A 1 334 ? -27.070 -8.822 -28.130 1.00 41.62 334 GLU A C 1
ATOM 2561 O O . GLU A 1 334 ? -27.595 -7.800 -27.700 1.00 41.62 334 GLU A O 1
ATOM 2566 N N . VAL A 1 335 ? -25.760 -8.857 -28.396 1.00 47.91 335 VAL A N 1
ATOM 2567 C CA . VAL A 1 335 ? -24.847 -7.742 -28.066 1.00 47.91 335 VAL A CA 1
ATOM 2568 C C . VAL A 1 335 ? -25.005 -6.556 -29.032 1.00 47.91 335 VAL A C 1
ATOM 2570 O O . VAL A 1 335 ? -24.762 -5.409 -28.664 1.00 47.91 335 VAL A O 1
ATOM 2573 N N . ALA A 1 336 ? -25.472 -6.798 -30.260 1.00 46.31 336 ALA A N 1
ATOM 2574 C CA . ALA A 1 336 ? -25.610 -5.751 -31.273 1.00 46.31 336 ALA A CA 1
ATOM 2575 C C . ALA A 1 336 ? -26.778 -4.780 -31.005 1.00 46.31 336 ALA A C 1
ATOM 2577 O O . ALA A 1 336 ? -26.738 -3.641 -31.466 1.00 46.31 336 ALA A O 1
ATOM 2578 N N . THR A 1 337 ? -27.808 -5.198 -30.261 1.00 49.75 337 THR A N 1
ATOM 2579 C CA . THR A 1 337 ? -29.001 -4.370 -30.016 1.00 49.75 337 THR A CA 1
ATOM 2580 C C . THR A 1 337 ? -28.819 -3.372 -28.871 1.00 49.75 337 THR A C 1
ATOM 2582 O O . THR A 1 337 ? -29.356 -2.269 -28.944 1.00 49.75 337 THR A O 1
ATOM 2585 N N . GLU A 1 338 ? -28.009 -3.696 -27.858 1.00 50.38 338 GLU A N 1
ATOM 2586 C CA . GLU A 1 338 ? -27.716 -2.771 -26.747 1.00 50.38 338 GLU A CA 1
ATOM 2587 C C . GLU A 1 338 ? -26.745 -1.648 -27.155 1.00 50.38 338 GLU A C 1
ATOM 2589 O O . GLU A 1 338 ? -26.841 -0.518 -26.669 1.00 50.38 338 GLU A O 1
ATOM 2594 N N . GLU A 1 339 ? -25.832 -1.917 -28.094 1.00 52.62 339 GLU A N 1
ATOM 2595 C CA . GLU A 1 339 ? -24.878 -0.913 -28.579 1.00 52.62 339 GLU A CA 1
ATOM 2596 C C . GLU A 1 339 ? -25.554 0.174 -29.443 1.00 52.62 339 GLU A C 1
ATOM 2598 O O . GLU A 1 339 ? -25.103 1.324 -29.481 1.00 52.62 339 GLU A O 1
ATOM 2603 N N . GLU A 1 340 ? -26.662 -0.166 -30.112 1.00 52.66 340 GLU A N 1
ATOM 2604 C CA . GLU A 1 340 ? -27.465 0.775 -30.902 1.00 52.66 340 GLU A CA 1
ATOM 2605 C C . GLU A 1 340 ? -28.372 1.655 -30.023 1.00 52.66 340 GLU A C 1
ATOM 2607 O O . GLU A 1 340 ? -28.523 2.849 -30.301 1.00 52.66 340 GLU A O 1
ATOM 2612 N N . GLU A 1 341 ? -28.918 1.116 -28.924 1.00 55.44 341 GLU A N 1
ATOM 2613 C CA . GLU A 1 341 ? -29.690 1.904 -27.953 1.00 55.44 341 GLU A CA 1
ATOM 2614 C C . GLU A 1 341 ? -28.807 2.889 -27.173 1.00 55.44 341 GLU A C 1
ATOM 2616 O O . GLU A 1 341 ? -29.178 4.059 -27.038 1.00 55.44 341 GLU A O 1
ATOM 2621 N N . ASN A 1 342 ? -27.601 2.489 -26.755 1.00 55.81 342 ASN A N 1
ATOM 2622 C CA . ASN A 1 342 ? -26.690 3.388 -26.033 1.00 55.81 342 ASN A CA 1
ATOM 2623 C C . ASN A 1 342 ? -26.216 4.577 -26.887 1.00 55.81 342 ASN A C 1
ATOM 2625 O O . ASN A 1 342 ? -26.165 5.707 -26.395 1.00 55.81 342 ASN A O 1
ATOM 2629 N N . LYS A 1 343 ? -25.971 4.377 -28.190 1.00 60.16 343 LYS A N 1
ATOM 2630 C CA . LYS A 1 343 ? -25.629 5.481 -29.113 1.00 60.16 343 LYS A CA 1
ATOM 2631 C C . LYS A 1 343 ? -26.774 6.473 -29.314 1.00 60.16 343 LYS A C 1
ATOM 2633 O O . LYS A 1 343 ? -26.536 7.643 -29.621 1.00 60.16 343 LYS A O 1
ATOM 2638 N N . LYS A 1 344 ? -28.023 6.029 -29.155 1.00 57.94 344 LYS A N 1
ATOM 2639 C CA . LYS A 1 344 ? -29.194 6.902 -29.269 1.00 57.94 344 LYS A CA 1
ATOM 2640 C C . LYS A 1 344 ? -29.352 7.794 -28.034 1.00 57.94 344 LYS A C 1
ATOM 2642 O O . LYS A 1 344 ? -29.628 8.982 -28.185 1.00 57.94 344 LYS A O 1
ATOM 2647 N N . VAL A 1 345 ? -29.083 7.254 -26.845 1.00 61.25 345 VAL A N 1
ATOM 2648 C CA . VAL A 1 345 ? -29.139 7.994 -25.571 1.00 61.25 345 VAL A CA 1
ATOM 2649 C C . VAL A 1 345 ? -28.014 9.038 -25.465 1.00 61.25 345 VAL A C 1
ATOM 2651 O O . VAL A 1 345 ? -28.256 10.162 -25.015 1.00 61.25 345 VAL A O 1
ATOM 2654 N N . GLU A 1 346 ? -26.803 8.736 -25.944 1.00 57.56 346 GLU A N 1
ATOM 2655 C CA . GLU A 1 346 ? -25.692 9.708 -25.965 1.00 57.56 346 GLU A CA 1
ATOM 2656 C C . GLU A 1 346 ? -25.957 10.903 -26.902 1.00 57.56 346 GLU A C 1
ATOM 2658 O O . GLU A 1 346 ? -25.648 12.051 -26.563 1.00 57.56 346 GLU A O 1
ATOM 2663 N N . ASN A 1 347 ? -26.589 10.668 -28.056 1.00 57.88 347 ASN A N 1
ATOM 2664 C CA . ASN A 1 347 ? -26.938 11.739 -28.997 1.00 57.88 347 ASN A CA 1
ATOM 2665 C C . ASN A 1 347 ? -28.074 12.646 -28.488 1.00 57.88 347 ASN A C 1
ATOM 2667 O O . ASN A 1 347 ? -28.067 13.847 -28.755 1.00 57.88 347 ASN A O 1
ATOM 2671 N N . GLU A 1 348 ? -29.040 12.111 -27.737 1.00 63.25 348 GLU A N 1
ATOM 2672 C CA . GLU A 1 348 ? -30.108 12.928 -27.138 1.00 63.25 348 GLU A CA 1
ATOM 2673 C C . GLU A 1 348 ? -29.591 13.779 -25.964 1.00 63.25 348 GLU A C 1
ATOM 2675 O O . GLU A 1 348 ? -30.015 14.924 -25.791 1.00 63.25 348 GLU A O 1
ATOM 2680 N N . THR A 1 349 ? -28.613 13.268 -25.209 1.00 60.84 349 THR A N 1
ATOM 2681 C CA . THR A 1 349 ? -28.003 13.988 -24.077 1.00 60.84 349 THR A CA 1
ATOM 2682 C C . THR A 1 349 ? -27.134 15.158 -24.549 1.00 60.84 349 THR A C 1
ATOM 2684 O O . THR A 1 349 ? -27.240 16.268 -24.028 1.00 60.84 349 THR A O 1
ATOM 2687 N N . THR A 1 350 ? -26.337 14.953 -25.601 1.00 63.91 350 THR A N 1
ATOM 2688 C CA . THR A 1 350 ? -25.493 16.009 -26.192 1.00 63.91 350 THR A CA 1
ATOM 2689 C C . THR A 1 350 ? -26.311 17.115 -26.865 1.00 63.91 350 THR A C 1
ATOM 2691 O O . THR A 1 350 ? -25.941 18.290 -26.796 1.00 63.91 350 THR A O 1
ATOM 2694 N N . ALA A 1 351 ? -27.464 16.779 -27.453 1.00 60.72 351 ALA A N 1
ATOM 2695 C CA . ALA A 1 351 ? -28.391 17.773 -27.986 1.00 60.72 351 ALA A CA 1
ATOM 2696 C C . ALA A 1 351 ? -28.987 18.655 -26.873 1.00 60.72 351 ALA A C 1
ATOM 2698 O O . ALA A 1 351 ? -29.021 19.875 -27.031 1.00 60.72 351 ALA A O 1
ATOM 2699 N N . ALA A 1 352 ? -29.380 18.066 -25.737 1.00 61.19 352 ALA A N 1
ATOM 2700 C CA . ALA A 1 352 ? -29.951 18.793 -24.600 1.00 61.19 352 ALA A CA 1
ATOM 2701 C C . ALA A 1 352 ? -28.942 19.720 -23.891 1.00 61.19 352 ALA A C 1
ATOM 2703 O O . ALA A 1 352 ? -29.308 20.808 -23.442 1.00 61.19 352 ALA A O 1
ATOM 2704 N N . GLU A 1 353 ? -27.664 19.334 -23.820 1.00 60.22 353 GLU A N 1
ATOM 2705 C CA . GLU A 1 353 ? -26.608 20.197 -23.274 1.00 60.22 353 GLU A CA 1
ATOM 2706 C C . GLU A 1 353 ? -26.309 21.395 -24.187 1.00 60.22 353 GLU A C 1
ATOM 2708 O O . GLU A 1 353 ? -26.030 22.491 -23.698 1.00 60.22 353 GLU A O 1
ATOM 2713 N N . SER A 1 354 ? -26.423 21.230 -25.509 1.00 61.91 354 SER A N 1
ATOM 2714 C CA . SER A 1 354 ? -26.180 22.324 -26.458 1.00 61.91 354 SER A CA 1
ATOM 2715 C C . SER A 1 354 ? -27.244 23.429 -26.389 1.00 61.91 354 SER A C 1
ATOM 2717 O O . SER A 1 354 ? -26.896 24.612 -26.404 1.00 61.91 354 SER A O 1
ATOM 2719 N N . THR A 1 355 ? -28.520 23.068 -26.211 1.00 64.50 355 THR A N 1
ATOM 2720 C CA . THR A 1 355 ? -29.628 24.023 -26.049 1.00 64.50 355 THR A CA 1
ATOM 2721 C C . THR A 1 355 ? -29.566 24.759 -24.713 1.00 64.50 355 THR A C 1
ATOM 2723 O O . THR A 1 355 ? -29.794 25.968 -24.675 1.00 64.50 355 THR A O 1
ATOM 2726 N N . ALA A 1 356 ? -29.167 24.087 -23.628 1.00 61.06 356 ALA A N 1
ATOM 2727 C CA . ALA A 1 356 ? -29.006 24.730 -22.320 1.00 61.06 356 ALA A CA 1
ATOM 2728 C C . ALA A 1 356 ? -27.881 25.788 -22.307 1.00 61.06 356 ALA A C 1
ATOM 2730 O O . ALA A 1 356 ? -27.971 26.800 -21.605 1.00 61.06 356 ALA A O 1
ATOM 2731 N N . VAL A 1 357 ? -26.825 25.589 -23.105 1.00 63.84 357 VAL A N 1
ATOM 2732 C CA . VAL A 1 357 ? -25.709 26.543 -23.230 1.00 63.84 357 VAL A CA 1
ATOM 2733 C C . VAL A 1 357 ? -26.085 27.767 -24.075 1.00 63.84 357 VAL A C 1
ATOM 2735 O O . VAL A 1 357 ? -25.606 28.868 -23.787 1.00 63.84 357 VAL A O 1
ATOM 2738 N N . GLU A 1 358 ? -26.944 27.616 -25.088 1.00 58.12 358 GLU A N 1
ATOM 2739 C CA . GLU A 1 358 ? -27.463 28.753 -25.865 1.00 58.12 358 GLU A CA 1
ATOM 2740 C C . GLU A 1 358 ? -28.441 29.614 -25.054 1.00 58.12 358 GLU A C 1
ATOM 2742 O O . GLU A 1 358 ? -28.298 30.840 -25.036 1.00 58.12 358 GLU A O 1
ATOM 2747 N N . GLU A 1 359 ? -29.363 29.001 -24.305 1.00 60.75 359 GLU A N 1
ATOM 2748 C CA . GLU A 1 359 ? -30.305 29.738 -23.448 1.00 60.75 359 GLU A CA 1
ATOM 2749 C C . GLU A 1 359 ? -29.593 30.464 -22.292 1.00 60.75 359 GLU A C 1
ATOM 2751 O O . GLU A 1 359 ? -29.933 31.602 -21.957 1.00 60.75 359 GLU A O 1
ATOM 2756 N N . GLY A 1 360 ? -28.533 29.865 -21.737 1.00 55.53 360 GLY A N 1
ATOM 2757 C CA . GLY A 1 360 ? -27.705 30.494 -20.705 1.00 55.53 360 GLY A CA 1
ATOM 2758 C C . GLY A 1 360 ? -26.908 31.709 -21.195 1.00 55.53 360 GLY A C 1
ATOM 2759 O O . GLY A 1 360 ? -26.674 32.639 -20.422 1.00 55.53 360 GLY A O 1
ATOM 2760 N N . LYS A 1 361 ? -26.512 31.745 -22.476 1.00 55.56 361 LYS A N 1
ATOM 2761 C CA . LYS A 1 361 ? -25.826 32.908 -23.067 1.00 55.56 361 LYS A CA 1
ATOM 2762 C C . LYS A 1 361 ? -26.785 34.059 -23.365 1.00 55.56 361 LYS A C 1
ATOM 2764 O O . LYS A 1 361 ? -26.419 35.203 -23.115 1.00 55.56 361 LYS A O 1
ATOM 2769 N N . ALA A 1 362 ? -28.010 33.768 -23.805 1.00 54.72 362 ALA A N 1
ATOM 2770 C CA . ALA A 1 362 ? -29.021 34.794 -24.065 1.00 54.72 362 ALA A CA 1
ATOM 2771 C C . ALA A 1 362 ? -29.423 35.566 -22.790 1.00 54.72 362 ALA A C 1
ATOM 2773 O O . ALA A 1 362 ? -29.547 36.788 -22.824 1.00 54.72 362 ALA A O 1
ATOM 2774 N N . GLY A 1 363 ? -29.536 34.885 -21.642 1.00 51.59 363 GLY A N 1
ATOM 2775 C CA . GLY A 1 363 ? -29.867 35.534 -20.363 1.00 51.59 363 GLY A CA 1
ATOM 2776 C C . GLY A 1 363 ? -28.742 36.385 -19.752 1.00 51.59 363 GLY A C 1
ATOM 2777 O O . GLY A 1 363 ? -29.002 37.244 -18.910 1.00 51.59 363 GLY A O 1
ATOM 2778 N N . LEU A 1 364 ? -27.488 36.168 -20.165 1.00 50.84 364 LEU A N 1
ATOM 2779 C CA . LEU A 1 364 ? -26.320 36.916 -19.681 1.00 50.84 364 LEU A CA 1
ATOM 2780 C C . LEU A 1 364 ? -26.095 38.234 -20.436 1.00 50.84 364 LEU A C 1
ATOM 2782 O O . LEU A 1 364 ? -25.518 39.162 -19.865 1.00 50.84 364 LEU A O 1
ATOM 2786 N N . ASP A 1 365 ? -26.567 38.333 -21.680 1.00 51.25 365 ASP A N 1
ATOM 2787 C CA . ASP A 1 365 ? -26.486 39.568 -22.463 1.00 51.25 365 ASP A CA 1
ATOM 2788 C C . ASP A 1 365 ? -27.594 40.571 -22.077 1.00 51.25 365 ASP A C 1
ATOM 2790 O O . ASP A 1 365 ? -27.327 41.771 -22.028 1.00 51.25 365 ASP A O 1
ATOM 2794 N N . GLU A 1 366 ? -28.778 40.115 -21.640 1.00 50.69 366 GLU A N 1
ATOM 2795 C CA . GLU A 1 366 ? -29.845 41.003 -21.128 1.00 50.69 366 GLU A CA 1
ATOM 2796 C C . GLU A 1 366 ? -29.515 41.672 -19.778 1.00 50.69 366 GLU A C 1
ATOM 2798 O O . GLU A 1 366 ? -30.066 42.724 -19.459 1.00 50.69 366 GLU A O 1
ATOM 2803 N N . GLN A 1 367 ? -28.582 41.129 -18.986 1.00 50.75 367 GLN A N 1
ATOM 2804 C CA . GLN A 1 367 ? -28.150 41.748 -17.721 1.00 50.75 367 GLN A CA 1
ATOM 2805 C C . GLN A 1 367 ? -27.027 42.783 -17.878 1.00 50.75 367 GLN A C 1
ATOM 2807 O O . GLN A 1 367 ? -26.663 43.439 -16.901 1.00 50.75 367 GLN A O 1
ATOM 2812 N N . LYS A 1 368 ? -26.465 42.948 -19.082 1.00 50.97 368 LYS A N 1
ATOM 2813 C CA . LYS A 1 368 ? -25.413 43.944 -19.352 1.00 50.97 368 LYS A CA 1
ATOM 2814 C C . LYS A 1 368 ? -25.928 45.259 -19.940 1.00 50.97 368 LYS A C 1
ATOM 2816 O O . LYS A 1 368 ? -25.148 46.207 -20.004 1.00 50.97 368 LYS A O 1
ATOM 2821 N N . GLU A 1 369 ? -27.203 45.344 -20.319 1.00 50.81 369 GLU A N 1
ATOM 2822 C CA . GLU A 1 369 ? -27.818 46.555 -20.893 1.00 50.81 369 GLU A CA 1
ATOM 2823 C C . GLU A 1 369 ? -28.921 47.197 -20.020 1.00 50.81 369 GLU A C 1
ATOM 2825 O O . GLU A 1 369 ? -29.598 48.115 -20.484 1.00 50.81 369 GLU A O 1
ATOM 2830 N N . ALA A 1 370 ? -29.080 46.780 -18.754 1.00 44.06 370 ALA A N 1
ATOM 2831 C CA . ALA A 1 370 ? -30.076 47.323 -17.814 1.00 44.06 370 ALA A CA 1
ATOM 2832 C C . ALA A 1 370 ? -29.477 48.211 -16.710 1.00 44.06 370 ALA A C 1
ATOM 2834 O O . ALA A 1 370 ? -28.455 47.810 -16.105 1.00 44.06 370 ALA A O 1
#

Secondary structure (DSSP, 8-state):
-EEEEEEEEEE-BTTSPPTTT--HHHHHHHHHHHHHHHTT--GGG-EEEEETTS--HHHHHHHHHTT----S--HHHHHTTTTTTTTTT-EEEEETTSSEEEEESSSSSEEEEEEEESS-HHHHHHHHHHHHHHHHTT--B-EETTTEE--SSGGG-BT-EEEEEEEE-HHHHH-HHHHHHHHHHTTEEEEBTTBTT---GGGEEEEEE---SSS-HHHHHHHHHHHHHHHHHHHHHHHHHHHHS------------------PPPP---PPP---------------------------------PPP-S-SHHHHHHHHSSGGG-----TTSHHHHHHHHHHHHHHHHHHHHHHHHHHHHHHHTTS--

Foldseek 3Di:
DFFKKKKKFFWAFPPADWLLPGDLVSLLVLLVLVVVLQCPDDDQSAWDKDQPVDHDPVNVVVCVVLVNDDDQDDPVCVVSNLNPPPPGSWIKIAGPVRQWIWTASRQGRIITMGMDTDDPLVVRVVVSVVSVVSSVVRTDTDQDPQFGGDGNDSQCTARNMKIKTWDAQQQVVVVVVNLVVLCVVLQKDWDAPVDDDDDVPRRIIIIIHNDRHPDDPVSRSVSVVSSVVVSVVVSVVSVVVVVVVDPDPDDDDDDDDDDDDDDDDDDDDDDDDDDDDDDDDDDDDDDDDDDDDDDDDDDDDDDDDDDDDDDDPPVVVVVVVVVVVPDDDDDDDPVVVVVVVVVVVVVVVVVVVVVVVVVVVVVVVVVVPD

Organism: NCBI:txid652834

Nearest PDB structures (foldseek):
  5zhq-assembly2_B  TM=9.709E-01  e=1.022E-29  Scylla paramamosain
  4bg4-assembly2_B  TM=9.087E-01  e=2.025E-29  Penaeus vannamei
  1p50-assembly1_A  TM=9.102E-01  e=1.807E-29  Limulus polyphemus
  1sd0-assembly1_A  TM=9.099E-01  e=3.582E-29  Limulus polyphemus
  1rl9-assembly1_A  TM=9.015E-01  e=6.706E-29  Limulus polyphemus